Protein AF-A0AAV9DCF3-F1 (afdb_monomer_lite)

pLDDT: mean 89.39, std 15.42, range [26.47, 98.81]

InterPro domains:
  IPR015421 Pyridoxal phosphate-dependent transferase, major domain [G3DSA:3.40.640.10] (23-107)
  IPR015421 Pyridoxal phosphate-dependent transferase, major domain [G3DSA:3.40.640.10] (266-447)
  IPR015422 Pyridoxal phosphate-dependent transferase, small domain [G3DSA:3.90.1150.10] (448-543)
  IPR015424 Pyridoxal phosphate-dependent transferase [SSF53383] (37-193)
  IPR015424 Pyridoxal phosphate-dependent transferase [SSF53383] (207-542)
  IPR020581 Glycine cleavage system P protein [PTHR11773] (26-441)
  IPR049315 Glycine cleavage system P-protein, N-terminal domain [PF02347] (26-193)
  IPR049316 Glycine dehydrogenase, C-terminal domain [PF21478] (453-566)

Sequence (632 aa):
MSESVGLPTLDALIDATVPSAIRSDPMRFGNPRFDLGLTESQMEYKRMMPGRIIGVSVDSTGKPALRMAMQTREQHIRRDKATSNICTAQALLANMAAMYAVYHGPEGLKAIADRVHGLAGTFAHGLKKLGTVTVQELPFFDTVKVTCSDARAIAEAAYKQEMNLWIVDPNTITVSFDETTTLDDVNKLFQVFACGKPVSFDAASIASEVESAIPTGLKRDSPYLTHPIFNSYHTEHELLIYLHRLQSKDLSLCHSMIPLGSCTMKLNATVEMMPVTWPSFANLHPFAPTEQTAGYQEMFKDLGELLCTITGFDSFSLQPNAGAAGEYAGLMVIRAYHLSRGDSHRNVCIIPVSAHGTNPASAAMCGMKIVAVGTDAKGNINIEELRKAAEANKENLSALMVTYPSTHGVYEEGIDEICKIIHDNGGQVYMDGANMNAQGQMYVTLTSIKHSASRMVEVVLGHYPILFRGVNGTVAHEFIVDLRGFKATAGIEAEDVAKRLMDYGFHGPTMSWPVPGTLMIEPTESESKAELDRFCDALISIREEITEIENGKADIQNNVLKGAPHPLSMLMGDKWTKPYSREYAAFPASWLRTSKFWPTTGRVDNVYGDRNLVCTLLPVSQMAEEQAAVTA

Radius of gyration: 29.04 Å; chains: 1; bounding box: 69×71×75 Å

Structure (mmCIF, N/CA/C/O backbone):
data_AF-A0AAV9DCF3-F1
#
_entry.id   AF-A0AAV9DCF3-F1
#
loop_
_atom_site.group_PDB
_atom_site.id
_atom_site.type_symbol
_atom_site.label_atom_id
_atom_site.label_alt_id
_atom_site.label_comp_id
_atom_site.label_asym_id
_atom_site.label_entity_id
_atom_site.label_seq_id
_atom_site.pdbx_PDB_ins_code
_atom_site.Cartn_x
_atom_site.Cartn_y
_atom_site.Cartn_z
_atom_site.occupancy
_atom_site.B_iso_or_equiv
_atom_site.auth_seq_id
_atom_site.auth_comp_id
_atom_site.auth_asym_id
_atom_site.auth_atom_id
_atom_site.pdbx_PDB_model_num
ATOM 1 N N . MET A 1 1 ? -11.740 17.736 8.230 1.00 37.38 1 MET A N 1
ATOM 2 C CA . MET A 1 1 ? -10.926 16.964 7.256 1.00 37.38 1 MET A CA 1
ATOM 3 C C . MET A 1 1 ? -11.138 15.464 7.405 1.00 37.38 1 MET A C 1
ATOM 5 O O . MET A 1 1 ? -11.389 14.822 6.399 1.00 37.38 1 MET A O 1
ATOM 9 N N . SER A 1 2 ? -11.069 14.923 8.625 1.00 39.31 2 SER A N 1
ATOM 10 C CA . SER A 1 2 ? -11.408 13.534 8.978 1.00 39.31 2 SER A CA 1
ATOM 11 C C . SER A 1 2 ? -12.899 13.206 8.721 1.00 39.31 2 SER A C 1
ATOM 13 O O . SER A 1 2 ? -13.232 12.205 8.094 1.00 39.31 2 SER A O 1
ATOM 15 N N . GLU A 1 3 ? -13.808 14.135 9.033 1.00 40.84 3 GLU A N 1
ATOM 16 C CA . GLU A 1 3 ? -15.239 14.001 8.699 1.00 40.84 3 GLU A CA 1
ATOM 17 C C . GLU A 1 3 ? -15.524 14.018 7.184 1.00 40.84 3 GLU A C 1
ATOM 19 O O . GLU A 1 3 ? -16.316 13.223 6.689 1.00 40.84 3 GLU A O 1
ATOM 24 N N . SER A 1 4 ? -14.842 14.872 6.408 1.00 40.56 4 SER A N 1
ATOM 25 C CA . SER A 1 4 ? -15.039 14.994 4.946 1.00 40.56 4 SER A CA 1
ATOM 26 C C . SER A 1 4 ? -14.547 13.783 4.141 1.00 40.56 4 SER A C 1
ATOM 28 O O . SER A 1 4 ? -14.809 13.681 2.945 1.00 40.56 4 SER A O 1
ATOM 30 N N . VAL A 1 5 ? -13.817 12.883 4.797 1.00 43.22 5 VAL A N 1
ATOM 31 C CA . VAL A 1 5 ? -13.278 11.629 4.251 1.00 43.22 5 VAL A CA 1
ATOM 32 C C . VAL A 1 5 ? -13.894 10.396 4.925 1.00 43.22 5 VAL A C 1
ATOM 34 O O . VAL A 1 5 ? -13.416 9.289 4.707 1.00 43.22 5 VAL A O 1
ATOM 37 N N . GLY A 1 6 ? -14.961 10.578 5.715 1.00 45.91 6 GLY A N 1
ATOM 38 C CA . GLY A 1 6 ? -15.734 9.483 6.302 1.00 45.91 6 GLY A CA 1
ATOM 39 C C . GLY A 1 6 ? -15.103 8.800 7.523 1.00 45.91 6 GLY A C 1
ATOM 40 O O . GLY A 1 6 ? -15.546 7.733 7.917 1.00 45.91 6 GLY A O 1
ATOM 41 N N . LEU A 1 7 ? -14.070 9.383 8.135 1.00 56.88 7 LEU A N 1
ATOM 42 C CA . LEU A 1 7 ? -13.427 8.840 9.336 1.00 56.88 7 LEU A CA 1
ATOM 43 C C . LEU A 1 7 ? -13.504 9.902 10.433 1.00 56.88 7 LEU A C 1
ATOM 45 O O . LEU A 1 7 ? -12.571 10.687 10.560 1.00 56.88 7 LEU A O 1
ATOM 49 N N . PRO A 1 8 ? -14.619 10.009 11.177 1.00 59.72 8 PRO A N 1
ATOM 50 C CA . PRO A 1 8 ? -14.895 11.180 12.010 1.00 59.72 8 PRO A CA 1
ATOM 51 C C . PRO A 1 8 ? -13.924 11.340 13.187 1.00 59.72 8 PRO A C 1
ATOM 53 O O . PRO A 1 8 ? -13.711 12.464 13.627 1.00 59.72 8 PRO A O 1
ATOM 56 N N . THR A 1 9 ? -13.299 10.252 13.650 1.00 61.38 9 THR A N 1
ATOM 57 C CA . THR A 1 9 ? -12.419 10.238 14.829 1.00 61.38 9 THR A CA 1
ATOM 58 C C . THR A 1 9 ? -11.019 9.722 14.508 1.00 61.38 9 THR A C 1
ATOM 60 O O . THR A 1 9 ? -10.800 9.002 13.525 1.00 61.38 9 THR A O 1
ATOM 63 N N . LEU A 1 10 ? -10.057 10.046 15.378 1.00 56.88 10 LEU A N 1
ATOM 64 C CA . LEU A 1 10 ? -8.726 9.436 15.336 1.00 56.88 10 LEU A CA 1
ATOM 65 C C . LEU A 1 10 ? -8.797 7.909 15.472 1.00 56.88 10 LEU A C 1
ATOM 67 O O . LEU A 1 10 ? -8.060 7.216 14.779 1.00 56.88 10 LEU A O 1
ATOM 71 N N . ASP A 1 11 ? -9.698 7.379 16.297 1.00 58.78 11 ASP A N 1
ATOM 72 C CA . ASP A 1 11 ? -9.844 5.931 16.478 1.00 58.78 11 ASP A CA 1
ATOM 73 C C . ASP A 1 11 ? -10.356 5.249 15.209 1.00 58.78 11 ASP A C 1
ATOM 75 O O . ASP A 1 11 ? -9.771 4.258 14.786 1.00 58.78 11 ASP A O 1
ATOM 79 N N . ALA A 1 12 ? -11.340 5.830 14.511 1.00 54.44 12 ALA A N 1
ATOM 80 C CA . ALA A 1 12 ? -11.793 5.326 13.210 1.00 54.44 12 ALA A CA 1
ATOM 81 C C . ALA A 1 12 ? -10.644 5.292 12.185 1.00 54.44 12 ALA A C 1
ATOM 83 O O . ALA A 1 12 ? -10.520 4.372 11.374 1.00 54.44 12 ALA A O 1
ATOM 84 N N . LEU A 1 13 ? -9.752 6.280 12.248 1.00 54.56 13 LEU A N 1
ATOM 85 C CA . LEU A 1 13 ? -8.570 6.352 11.404 1.00 54.56 13 LEU A CA 1
ATOM 86 C C . LEU A 1 13 ? -7.479 5.349 11.819 1.00 54.56 13 LEU A C 1
ATOM 88 O O . LEU A 1 13 ? -6.831 4.754 10.955 1.00 54.56 13 LEU A O 1
ATOM 92 N N . ILE A 1 14 ? -7.289 5.105 13.116 1.00 57.56 14 ILE A N 1
ATOM 93 C CA . ILE A 1 14 ? -6.397 4.058 13.635 1.00 57.56 14 ILE A CA 1
ATOM 94 C C . ILE A 1 14 ? -6.946 2.665 13.274 1.00 57.56 14 ILE A C 1
ATOM 96 O O . ILE A 1 14 ? -6.182 1.781 12.889 1.00 57.56 14 ILE A O 1
ATOM 100 N N . ASP A 1 15 ? -8.262 2.462 13.326 1.00 57.44 15 ASP A N 1
ATOM 101 C CA . ASP A 1 15 ? -8.990 1.256 12.891 1.00 57.44 15 ASP A CA 1
ATOM 102 C C . ASP A 1 15 ? -8.791 0.968 11.411 1.00 57.44 15 ASP A C 1
ATOM 104 O O . ASP A 1 15 ? -8.485 -0.166 11.035 1.00 57.44 15 ASP A O 1
ATOM 108 N N . ALA A 1 16 ? -8.846 2.005 10.581 1.00 50.50 16 ALA A N 1
ATOM 109 C CA . ALA A 1 16 ? -8.601 1.882 9.154 1.00 50.50 16 ALA A CA 1
ATOM 110 C C . ALA A 1 16 ? -7.105 1.686 8.803 1.00 50.50 16 ALA A C 1
ATOM 112 O O . ALA A 1 16 ? -6.781 1.037 7.806 1.00 50.50 16 ALA A O 1
ATOM 113 N N . THR A 1 17 ? -6.170 2.222 9.602 1.00 43.25 17 THR A N 1
ATOM 114 C CA . THR A 1 17 ? -4.713 2.160 9.331 1.00 43.25 17 THR A CA 1
ATOM 115 C C . THR A 1 17 ? -4.008 0.945 9.927 1.00 43.25 17 THR A C 1
ATOM 117 O O . THR A 1 17 ? -3.022 0.473 9.353 1.00 43.25 17 THR A O 1
ATOM 120 N N . VAL A 1 18 ? -4.483 0.440 11.067 1.00 45.94 18 VAL A N 1
ATOM 121 C CA . VAL A 1 18 ? -3.862 -0.643 11.838 1.00 45.94 18 VAL A CA 1
ATOM 122 C C . VAL A 1 18 ? -4.813 -1.843 11.852 1.00 45.94 18 VAL A C 1
ATOM 124 O O . VAL A 1 18 ? -5.691 -1.899 12.717 1.00 45.94 18 VAL A O 1
ATOM 127 N N . PRO A 1 19 ? -4.654 -2.820 10.932 1.00 39.72 19 PRO A N 1
ATOM 128 C CA . PRO A 1 19 ? -5.480 -4.022 10.911 1.00 39.72 19 PRO A CA 1
ATOM 129 C C . PRO A 1 19 ? -5.595 -4.684 12.288 1.00 39.72 19 PRO A C 1
ATOM 131 O O . PRO A 1 19 ? -4.598 -4.846 12.990 1.00 39.72 19 PRO A O 1
ATOM 134 N N . SER A 1 20 ? -6.784 -5.166 12.650 1.00 36.53 20 SER A N 1
ATOM 135 C CA . SER A 1 20 ? -6.995 -5.935 13.886 1.00 36.53 20 SER A CA 1
ATOM 136 C C . SER A 1 20 ? -6.058 -7.144 14.010 1.00 36.53 20 SER A C 1
ATOM 138 O O . SER A 1 20 ? -5.658 -7.491 15.108 1.00 36.53 20 SER A O 1
ATOM 140 N N . ALA A 1 21 ? -5.604 -7.725 12.894 1.00 33.28 21 ALA A N 1
ATOM 141 C CA . ALA A 1 21 ? -4.622 -8.814 12.872 1.00 33.28 21 ALA A CA 1
ATOM 142 C C . ALA A 1 21 ? -3.207 -8.432 13.369 1.00 33.28 21 ALA A C 1
ATOM 144 O O . ALA A 1 21 ? -2.421 -9.321 13.689 1.00 33.28 21 ALA A O 1
ATOM 145 N N . ILE A 1 22 ? -2.869 -7.137 13.431 1.00 33.12 22 ILE A N 1
ATOM 146 C CA . ILE A 1 22 ? -1.658 -6.622 14.103 1.00 33.12 22 ILE A CA 1
ATOM 147 C C . ILE A 1 22 ? -1.966 -5.977 15.461 1.00 33.12 22 ILE A C 1
ATOM 149 O O . ILE A 1 22 ? -1.041 -5.672 16.210 1.00 33.12 22 ILE A O 1
ATOM 153 N N . ARG A 1 23 ? -3.247 -5.844 15.826 1.00 36.47 23 ARG A N 1
ATOM 154 C CA . ARG A 1 23 ? -3.677 -5.579 17.202 1.00 36.47 23 ARG A CA 1
ATOM 155 C C . ARG A 1 23 ? -3.722 -6.919 17.924 1.00 36.47 23 ARG A C 1
ATOM 157 O O . ARG A 1 23 ? -4.698 -7.655 17.842 1.00 36.47 23 ARG A O 1
ATOM 164 N N . SER A 1 24 ? -2.616 -7.294 18.553 1.00 31.47 24 SER A N 1
ATOM 165 C CA . SER A 1 24 ? -2.552 -8.536 19.325 1.00 31.47 24 SER A CA 1
ATOM 166 C C . SER A 1 24 ? -3.711 -8.650 20.329 1.00 31.47 24 SER A C 1
ATOM 168 O O . SER A 1 24 ? -4.148 -7.636 20.878 1.00 31.47 24 SER A O 1
ATOM 170 N N . ASP A 1 25 ? -4.120 -9.885 20.649 1.00 28.77 25 ASP A N 1
ATOM 171 C CA . ASP A 1 25 ? -4.821 -10.212 21.904 1.00 28.77 25 ASP A CA 1
ATOM 172 C C . ASP A 1 25 ? -4.212 -9.438 23.086 1.00 28.77 25 ASP A C 1
ATOM 174 O O . ASP A 1 25 ? -3.001 -9.184 23.050 1.00 28.77 25 ASP A O 1
ATOM 178 N N . PRO A 1 26 ? -4.988 -9.093 24.141 1.00 31.92 26 PRO A N 1
ATOM 179 C CA . PRO A 1 26 ? -4.532 -8.236 25.232 1.00 31.92 26 PRO A CA 1
ATOM 180 C C . PRO A 1 26 ? -3.163 -8.693 25.729 1.00 31.92 26 PRO A C 1
ATOM 182 O O . PRO A 1 26 ? -3.021 -9.728 26.393 1.00 31.92 26 PRO A O 1
ATOM 185 N N . MET A 1 27 ? -2.140 -7.924 25.343 1.00 28.34 27 MET A N 1
ATOM 186 C CA . MET A 1 27 ? -0.758 -8.191 25.688 1.00 28.34 27 MET A CA 1
ATOM 187 C C . MET A 1 27 ? -0.694 -8.256 27.203 1.00 28.34 27 MET A C 1
ATOM 189 O O . MET A 1 27 ? -0.957 -7.282 27.909 1.00 28.34 27 MET A O 1
ATOM 193 N N . ARG A 1 28 ? -0.358 -9.439 27.723 1.00 26.47 28 ARG A N 1
ATOM 194 C CA . ARG A 1 28 ? -0.010 -9.587 29.133 1.00 26.47 28 ARG A CA 1
ATOM 195 C C . ARG A 1 28 ? 1.115 -8.591 29.407 1.00 26.47 28 ARG A C 1
ATOM 197 O O . ARG A 1 28 ? 2.169 -8.694 28.780 1.00 26.47 28 ARG A O 1
ATOM 204 N N . PHE A 1 29 ? 0.859 -7.644 30.312 1.00 27.08 29 PHE A N 1
ATOM 205 C CA . PHE A 1 29 ? 1.764 -6.589 30.787 1.00 27.08 29 PHE A CA 1
ATOM 206 C C . PHE A 1 29 ? 3.099 -7.165 31.305 1.00 27.08 29 PHE A C 1
ATOM 208 O O . PHE A 1 29 ? 3.334 -7.285 32.504 1.00 27.08 29 PHE A O 1
ATOM 215 N N . GLY A 1 30 ? 3.973 -7.571 30.386 1.00 28.62 30 GLY A N 1
ATOM 216 C CA . GLY A 1 30 ? 5.240 -8.226 30.704 1.00 28.62 30 GLY A CA 1
ATOM 217 C C . GLY A 1 30 ? 6.208 -8.404 29.532 1.00 28.62 30 GLY A C 1
ATOM 218 O O . GLY A 1 30 ? 7.333 -8.837 29.761 1.00 28.62 30 GLY A O 1
ATOM 219 N N . ASN A 1 31 ? 5.830 -8.074 28.290 1.00 26.48 31 ASN A N 1
ATOM 220 C CA . ASN A 1 31 ? 6.753 -8.110 27.150 1.00 26.48 31 ASN A CA 1
ATOM 221 C C . ASN A 1 31 ? 6.339 -7.071 26.083 1.00 26.48 31 ASN A C 1
ATOM 223 O O . ASN A 1 31 ? 5.341 -7.297 25.405 1.00 26.48 31 ASN A O 1
ATOM 227 N N . PRO A 1 32 ? 7.055 -5.939 25.928 1.00 33.78 32 PRO A N 1
ATOM 228 C CA . PRO A 1 32 ? 6.686 -4.865 25.009 1.00 33.78 32 PRO A CA 1
ATOM 229 C C . PRO A 1 32 ? 7.220 -5.201 23.616 1.00 33.78 32 PRO A C 1
ATOM 231 O O . PRO A 1 32 ? 8.390 -4.965 23.309 1.00 33.78 32 PRO A O 1
ATOM 234 N N . ARG A 1 33 ? 6.403 -5.840 22.783 1.00 38.38 33 ARG A N 1
ATOM 235 C CA . ARG A 1 33 ? 6.806 -6.235 21.432 1.00 38.38 33 ARG A CA 1
ATOM 236 C C . ARG A 1 33 ? 5.688 -5.934 20.432 1.00 38.38 33 ARG A C 1
ATOM 238 O O . ARG A 1 33 ? 4.857 -6.795 20.183 1.00 38.38 33 ARG A O 1
ATOM 245 N N . PHE A 1 34 ? 5.801 -4.757 19.809 1.00 36.38 34 PHE A N 1
ATOM 246 C CA . PHE A 1 34 ? 5.312 -4.402 18.461 1.00 36.38 34 PHE A CA 1
ATOM 247 C C . PHE A 1 34 ? 3.971 -3.669 18.273 1.00 36.38 34 PHE A C 1
ATOM 249 O O . PHE A 1 34 ? 3.427 -3.700 17.176 1.00 36.38 34 PHE A O 1
ATOM 256 N N . ASP A 1 35 ? 3.511 -2.896 19.247 1.00 32.97 35 ASP A N 1
ATOM 257 C CA . ASP A 1 35 ? 2.296 -2.070 19.154 1.00 32.97 35 ASP A CA 1
ATOM 258 C C . ASP A 1 35 ? 2.545 -0.545 19.053 1.00 32.97 35 ASP A C 1
ATOM 260 O O . ASP A 1 35 ? 1.662 0.189 18.621 1.00 32.97 35 ASP A O 1
ATOM 264 N N . LEU A 1 36 ? 3.755 -0.050 19.354 1.00 37.09 36 LEU A N 1
ATOM 265 C CA . LEU A 1 36 ? 4.062 1.399 19.431 1.00 37.09 36 LEU A CA 1
ATOM 266 C C . LEU A 1 36 ? 5.142 1.898 18.450 1.00 37.09 36 LEU A C 1
ATOM 268 O O . LEU A 1 36 ? 5.671 3.001 18.601 1.00 37.09 36 LEU A O 1
ATOM 272 N N . GLY A 1 37 ? 5.509 1.090 17.453 1.00 47.84 37 GLY A N 1
ATOM 273 C CA . GLY A 1 37 ? 6.773 1.284 16.735 1.00 47.84 37 GLY A CA 1
ATOM 274 C C . GLY A 1 37 ? 7.982 0.955 17.624 1.00 47.84 37 GLY A C 1
ATOM 275 O O . GLY A 1 37 ? 7.841 0.615 18.798 1.00 47.84 37 GLY A O 1
ATOM 276 N N . LEU A 1 38 ? 9.189 0.982 17.054 1.00 44.91 38 LEU A N 1
ATOM 277 C CA . LEU A 1 38 ? 10.410 0.748 17.829 1.00 44.91 38 LEU A CA 1
ATOM 278 C C . LEU A 1 38 ? 10.774 2.028 18.589 1.00 44.91 38 LEU A C 1
ATOM 280 O O . LEU A 1 38 ? 10.952 3.079 17.974 1.00 44.91 38 LEU A O 1
ATOM 284 N N . THR A 1 39 ? 10.952 1.941 19.907 1.00 52.69 39 THR A N 1
ATOM 285 C CA . THR A 1 39 ? 11.671 2.985 20.649 1.00 52.69 39 THR A CA 1
ATOM 286 C C . THR A 1 39 ? 13.119 3.078 20.151 1.00 52.69 39 THR A C 1
ATOM 288 O O . THR A 1 39 ? 13.644 2.146 19.537 1.00 52.69 39 THR A O 1
ATOM 291 N N . GLU A 1 40 ? 13.821 4.173 20.455 1.00 48.25 40 GLU A N 1
ATOM 292 C CA . GLU A 1 40 ? 15.246 4.327 20.110 1.00 48.25 40 GLU A CA 1
ATOM 293 C C . GLU A 1 40 ? 16.099 3.150 20.632 1.00 48.25 40 GLU A C 1
ATOM 295 O O . GLU A 1 40 ? 16.973 2.643 19.930 1.00 48.25 40 GLU A O 1
ATOM 300 N N . SER A 1 41 ? 15.765 2.626 21.817 1.00 42.78 41 SER A N 1
ATOM 301 C CA . SER A 1 41 ? 16.384 1.432 22.408 1.00 42.78 41 SER A CA 1
ATOM 302 C C . SER A 1 41 ? 16.062 0.117 21.684 1.00 42.78 41 SER A C 1
ATOM 304 O O . SER A 1 41 ? 16.806 -0.848 21.821 1.00 42.78 41 SER A O 1
ATOM 306 N N . GLN A 1 42 ? 14.992 0.067 20.889 1.00 54.94 42 GLN A N 1
ATOM 307 C CA . GLN A 1 42 ? 14.571 -1.098 20.106 1.00 54.94 42 GLN A CA 1
ATOM 308 C C . GLN A 1 42 ? 15.020 -1.022 18.638 1.00 54.94 42 GLN A C 1
ATOM 310 O O . GLN A 1 42 ? 14.758 -1.942 17.859 1.00 54.94 42 GLN A O 1
ATOM 315 N N . MET A 1 43 ? 15.774 0.018 18.255 1.00 58.25 43 MET A N 1
ATOM 316 C CA . MET A 1 43 ? 16.394 0.142 16.929 1.00 58.25 43 MET A CA 1
ATOM 317 C C . MET A 1 43 ? 17.357 -1.013 16.591 1.00 58.25 43 MET A C 1
ATOM 319 O O . MET A 1 43 ? 17.752 -1.152 15.432 1.00 58.25 43 MET A O 1
ATOM 323 N N . GLU A 1 44 ? 17.702 -1.888 17.543 1.00 63.50 44 GLU A N 1
ATOM 324 C CA . GLU A 1 44 ? 18.380 -3.165 17.275 1.00 63.50 44 GLU A CA 1
ATOM 325 C C . GLU A 1 44 ? 17.571 -4.087 16.336 1.00 63.50 44 GLU A C 1
ATOM 327 O O . GLU A 1 44 ? 18.149 -4.775 15.491 1.00 63.50 44 GLU A O 1
ATOM 332 N N . TYR A 1 45 ? 16.234 -4.024 16.383 1.00 71.44 45 TYR A N 1
ATOM 333 C CA . TYR A 1 45 ? 15.330 -4.846 15.568 1.00 71.44 45 TYR A CA 1
ATOM 334 C C . TYR A 1 45 ? 15.010 -4.251 14.196 1.00 71.44 45 TYR A C 1
ATOM 336 O O . TYR A 1 45 ? 14.280 -4.860 13.414 1.00 71.44 45 TYR A O 1
ATOM 344 N N . LYS A 1 46 ? 15.585 -3.096 13.843 1.00 71.50 46 LYS A N 1
ATOM 345 C CA . LYS A 1 46 ? 15.279 -2.372 12.596 1.00 71.50 46 LYS A CA 1
ATOM 346 C C . LYS A 1 46 ? 15.431 -3.211 11.322 1.00 71.50 46 LYS A C 1
ATOM 348 O O . LYS A 1 46 ? 14.714 -3.007 10.348 1.00 71.50 46 LYS A O 1
ATOM 353 N N . ARG A 1 47 ? 16.337 -4.197 11.337 1.00 80.19 47 ARG A N 1
ATOM 354 C CA . ARG A 1 47 ? 16.569 -5.136 10.223 1.00 80.19 47 ARG A CA 1
ATOM 355 C C . ARG A 1 47 ? 15.478 -6.202 10.071 1.00 80.19 47 ARG A C 1
ATOM 357 O O . ARG A 1 47 ? 15.435 -6.848 9.031 1.00 80.19 47 ARG A O 1
ATOM 364 N N . MET A 1 48 ? 14.631 -6.386 11.080 1.00 78.31 48 MET A N 1
ATOM 365 C CA . MET A 1 48 ? 13.512 -7.334 11.084 1.00 78.31 48 MET A CA 1
ATOM 366 C C . MET A 1 48 ? 12.151 -6.652 10.928 1.00 78.31 48 MET A C 1
ATOM 368 O O . MET A 1 48 ? 11.140 -7.343 10.891 1.00 78.31 48 MET A O 1
ATOM 372 N N . MET A 1 49 ? 12.102 -5.320 10.807 1.00 80.19 49 MET A N 1
ATOM 373 C CA . MET A 1 49 ? 10.830 -4.623 10.634 1.00 80.19 49 MET A CA 1
ATOM 374 C C . MET A 1 49 ? 10.116 -5.070 9.349 1.00 80.19 49 MET A C 1
ATOM 376 O O . MET A 1 49 ? 10.766 -5.123 8.291 1.00 80.19 49 MET A O 1
ATOM 380 N N . PRO A 1 50 ? 8.807 -5.374 9.412 1.00 83.25 50 PRO A N 1
ATOM 381 C CA . PRO A 1 50 ? 7.987 -5.594 8.230 1.00 83.25 50 PRO A CA 1
ATOM 382 C C . PRO A 1 50 ? 7.700 -4.266 7.518 1.00 83.25 50 PRO A C 1
ATOM 384 O O . PRO A 1 50 ? 7.734 -3.197 8.125 1.00 83.25 50 PRO A O 1
ATOM 387 N N . GLY A 1 51 ? 7.402 -4.339 6.222 1.00 86.38 51 GLY A N 1
ATOM 388 C CA . GLY A 1 51 ? 6.944 -3.191 5.442 1.00 86.38 51 GLY A CA 1
ATOM 389 C C . GLY A 1 51 ? 7.967 -2.070 5.236 1.00 86.38 51 GLY A C 1
ATOM 390 O O . GLY A 1 51 ? 9.182 -2.221 5.431 1.00 86.38 51 GLY A O 1
ATOM 391 N N . ARG A 1 52 ? 7.441 -0.937 4.767 1.00 88.00 52 ARG A N 1
ATOM 392 C CA . ARG A 1 52 ? 8.212 0.234 4.336 1.00 88.00 52 ARG A CA 1
ATOM 393 C C . ARG A 1 52 ? 8.586 1.104 5.530 1.00 88.00 52 ARG A C 1
ATOM 395 O O . ARG A 1 52 ? 7.838 1.212 6.494 1.00 88.00 52 ARG A O 1
ATOM 402 N N . ILE A 1 53 ? 9.736 1.762 5.428 1.00 88.38 53 ILE A N 1
ATOM 403 C CA . ILE A 1 53 ? 10.205 2.762 6.393 1.00 88.38 53 ILE A CA 1
ATOM 404 C C . ILE A 1 53 ? 10.661 3.967 5.591 1.00 88.38 53 ILE A C 1
ATOM 406 O O . ILE A 1 53 ? 11.395 3.788 4.623 1.00 88.38 53 ILE A O 1
ATOM 410 N N . ILE A 1 54 ? 10.276 5.178 5.982 1.00 92.75 54 ILE A N 1
ATOM 411 C CA . ILE A 1 54 ? 10.854 6.393 5.402 1.00 92.75 54 ILE A CA 1
ATOM 412 C C . ILE A 1 54 ? 12.102 6.770 6.194 1.00 92.75 54 ILE A C 1
ATOM 414 O O . ILE A 1 54 ? 12.083 6.791 7.423 1.00 92.75 54 ILE A O 1
ATOM 418 N N . GLY A 1 55 ? 13.192 7.040 5.485 1.00 90.75 55 GLY A N 1
ATOM 419 C CA . GLY A 1 55 ? 14.440 7.502 6.064 1.00 90.75 55 GLY A CA 1
ATOM 420 C C . GLY A 1 55 ? 14.969 8.744 5.367 1.00 90.75 55 GLY A C 1
ATOM 421 O O . GLY A 1 55 ? 14.743 8.966 4.174 1.00 90.75 55 GLY A O 1
ATOM 422 N N . VAL A 1 56 ? 15.700 9.538 6.136 1.00 93.44 56 VAL A N 1
ATOM 423 C CA . VAL A 1 56 ? 16.430 10.700 5.645 1.00 93.44 56 VAL A CA 1
ATOM 424 C C . VAL A 1 56 ? 17.702 10.239 4.939 1.00 93.44 56 VAL A C 1
ATOM 426 O O . VAL A 1 56 ? 18.418 9.352 5.404 1.00 93.44 56 VAL A O 1
ATOM 429 N N . SER A 1 57 ? 17.995 10.878 3.816 1.00 95.12 57 SER A N 1
ATOM 430 C CA . SER A 1 57 ? 19.274 10.829 3.125 1.00 95.12 57 SER A CA 1
ATOM 431 C C . SER A 1 57 ? 19.649 12.229 2.625 1.00 95.12 57 SER A C 1
ATOM 433 O O . SER A 1 57 ? 19.085 13.234 3.061 1.00 95.12 57 SER A O 1
ATOM 435 N N . VAL A 1 58 ? 20.600 12.296 1.701 1.00 94.81 58 VAL A N 1
ATOM 436 C CA . VAL A 1 58 ? 20.984 13.506 0.981 1.00 94.81 58 VAL A CA 1
ATOM 437 C C . VAL A 1 58 ? 20.785 13.324 -0.519 1.00 94.81 58 VAL A C 1
ATOM 439 O O . VAL A 1 58 ? 20.854 12.208 -1.039 1.00 94.81 58 VAL A O 1
ATOM 442 N N . ASP A 1 59 ? 20.522 14.420 -1.221 1.00 94.69 59 ASP A N 1
ATOM 443 C CA . ASP A 1 59 ? 20.537 14.458 -2.678 1.00 94.69 59 ASP A CA 1
ATOM 444 C C . ASP A 1 59 ? 21.945 14.718 -3.241 1.00 94.69 59 ASP A C 1
ATOM 446 O O . ASP A 1 59 ? 22.909 14.952 -2.510 1.00 94.69 59 ASP A O 1
ATOM 450 N N . SER A 1 60 ? 22.066 14.720 -4.569 1.00 91.25 60 SER A N 1
ATOM 451 C CA . SER A 1 60 ? 23.315 14.957 -5.301 1.00 91.25 60 SER A CA 1
ATOM 452 C C . SER A 1 60 ? 23.955 16.328 -5.044 1.00 91.25 60 SER A C 1
ATOM 454 O O . SER A 1 60 ? 25.072 16.573 -5.492 1.00 91.25 60 SER A O 1
ATOM 456 N N . THR A 1 61 ? 23.254 17.243 -4.370 1.00 88.25 61 THR A N 1
ATOM 457 C CA . THR A 1 61 ? 23.757 18.561 -3.953 1.00 88.25 61 THR A CA 1
ATOM 458 C C . THR A 1 61 ? 24.065 18.631 -2.454 1.00 88.25 61 THR A C 1
ATOM 460 O O . THR A 1 61 ? 24.487 19.678 -1.966 1.00 88.25 61 THR A O 1
ATOM 463 N N . GLY A 1 62 ? 23.882 17.525 -1.724 1.00 89.62 62 GLY A N 1
ATOM 464 C CA . GLY A 1 62 ? 24.075 17.426 -0.279 1.00 89.62 62 GLY A CA 1
ATOM 465 C C . GLY A 1 62 ? 22.883 17.911 0.548 1.00 89.62 62 GLY A C 1
ATOM 466 O O . GLY A 1 62 ? 22.994 17.980 1.771 1.00 89.62 62 GLY A O 1
ATOM 467 N N . LYS A 1 63 ? 21.750 18.260 -0.079 1.00 89.06 63 LYS A N 1
ATOM 468 C CA . LYS A 1 63 ? 20.548 18.703 0.643 1.00 89.06 63 LYS A CA 1
ATOM 469 C C . LYS A 1 63 ? 19.791 17.504 1.216 1.00 89.06 63 LYS A C 1
ATOM 471 O O . LYS A 1 63 ? 19.772 16.463 0.562 1.00 89.06 63 LYS A O 1
ATOM 476 N N . PRO A 1 64 ? 19.126 17.636 2.378 1.00 91.06 64 PRO A N 1
ATOM 477 C CA . PRO A 1 64 ? 18.277 16.576 2.908 1.00 91.06 64 PRO A CA 1
ATOM 478 C C . PRO A 1 64 ? 17.204 16.133 1.907 1.00 91.06 64 PRO A C 1
ATOM 480 O O . PRO A 1 64 ? 16.555 16.963 1.269 1.00 91.06 64 PRO A O 1
ATOM 483 N N . ALA A 1 65 ? 17.003 14.822 1.795 1.00 92.88 65 ALA A N 1
ATOM 484 C CA . ALA A 1 65 ? 15.978 14.211 0.957 1.00 92.88 65 ALA A CA 1
ATOM 485 C C . ALA A 1 65 ? 15.398 12.963 1.635 1.00 92.88 65 ALA A C 1
ATOM 487 O O . ALA A 1 65 ? 16.085 12.291 2.401 1.00 92.88 65 ALA A O 1
ATOM 488 N N . LEU A 1 66 ? 14.138 12.637 1.348 1.00 94.69 66 LEU A N 1
ATOM 489 C CA . LEU A 1 66 ? 13.467 11.460 1.906 1.00 94.69 66 LEU A CA 1
ATOM 490 C C . LEU A 1 66 ? 13.479 10.294 0.909 1.00 94.69 66 LEU A C 1
ATOM 492 O O . LEU A 1 66 ? 13.374 10.495 -0.302 1.00 94.69 66 LEU A O 1
ATOM 496 N N . ARG A 1 67 ? 13.587 9.064 1.422 1.00 95.50 67 ARG A N 1
ATOM 497 C CA . ARG A 1 67 ? 13.473 7.818 0.645 1.00 95.50 67 ARG A CA 1
ATOM 498 C C . ARG A 1 67 ? 12.915 6.674 1.484 1.00 95.50 67 ARG A C 1
ATOM 500 O O . ARG A 1 67 ? 12.963 6.714 2.708 1.00 95.50 67 ARG A O 1
ATOM 507 N N . MET A 1 68 ? 12.466 5.603 0.834 1.00 95.06 68 MET A N 1
ATOM 508 C CA . MET A 1 68 ? 12.159 4.344 1.522 1.00 95.06 68 MET A CA 1
ATOM 509 C C . MET A 1 68 ? 13.444 3.651 1.974 1.00 95.06 68 MET A C 1
ATOM 511 O O . MET A 1 68 ? 14.151 3.185 1.102 1.00 95.06 68 MET A O 1
ATOM 515 N N . ALA A 1 69 ? 13.741 3.542 3.270 1.00 91.88 69 ALA A N 1
ATOM 516 C CA . ALA A 1 69 ? 14.976 3.000 3.845 1.00 91.88 69 ALA A CA 1
ATOM 517 C C . ALA A 1 69 ? 15.026 1.462 3.999 1.00 91.88 69 ALA A C 1
ATOM 519 O O . ALA A 1 69 ? 14.019 0.799 4.258 1.00 91.88 69 ALA A O 1
ATOM 520 N N . MET A 1 70 ? 16.235 0.885 3.939 1.00 90.69 70 MET A N 1
ATOM 521 C CA . MET A 1 70 ? 16.513 -0.541 4.175 1.00 90.69 70 MET A CA 1
ATOM 522 C C . MET A 1 70 ? 15.604 -1.492 3.377 1.00 90.69 70 MET A C 1
ATOM 524 O O . MET A 1 70 ? 15.092 -2.475 3.919 1.00 90.69 70 MET A O 1
ATOM 528 N N . GLN A 1 71 ? 15.399 -1.202 2.093 1.00 94.31 71 GLN A N 1
ATOM 529 C CA . GLN A 1 71 ? 14.445 -1.919 1.233 1.00 94.31 71 GLN A CA 1
ATOM 530 C C . GLN A 1 71 ? 14.791 -3.400 1.046 1.00 94.31 71 GLN A C 1
ATOM 532 O O . GLN A 1 71 ? 13.923 -4.201 0.722 1.00 94.31 71 GLN A O 1
ATOM 537 N N . THR A 1 72 ? 16.036 -3.807 1.320 1.00 93.50 72 THR A N 1
ATOM 538 C CA . THR A 1 72 ? 16.448 -5.217 1.267 1.00 93.50 72 THR A CA 1
ATOM 539 C C . THR A 1 72 ? 15.659 -6.121 2.214 1.00 93.50 72 THR A C 1
ATOM 541 O O . THR A 1 72 ? 15.720 -7.329 2.044 1.00 93.50 72 THR A O 1
ATOM 544 N N . ARG A 1 73 ? 14.917 -5.582 3.191 1.00 93.00 73 ARG A N 1
ATOM 545 C CA . ARG A 1 73 ? 13.987 -6.345 4.045 1.00 93.00 73 ARG A CA 1
ATOM 546 C C . ARG A 1 73 ? 12.726 -6.801 3.308 1.00 93.00 73 ARG A C 1
ATOM 548 O O . ARG A 1 73 ? 12.102 -7.769 3.731 1.00 93.00 73 ARG A O 1
ATOM 555 N N . GLU A 1 74 ? 12.346 -6.085 2.258 1.00 92.94 74 GLU A N 1
ATOM 556 C CA . GLU A 1 74 ? 11.041 -6.192 1.617 1.00 92.94 74 GLU A CA 1
ATOM 557 C C . GLU A 1 74 ? 11.004 -7.291 0.546 1.00 92.94 74 GLU A C 1
ATOM 559 O O . GLU A 1 74 ? 12.025 -7.699 -0.021 1.00 92.94 74 GLU A O 1
ATOM 564 N N . GLN A 1 75 ? 9.786 -7.749 0.255 1.00 91.19 75 GLN A N 1
ATOM 565 C CA . GLN A 1 75 ? 9.495 -8.881 -0.627 1.00 91.19 75 GLN A CA 1
ATOM 566 C C . GLN A 1 75 ? 10.112 -8.759 -2.033 1.00 91.19 75 GLN A C 1
ATOM 568 O O . GLN A 1 75 ? 10.629 -9.744 -2.558 1.00 91.19 75 GLN A O 1
ATOM 573 N N . HIS A 1 76 ? 10.168 -7.549 -2.602 1.00 92.56 76 HIS A N 1
ATOM 574 C CA . HIS A 1 76 ? 10.615 -7.333 -3.983 1.00 92.56 76 HIS A CA 1
ATOM 575 C C . HIS A 1 76 ? 12.122 -7.571 -4.171 1.00 92.56 76 HIS A C 1
ATOM 577 O O . HIS A 1 76 ? 12.566 -7.846 -5.283 1.00 92.56 76 HIS A O 1
ATOM 583 N N . ILE A 1 77 ? 12.908 -7.506 -3.086 1.00 93.44 77 ILE A N 1
ATOM 584 C CA . ILE A 1 77 ? 14.339 -7.845 -3.085 1.00 93.44 77 ILE A CA 1
ATOM 585 C C . ILE A 1 77 ? 14.567 -9.232 -2.483 1.00 93.44 77 ILE A C 1
ATOM 587 O O . ILE A 1 77 ? 15.324 -10.030 -3.035 1.00 93.44 77 ILE A O 1
ATOM 591 N N . ARG A 1 78 ? 13.957 -9.521 -1.327 1.00 94.19 78 ARG A N 1
ATOM 592 C CA . ARG A 1 78 ? 14.309 -10.692 -0.512 1.00 94.19 78 ARG A CA 1
ATOM 593 C C . ARG A 1 78 ? 13.389 -11.900 -0.643 1.00 94.19 78 ARG A C 1
ATOM 595 O O . ARG A 1 78 ? 13.770 -12.957 -0.141 1.00 94.19 78 ARG A O 1
ATOM 602 N N . ARG A 1 79 ? 12.249 -11.778 -1.331 1.00 96.62 79 ARG A N 1
ATOM 603 C CA . ARG A 1 79 ? 11.340 -12.892 -1.650 1.00 96.62 79 ARG A CA 1
ATOM 604 C C . ARG A 1 79 ? 10.979 -13.713 -0.399 1.00 96.62 79 ARG A C 1
ATOM 606 O O . ARG A 1 79 ? 10.546 -13.135 0.591 1.00 96.62 79 ARG A O 1
ATOM 613 N N . ASP A 1 80 ? 11.222 -15.025 -0.394 1.00 93.94 80 ASP A N 1
ATOM 614 C CA . ASP A 1 80 ? 10.988 -15.946 0.734 1.00 93.94 80 ASP A CA 1
ATOM 615 C C . ASP A 1 80 ? 11.736 -15.573 2.024 1.00 93.94 80 ASP A C 1
ATOM 617 O O . ASP A 1 80 ? 11.347 -15.993 3.111 1.00 93.94 80 ASP A O 1
ATOM 621 N N . LYS A 1 81 ? 12.806 -14.775 1.923 1.00 95.38 81 LYS A N 1
ATOM 622 C CA . LYS A 1 81 ? 13.627 -14.326 3.062 1.00 95.38 81 LYS A CA 1
ATOM 623 C C . LYS A 1 81 ? 13.249 -12.931 3.556 1.00 95.38 81 LYS A C 1
ATOM 625 O O . LYS A 1 81 ? 13.977 -12.363 4.379 1.00 95.38 81 LYS A O 1
ATOM 630 N N . ALA A 1 82 ? 12.192 -12.336 3.006 1.00 92.12 82 ALA A N 1
ATOM 631 C CA . ALA A 1 82 ? 11.695 -11.040 3.440 1.00 92.12 82 ALA A CA 1
ATOM 632 C C . ALA A 1 82 ? 11.167 -11.108 4.878 1.00 92.12 82 ALA A C 1
ATOM 634 O O . ALA A 1 82 ? 10.851 -12.175 5.399 1.00 92.12 82 ALA A O 1
ATOM 635 N N . THR A 1 83 ? 11.081 -9.955 5.538 1.00 87.00 83 THR A N 1
ATOM 636 C CA . THR A 1 83 ? 10.563 -9.872 6.914 1.00 87.00 83 THR A CA 1
ATOM 637 C C . THR A 1 83 ? 9.044 -10.054 6.987 1.00 87.00 83 THR A C 1
ATOM 639 O O . THR A 1 83 ? 8.513 -10.344 8.054 1.00 87.00 83 THR A O 1
ATOM 642 N N . SER A 1 84 ? 8.344 -9.878 5.863 1.00 91.19 84 SER A N 1
ATOM 643 C CA . SER A 1 84 ? 6.906 -10.090 5.688 1.00 91.19 84 SER A CA 1
ATOM 644 C C . SER A 1 84 ? 6.581 -10.162 4.190 1.00 91.19 84 SER A C 1
ATOM 646 O O . SER A 1 84 ? 7.357 -9.683 3.359 1.00 91.19 84 SER A O 1
ATOM 648 N N . ASN A 1 85 ? 5.422 -10.725 3.845 1.00 91.75 85 ASN A N 1
ATOM 649 C CA . ASN A 1 85 ? 4.857 -10.671 2.499 1.00 91.75 85 ASN A CA 1
ATOM 650 C C . ASN A 1 85 ? 4.229 -9.310 2.140 1.00 91.75 85 ASN A C 1
ATOM 652 O O . ASN A 1 85 ? 3.826 -9.126 0.998 1.00 91.75 85 ASN A O 1
ATOM 656 N N . ILE A 1 86 ? 4.129 -8.352 3.067 1.00 88.25 86 ILE A N 1
ATOM 657 C CA . ILE A 1 86 ? 3.460 -7.068 2.815 1.00 88.25 86 ILE A CA 1
ATOM 658 C C . ILE A 1 86 ? 4.107 -6.281 1.655 1.00 88.25 86 ILE A C 1
ATOM 660 O O . ILE A 1 86 ? 5.331 -6.166 1.558 1.00 88.25 86 ILE A O 1
ATOM 664 N N . CYS A 1 87 ? 3.270 -5.707 0.783 1.00 90.75 87 CYS A N 1
ATOM 665 C CA . CYS A 1 87 ? 3.688 -4.862 -0.343 1.00 90.75 87 CYS A CA 1
ATOM 666 C C . CYS A 1 87 ? 2.891 -3.548 -0.382 1.00 90.75 87 CYS A C 1
ATOM 668 O O . CYS A 1 87 ? 3.442 -2.475 -0.100 1.00 90.75 87 CYS A O 1
ATOM 670 N N . THR A 1 88 ? 1.594 -3.638 -0.690 1.00 86.94 88 THR A N 1
ATOM 671 C CA . THR A 1 88 ? 0.623 -2.563 -0.453 1.00 86.94 88 THR A CA 1
ATOM 672 C C . THR A 1 88 ? 0.308 -2.517 1.038 1.00 86.94 88 THR A C 1
ATOM 674 O O . THR A 1 88 ? 0.120 -3.555 1.670 1.00 86.94 88 THR A O 1
ATOM 677 N N . ALA A 1 89 ? 0.297 -1.311 1.596 1.00 85.88 89 ALA A N 1
ATOM 678 C CA . ALA A 1 89 ? -0.036 -1.028 2.990 1.00 85.88 89 ALA A CA 1
ATOM 679 C C . ALA A 1 89 ? -1.097 0.090 3.022 1.00 85.88 89 ALA A C 1
ATOM 681 O O . ALA A 1 89 ? -1.860 0.222 2.073 1.00 85.88 89 ALA A O 1
ATOM 682 N N . GLN A 1 90 ? -1.127 0.919 4.069 1.00 82.12 90 GLN A N 1
ATOM 683 C CA . GLN A 1 90 ? -2.148 1.959 4.265 1.00 82.12 90 GLN A CA 1
ATOM 684 C C . GLN A 1 90 ? -1.558 3.380 4.253 1.00 82.12 90 GLN A C 1
ATOM 686 O O . GLN A 1 90 ? -1.744 4.155 5.186 1.00 82.12 90 GLN A O 1
ATOM 691 N N . ALA A 1 91 ? -0.799 3.728 3.206 1.00 83.75 91 ALA A N 1
ATOM 692 C CA . ALA A 1 91 ? -0.038 4.983 3.157 1.00 83.75 91 ALA A CA 1
ATOM 693 C C . ALA A 1 91 ? -0.920 6.248 3.208 1.00 83.75 91 ALA A C 1
ATOM 695 O O . ALA A 1 91 ? -0.607 7.173 3.954 1.00 83.75 91 ALA A O 1
ATOM 696 N N . LEU A 1 92 ? -2.031 6.284 2.459 1.00 83.94 92 LEU A N 1
ATOM 697 C CA . LEU A 1 92 ? -2.952 7.429 2.461 1.00 83.94 92 LEU A CA 1
ATOM 698 C C . LEU A 1 92 ? -3.544 7.663 3.856 1.00 83.94 92 LEU A C 1
ATOM 700 O O . LEU A 1 92 ? -3.508 8.779 4.366 1.00 83.94 92 LEU A O 1
ATOM 704 N N . LEU A 1 93 ? -4.024 6.596 4.491 1.00 80.31 93 LEU A N 1
ATOM 705 C CA . LEU A 1 93 ? -4.628 6.665 5.815 1.00 80.31 93 LEU A CA 1
ATOM 706 C C . LEU A 1 93 ? -3.584 7.022 6.895 1.00 80.31 93 LEU A C 1
ATOM 708 O O . LEU A 1 93 ? -3.867 7.806 7.797 1.00 80.31 93 LEU A O 1
ATOM 712 N N . ALA A 1 94 ? -2.343 6.535 6.772 1.00 80.12 94 ALA A N 1
ATOM 713 C CA . ALA A 1 94 ? -1.246 6.936 7.656 1.00 80.12 94 ALA A CA 1
ATOM 714 C C . ALA A 1 94 ? -0.913 8.434 7.520 1.00 80.12 94 ALA A C 1
ATOM 716 O O . ALA A 1 94 ? -0.694 9.111 8.524 1.00 80.12 94 ALA A O 1
ATOM 717 N N . ASN A 1 95 ? -0.935 8.975 6.295 1.00 84.69 95 ASN A N 1
ATOM 718 C CA . ASN A 1 95 ? -0.774 10.411 6.065 1.00 84.69 95 ASN A CA 1
ATOM 719 C C . ASN A 1 95 ? -1.918 11.206 6.699 1.00 84.69 95 ASN A C 1
ATOM 721 O O . ASN A 1 95 ? -1.665 12.223 7.336 1.00 84.69 95 ASN A O 1
ATOM 725 N N . MET A 1 96 ? -3.161 10.738 6.588 1.00 82.69 96 MET A N 1
ATOM 726 C CA . MET A 1 96 ? -4.301 11.383 7.244 1.00 82.69 96 MET A CA 1
ATOM 727 C C . MET A 1 96 ? -4.132 11.408 8.769 1.00 82.69 96 MET A C 1
ATOM 729 O O . MET A 1 96 ? -4.386 12.440 9.384 1.00 82.69 96 MET A O 1
ATOM 733 N N . ALA A 1 97 ? -3.636 10.322 9.375 1.00 81.38 97 ALA A N 1
ATOM 734 C CA . ALA A 1 97 ? -3.395 10.257 10.820 1.00 81.38 97 ALA A CA 1
ATOM 735 C C . ALA A 1 97 ? -2.281 11.213 11.257 1.00 81.38 97 ALA A C 1
ATOM 737 O O . ALA A 1 97 ? -2.402 11.907 12.267 1.00 81.38 97 ALA A O 1
ATOM 73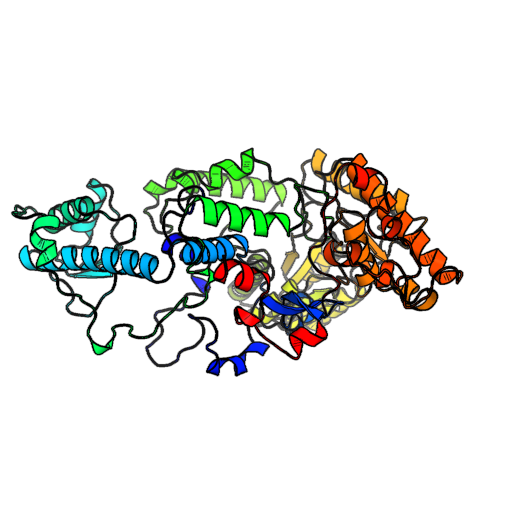8 N N . ALA A 1 98 ? -1.217 11.314 10.457 1.00 87.12 98 ALA A N 1
ATOM 739 C CA . ALA A 1 98 ? -0.169 12.299 10.679 1.00 87.12 98 ALA A CA 1
ATOM 740 C C . ALA A 1 98 ? -0.719 13.733 10.596 1.00 87.12 98 ALA A C 1
ATOM 742 O O . ALA A 1 98 ? -0.394 14.555 11.449 1.00 87.12 98 ALA A O 1
ATOM 743 N N . MET A 1 99 ? -1.590 14.027 9.625 1.00 90.69 99 MET A N 1
ATOM 744 C CA . MET A 1 99 ? -2.201 15.354 9.472 1.00 90.69 99 MET A CA 1
ATOM 745 C C . MET A 1 99 ? -3.183 15.681 10.597 1.00 90.69 99 MET A C 1
ATOM 747 O O . MET A 1 99 ? -3.239 16.827 11.030 1.00 90.69 99 MET A O 1
ATOM 751 N N . TYR A 1 100 ? -3.886 14.680 11.129 1.00 86.56 100 TYR A N 1
ATOM 752 C CA . TYR A 1 100 ? -4.694 14.826 12.337 1.00 86.56 100 TYR A CA 1
ATOM 753 C C . TYR A 1 100 ? -3.834 15.269 13.530 1.00 86.56 100 TYR A C 1
ATOM 755 O O . TYR A 1 100 ? -4.133 16.261 14.193 1.00 86.56 100 TYR A O 1
ATOM 763 N N . ALA A 1 101 ? -2.703 14.592 13.754 1.00 90.88 101 ALA A N 1
ATOM 764 C CA . ALA A 1 101 ? -1.760 14.958 14.809 1.00 90.88 101 ALA A CA 1
ATOM 765 C C . ALA A 1 101 ? -1.102 16.332 14.579 1.00 90.88 101 ALA A C 1
ATOM 767 O O . ALA A 1 101 ? -0.868 17.062 15.539 1.00 90.88 101 ALA A O 1
ATOM 768 N N . VAL A 1 102 ? -0.813 16.699 13.324 1.00 94.06 102 VAL A N 1
ATOM 769 C CA . VAL A 1 102 ? -0.291 18.028 12.955 1.00 94.06 102 VAL A CA 1
ATOM 770 C C . VAL A 1 102 ? -1.301 19.130 13.262 1.00 94.06 102 VAL A C 1
ATOM 772 O O . VAL A 1 102 ? -0.916 20.160 13.809 1.00 94.06 102 VAL A O 1
ATOM 775 N N . TYR A 1 103 ? -2.576 18.903 12.947 1.00 94.50 103 TYR A N 1
ATOM 776 C CA . TYR A 1 103 ? -3.630 19.897 13.124 1.00 94.50 103 TYR A CA 1
ATOM 777 C C . TYR A 1 103 ? -3.970 20.149 14.592 1.00 94.50 103 TYR A C 1
ATOM 779 O O . TYR A 1 103 ? -4.060 21.297 15.016 1.00 94.50 103 TYR A O 1
ATOM 787 N N . HIS A 1 104 ? -4.140 19.079 15.374 1.00 94.12 104 HIS A N 1
ATOM 788 C CA . HIS A 1 104 ? -4.518 19.193 16.783 1.00 94.12 104 HIS A CA 1
ATOM 789 C C . HIS A 1 104 ? -3.328 19.492 17.700 1.00 94.12 104 HIS A C 1
ATOM 791 O O . HIS A 1 104 ? -3.505 20.075 18.772 1.00 94.12 104 HIS A O 1
ATOM 797 N N . GLY A 1 105 ? -2.121 19.073 17.313 1.00 95.56 105 GLY A N 1
ATOM 798 C CA . GLY A 1 105 ? -0.941 19.160 18.163 1.00 95.56 105 GLY A CA 1
ATOM 799 C C . GLY A 1 105 ? -1.085 18.381 19.481 1.00 95.56 105 GLY A C 1
ATOM 800 O O . GLY A 1 105 ? -2.077 17.686 19.721 1.00 95.56 105 GLY A O 1
ATOM 801 N N . PRO A 1 106 ? -0.090 18.468 20.378 1.00 95.88 106 PRO A N 1
ATOM 802 C CA . PRO A 1 106 ? -0.143 17.761 21.656 1.00 95.88 106 PRO A CA 1
ATOM 803 C C . PRO A 1 106 ? -1.285 18.240 22.564 1.00 95.88 106 PRO A C 1
ATOM 805 O O . PRO A 1 106 ? -1.894 17.431 23.260 1.00 95.88 106 PRO A O 1
ATOM 808 N N . GLU A 1 107 ? -1.602 19.537 22.557 1.00 97.00 107 GLU A N 1
ATOM 809 C CA . GLU A 1 107 ? -2.645 20.108 23.416 1.00 97.00 107 GLU A CA 1
ATOM 810 C C . GLU A 1 107 ? -4.056 19.733 22.954 1.00 97.00 107 GLU A C 1
ATOM 812 O O . GLU A 1 107 ? -4.874 19.332 23.780 1.00 97.00 107 GLU A O 1
ATOM 817 N N . GLY A 1 108 ? -4.336 19.795 21.647 1.00 96.19 108 GLY A N 1
ATOM 818 C CA . GLY A 1 108 ? -5.639 19.420 21.099 1.00 96.19 108 GLY A CA 1
ATOM 819 C C . GLY A 1 108 ? -5.932 17.931 21.272 1.00 96.19 108 GLY A C 1
ATOM 820 O O . GLY A 1 108 ? -7.018 17.575 21.722 1.00 96.19 108 GLY A O 1
ATOM 821 N N . LEU A 1 109 ? -4.945 17.060 21.020 1.00 94.19 109 LEU A N 1
ATOM 822 C CA . LEU A 1 109 ? -5.091 15.620 21.268 1.00 94.19 109 LEU A CA 1
ATOM 823 C C . LEU A 1 109 ? -5.343 15.319 22.748 1.00 94.19 109 LEU A C 1
ATOM 825 O O . LEU A 1 109 ? -6.185 14.484 23.075 1.00 94.19 109 LEU A O 1
ATOM 829 N N . LYS A 1 110 ? -4.652 16.026 23.651 1.00 95.88 110 LYS A N 1
ATOM 830 C CA . LYS A 1 110 ? -4.907 15.916 25.088 1.00 95.88 110 LYS A CA 1
ATOM 831 C C . LYS A 1 110 ? -6.320 16.372 25.447 1.00 95.88 110 LYS A C 1
ATOM 833 O O . LYS A 1 110 ? -6.980 15.689 26.216 1.00 95.88 110 LYS A O 1
ATOM 838 N N . ALA A 1 111 ? -6.790 17.489 24.895 1.00 97.56 111 ALA A N 1
ATOM 839 C CA . ALA A 1 111 ? -8.128 18.005 25.166 1.00 97.56 111 ALA A CA 1
ATOM 840 C C . ALA A 1 111 ? -9.227 17.033 24.703 1.00 97.56 111 ALA A C 1
ATOM 842 O O . ALA A 1 111 ? -10.197 16.819 25.431 1.00 97.56 111 ALA A O 1
ATOM 843 N N . ILE A 1 112 ? -9.053 16.406 23.534 1.00 94.75 112 ILE A N 1
ATOM 844 C CA . ILE A 1 112 ? -9.942 15.344 23.043 1.00 94.75 112 ILE A CA 1
ATOM 845 C C . ILE A 1 112 ? -9.931 14.163 24.019 1.00 94.75 112 ILE A C 1
ATOM 847 O O . ILE A 1 112 ? -10.988 13.762 24.502 1.00 94.75 112 ILE A O 1
ATOM 851 N N . ALA A 1 113 ? -8.748 13.659 24.379 1.00 92.31 113 ALA A N 1
ATOM 852 C CA . ALA A 1 113 ? -8.606 12.534 25.301 1.00 92.31 113 ALA A CA 1
ATOM 853 C C . ALA A 1 113 ? -9.204 12.817 26.692 1.00 92.31 113 ALA A C 1
ATOM 855 O O . ALA A 1 113 ? -9.927 11.982 27.234 1.00 92.31 113 ALA A O 1
ATOM 856 N N . ASP A 1 114 ? -8.954 14.003 27.252 1.00 95.94 114 ASP A N 1
ATOM 857 C CA . ASP A 1 114 ? -9.491 14.434 28.546 1.00 95.94 114 ASP A CA 1
ATOM 858 C C . ASP A 1 114 ? -11.027 14.546 28.493 1.00 95.94 114 ASP A C 1
ATOM 860 O O . ASP A 1 114 ? -11.708 14.154 29.442 1.00 95.94 114 ASP A O 1
ATOM 864 N N . ARG A 1 115 ? -11.596 15.021 27.373 1.00 96.62 115 ARG A N 1
ATOM 865 C CA . ARG A 1 115 ? -13.051 15.087 27.163 1.00 96.62 115 ARG A CA 1
ATOM 866 C C . ARG A 1 115 ? -13.678 13.695 27.085 1.00 96.62 115 ARG A C 1
ATOM 868 O O . ARG A 1 115 ? -14.672 13.457 27.767 1.00 96.62 115 ARG A O 1
ATOM 875 N N . VAL A 1 116 ? -13.104 12.786 26.294 1.00 96.44 116 VAL A N 1
ATOM 876 C CA . VAL A 1 116 ? -13.583 11.396 26.173 1.00 96.44 116 VAL A CA 1
ATOM 877 C C . VAL A 1 116 ? -13.531 10.694 27.531 1.00 96.44 116 VAL A C 1
ATOM 879 O O . VAL A 1 116 ? -14.536 10.145 27.989 1.00 96.44 116 VAL A O 1
ATOM 882 N N . HIS A 1 117 ? -12.400 10.802 28.233 1.00 97.38 117 HIS A N 1
ATOM 883 C CA . HIS A 1 117 ? -12.240 10.252 29.577 1.00 97.38 117 HIS A CA 1
ATOM 884 C C . HIS A 1 117 ? -13.241 10.851 30.576 1.00 97.38 117 HIS A C 1
ATOM 886 O O . HIS A 1 117 ? -13.835 10.129 31.378 1.00 97.38 117 HIS A O 1
ATOM 892 N N . GLY A 1 118 ? -13.469 12.166 30.513 1.00 97.31 118 GLY A N 1
ATOM 893 C CA . GLY A 1 118 ? -14.438 12.864 31.354 1.00 97.31 118 GLY A CA 1
ATOM 894 C C . GLY A 1 118 ? -15.877 12.396 31.128 1.00 97.31 118 GLY A C 1
ATOM 895 O O . GLY A 1 118 ? -16.612 12.210 32.098 1.00 97.31 118 GLY A O 1
ATOM 896 N N . LEU A 1 119 ? -16.282 12.143 29.878 1.00 98.25 119 LEU A N 1
ATOM 897 C CA . LEU A 1 119 ? -17.605 11.597 29.548 1.00 98.25 119 LEU A CA 1
ATOM 898 C C . LEU A 1 119 ? -17.773 10.167 30.081 1.00 98.25 119 LEU A C 1
ATOM 900 O O . LEU A 1 119 ? -18.766 9.883 30.753 1.00 98.25 119 LEU A O 1
ATOM 904 N N . ALA A 1 120 ? -16.774 9.303 29.877 1.00 98.19 120 ALA A N 1
ATOM 905 C CA . ALA A 1 120 ? -16.766 7.948 30.430 1.00 98.19 120 ALA A CA 1
ATOM 906 C C . ALA A 1 120 ? -16.821 7.955 31.971 1.00 98.19 120 ALA A C 1
ATOM 908 O O . ALA A 1 120 ? -17.586 7.205 32.584 1.00 98.19 120 ALA A O 1
ATOM 909 N N . GLY A 1 121 ? -16.062 8.849 32.615 1.00 97.75 121 GLY A N 1
ATOM 910 C CA . GLY A 1 121 ? -16.086 9.053 34.065 1.00 97.75 121 GLY A CA 1
ATOM 911 C C . GLY A 1 121 ? -17.433 9.576 34.574 1.00 97.75 121 GLY A C 1
ATOM 912 O O . GLY A 1 121 ? -17.949 9.079 35.576 1.00 97.75 121 GLY A O 1
ATOM 913 N N . THR A 1 122 ? -18.050 10.513 33.849 1.00 98.25 122 THR A N 1
ATOM 914 C CA . THR A 1 122 ? -19.395 11.040 34.144 1.00 98.25 122 THR A CA 1
ATOM 915 C C . THR A 1 122 ? -20.436 9.931 34.089 1.00 98.25 122 THR A C 1
ATOM 917 O O . THR A 1 122 ? -21.247 9.796 35.008 1.00 98.25 122 THR A O 1
ATOM 920 N N . PHE A 1 123 ? -20.376 9.087 33.058 1.00 98.19 123 PHE A N 1
ATOM 921 C CA . PHE A 1 123 ? -21.230 7.914 32.941 1.00 98.19 123 PHE A CA 1
ATOM 922 C C . PHE A 1 123 ? -21.036 6.950 34.122 1.00 98.19 123 PHE A C 1
ATOM 924 O O . PHE A 1 123 ? -22.001 6.605 34.806 1.00 98.19 123 PHE A O 1
ATOM 931 N N . ALA A 1 124 ? -19.793 6.569 34.424 1.00 98.00 124 ALA A N 1
ATOM 932 C CA . ALA A 1 124 ? -19.472 5.679 35.538 1.00 98.00 124 ALA A CA 1
ATOM 933 C C . ALA A 1 124 ? -19.973 6.221 36.893 1.00 98.00 124 ALA A C 1
ATOM 935 O O . ALA A 1 124 ? -20.591 5.486 37.670 1.00 98.00 124 ALA A O 1
ATOM 936 N N . HIS A 1 125 ? -19.753 7.509 37.172 1.00 97.12 125 HIS A N 1
ATOM 937 C CA . HIS A 1 125 ? -20.210 8.166 38.401 1.00 97.12 125 HIS A CA 1
ATOM 938 C C . HIS A 1 125 ? -21.738 8.215 38.495 1.00 97.12 125 HIS A C 1
ATOM 940 O O . HIS A 1 125 ? -22.316 7.881 39.532 1.00 97.12 125 HIS A O 1
ATOM 946 N N . GLY A 1 126 ? -22.413 8.556 37.395 1.00 97.25 126 GLY A N 1
ATOM 947 C CA . GLY A 1 126 ? -23.873 8.557 37.335 1.00 97.25 126 GLY A CA 1
ATOM 948 C C . GLY A 1 126 ? -24.473 7.168 37.563 1.00 97.25 126 GLY A C 1
ATOM 949 O O . GLY A 1 126 ? -25.424 7.032 38.331 1.00 97.25 126 GLY A O 1
ATOM 950 N N . LEU A 1 127 ? -23.878 6.109 37.005 1.00 97.38 127 LEU A N 1
ATOM 951 C CA . LEU A 1 127 ? -24.309 4.734 37.281 1.00 97.38 127 LEU A CA 1
ATOM 952 C C . LEU A 1 127 ? -24.146 4.348 38.758 1.00 97.38 127 LEU A C 1
ATOM 954 O O . LEU A 1 127 ? -25.054 3.743 39.335 1.00 97.38 127 LEU A O 1
ATOM 958 N N . LYS A 1 128 ? -23.034 4.745 39.394 1.00 96.00 128 LYS A N 1
ATOM 959 C CA . LYS A 1 128 ? -22.832 4.561 40.842 1.00 96.00 128 LYS A CA 1
ATOM 960 C C . LYS A 1 128 ? -23.916 5.285 41.654 1.00 96.00 128 LYS A C 1
ATOM 962 O O . LYS A 1 128 ? -24.445 4.701 42.598 1.00 96.00 128 LYS A O 1
ATOM 967 N N . LYS A 1 129 ? -24.311 6.504 41.258 1.00 95.50 129 LYS A N 1
ATOM 968 C CA . LYS A 1 129 ? -25.429 7.246 41.879 1.00 95.50 129 LYS A CA 1
ATOM 969 C C . LYS A 1 129 ? -26.794 6.574 41.678 1.00 95.50 129 LYS A C 1
ATOM 971 O O . LYS A 1 129 ? -27.601 6.576 42.605 1.00 95.50 129 LYS A O 1
ATOM 976 N N . LEU A 1 130 ? -27.071 5.999 40.502 1.00 95.81 130 LEU A N 1
ATOM 977 C CA . LEU A 1 130 ? -28.332 5.284 40.234 1.00 95.81 130 LEU A CA 1
ATOM 978 C C . LEU A 1 130 ? -28.468 4.004 41.072 1.00 95.81 130 LEU A C 1
ATOM 980 O O . LEU A 1 130 ? -29.580 3.623 41.466 1.00 95.81 130 LEU A O 1
ATOM 984 N N . GLY A 1 131 ? -27.348 3.315 41.313 1.00 95.38 131 GLY A N 1
ATOM 985 C CA . GLY A 1 131 ? -27.300 2.078 42.097 1.00 95.38 131 GLY A CA 1
ATOM 986 C C . GLY A 1 131 ? -28.155 0.947 41.511 1.00 95.38 131 GLY A C 1
ATOM 987 O O . GLY A 1 131 ? -28.653 0.096 42.246 1.00 95.38 131 GLY A O 1
ATOM 988 N N . THR A 1 132 ? -28.420 0.981 40.203 1.00 95.06 132 THR A N 1
ATOM 989 C CA . THR A 1 132 ? -29.175 -0.042 39.452 1.00 95.06 132 THR A CA 1
ATOM 990 C C . THR A 1 132 ? -28.273 -1.138 38.902 1.00 95.06 132 THR A C 1
ATOM 992 O O . THR A 1 132 ? -28.733 -2.248 38.649 1.00 95.06 132 THR A O 1
ATOM 995 N N . VAL A 1 133 ? -26.991 -0.823 38.740 1.00 96.62 133 VAL A N 1
ATOM 996 C CA . VAL A 1 133 ? -25.942 -1.678 38.188 1.00 96.62 133 VAL A CA 1
ATOM 997 C C . VAL A 1 133 ? -24.653 -1.484 38.983 1.00 96.62 133 VAL A C 1
ATOM 999 O O . VAL A 1 133 ? -24.520 -0.530 39.752 1.00 96.62 133 VAL A O 1
ATOM 1002 N N . THR A 1 134 ? -23.693 -2.388 38.811 1.00 97.56 134 THR A N 1
ATOM 1003 C CA . THR A 1 134 ? -22.373 -2.296 39.442 1.00 97.56 134 THR A CA 1
ATOM 1004 C C . THR A 1 134 ? -21.334 -1.909 38.399 1.00 97.56 134 THR A C 1
ATOM 1006 O O . THR A 1 134 ? -21.139 -2.622 37.420 1.00 97.56 134 THR A O 1
ATOM 1009 N N . VAL A 1 135 ? -20.653 -0.787 38.607 1.00 96.69 135 VAL A N 1
ATOM 1010 C CA . VAL A 1 135 ? -19.557 -0.330 37.740 1.00 96.69 135 VAL A CA 1
ATOM 1011 C C . VAL A 1 135 ? -18.241 -0.948 38.212 1.00 96.69 135 VAL A C 1
ATOM 1013 O O . VAL A 1 135 ? -18.061 -1.155 39.411 1.00 96.69 135 VAL A O 1
ATOM 1016 N N . GLN A 1 136 ? -17.319 -1.252 37.295 1.00 89.81 136 GLN A N 1
ATOM 1017 C CA . GLN A 1 136 ? -15.979 -1.699 37.683 1.00 89.81 136 GLN A CA 1
ATOM 1018 C C . GLN A 1 136 ? -15.244 -0.661 38.551 1.00 89.81 136 GLN A C 1
ATOM 1020 O O . GLN A 1 136 ? -15.379 0.543 38.351 1.00 89.81 136 GLN A O 1
ATOM 1025 N N . GLU A 1 137 ? -14.396 -1.140 39.463 1.00 89.56 137 GLU A N 1
ATOM 1026 C CA . GLU A 1 137 ? -13.492 -0.287 40.256 1.00 89.56 137 GLU A CA 1
ATOM 1027 C C . GLU A 1 137 ? -12.075 -0.201 39.663 1.00 89.56 137 GLU A C 1
ATOM 1029 O O . GLU A 1 137 ? -11.231 0.543 40.156 1.00 89.56 137 GLU A O 1
ATOM 1034 N N . LEU A 1 138 ? -11.785 -0.976 38.612 1.00 90.88 138 LEU A N 1
ATOM 1035 C CA . LEU A 1 138 ? -10.496 -0.909 37.927 1.00 90.88 138 LEU A CA 1
ATOM 1036 C C . LEU A 1 138 ? -10.374 0.392 37.116 1.00 90.88 138 LEU A C 1
ATOM 1038 O O . LEU A 1 138 ? -11.379 0.839 36.552 1.00 90.88 138 LEU A O 1
ATOM 1042 N N . PRO A 1 139 ? -9.154 0.951 36.987 1.00 92.75 139 PRO A N 1
ATOM 1043 C CA . PRO A 1 139 ? -8.883 2.071 36.095 1.00 92.75 139 PRO A CA 1
ATOM 1044 C C . PRO A 1 139 ? -9.358 1.822 34.663 1.00 92.75 139 PRO A C 1
ATOM 1046 O O . PRO A 1 139 ? -9.254 0.706 34.151 1.00 92.75 139 PRO A O 1
ATOM 1049 N N . PHE A 1 140 ? -9.827 2.879 34.010 1.00 94.25 140 PHE A N 1
ATOM 1050 C CA . PHE A 1 140 ? -10.208 2.879 32.600 1.00 94.25 140 PHE A CA 1
ATOM 1051 C C . PHE A 1 140 ? -9.883 4.231 31.960 1.00 94.25 140 PHE A C 1
ATOM 1053 O O . PHE A 1 140 ? -9.709 5.231 32.658 1.00 94.25 140 PHE A O 1
ATOM 1060 N N . PHE A 1 141 ? -9.807 4.245 30.629 1.00 94.75 141 PHE A N 1
ATOM 1061 C CA . PHE A 1 141 ? -9.715 5.473 29.845 1.00 94.75 141 PHE A CA 1
ATOM 1062 C C . PHE A 1 141 ? -11.104 5.878 29.344 1.00 94.75 141 PHE A C 1
ATOM 1064 O O . PHE A 1 141 ? -11.741 6.735 29.947 1.00 94.75 141 PHE A O 1
ATOM 1071 N N . ASP A 1 142 ? -11.606 5.198 28.322 1.00 95.12 142 ASP A N 1
ATOM 1072 C CA . ASP A 1 142 ? -12.862 5.507 27.633 1.00 95.12 142 ASP A CA 1
ATOM 1073 C C . ASP A 1 142 ? -13.920 4.402 27.761 1.00 95.12 142 ASP A C 1
ATOM 1075 O O . ASP A 1 142 ? -15.077 4.610 27.423 1.00 95.12 142 ASP A O 1
ATOM 1079 N N . THR A 1 143 ? -13.533 3.219 28.237 1.00 96.44 143 THR A N 1
ATOM 1080 C CA . THR A 1 143 ? -14.369 2.020 28.195 1.00 96.44 143 THR A CA 1
ATOM 1081 C C . THR A 1 143 ? -14.740 1.578 29.600 1.00 96.44 143 THR A C 1
ATOM 1083 O O . THR A 1 143 ? -13.895 1.147 30.387 1.00 96.44 143 THR A O 1
ATOM 1086 N N . VAL A 1 144 ? -16.031 1.652 29.913 1.00 97.50 144 VAL A N 1
ATOM 1087 C CA . VAL A 1 144 ? -16.581 1.335 31.231 1.00 97.50 144 VAL A CA 1
ATOM 1088 C C . VAL A 1 144 ? -17.235 -0.041 31.201 1.00 97.50 144 VAL A C 1
ATOM 1090 O O . VAL A 1 144 ? -18.201 -0.267 30.472 1.00 97.50 144 VAL A O 1
ATOM 1093 N N . LYS A 1 145 ? -16.742 -0.963 32.033 1.00 97.81 145 LYS A N 1
ATOM 1094 C CA . LYS A 1 145 ? -17.394 -2.256 32.278 1.00 97.81 145 LYS A CA 1
ATOM 1095 C C . LYS A 1 145 ? -18.460 -2.127 33.360 1.00 97.81 145 LYS A C 1
ATOM 1097 O O . LYS A 1 145 ? -18.203 -1.600 34.447 1.00 97.81 145 LYS A O 1
ATOM 1102 N N . VAL A 1 146 ? -19.632 -2.679 33.075 1.00 97.94 146 VAL A N 1
ATOM 1103 C CA . VAL A 1 146 ? -20.815 -2.643 33.928 1.00 97.94 146 VAL A CA 1
ATOM 1104 C C . VAL A 1 146 ? -21.346 -4.060 34.121 1.00 97.94 146 VAL A C 1
ATOM 1106 O O . VAL A 1 146 ? -21.630 -4.766 33.155 1.00 97.94 146 VAL A O 1
ATOM 1109 N N . THR A 1 147 ? -21.511 -4.461 35.376 1.00 97.81 147 THR A N 1
ATOM 1110 C CA . THR A 1 147 ? -22.190 -5.696 35.771 1.00 97.81 147 THR A CA 1
ATOM 1111 C C . THR A 1 147 ? -23.656 -5.399 36.078 1.00 97.81 147 THR A C 1
ATOM 1113 O O . THR A 1 147 ? -23.982 -4.460 36.808 1.00 97.81 147 THR A O 1
ATOM 1116 N N . CYS A 1 148 ? -24.554 -6.215 35.541 1.00 96.62 148 CYS A N 1
ATOM 1117 C CA . CYS A 1 148 ? -26.000 -6.058 35.632 1.00 96.62 148 CYS A CA 1
ATOM 1118 C C . CYS A 1 148 ? -26.705 -7.421 35.733 1.00 96.62 148 CYS A C 1
ATOM 1120 O O . CYS A 1 148 ? -26.105 -8.481 35.552 1.00 96.62 148 CYS A O 1
ATOM 1122 N N . SER A 1 149 ? -28.001 -7.408 36.046 1.00 95.62 149 SER A N 1
ATOM 1123 C CA . SER A 1 149 ? -28.796 -8.639 36.150 1.00 95.62 149 SER A CA 1
ATOM 1124 C C . SER A 1 149 ? -29.109 -9.275 34.795 1.00 95.62 149 SER A C 1
ATOM 1126 O O . SER A 1 149 ? -29.252 -10.491 34.727 1.00 95.62 149 SER A O 1
ATOM 1128 N N . ASP A 1 150 ? -29.235 -8.459 33.747 1.00 96.69 150 ASP A N 1
ATOM 1129 C CA . ASP A 1 150 ? -29.586 -8.888 32.393 1.00 96.69 150 ASP A CA 1
ATOM 1130 C C . ASP A 1 150 ? -28.969 -7.922 31.373 1.00 96.69 150 ASP A C 1
ATOM 1132 O O . ASP A 1 150 ? -29.476 -6.820 31.141 1.00 96.69 150 ASP A O 1
ATOM 1136 N N . ALA A 1 151 ? -27.845 -8.333 30.782 1.00 97.62 151 ALA A N 1
ATOM 1137 C CA . ALA A 1 151 ? -27.129 -7.521 29.805 1.00 97.62 151 ALA A CA 1
ATOM 1138 C C . ALA A 1 151 ? -27.930 -7.325 28.510 1.00 97.62 151 ALA A C 1
ATOM 1140 O O . ALA A 1 151 ? -27.857 -6.276 27.867 1.00 97.62 151 ALA A O 1
ATOM 1141 N N . ARG A 1 152 ? -28.741 -8.316 28.132 1.00 97.00 152 ARG A N 1
ATOM 1142 C CA . ARG A 1 152 ? -29.527 -8.261 26.903 1.00 97.00 152 ARG A CA 1
ATOM 1143 C C . ARG A 1 152 ? -30.651 -7.240 27.020 1.00 97.00 152 ARG A C 1
ATOM 1145 O O . ARG A 1 152 ? -30.831 -6.449 26.102 1.00 97.00 152 ARG A O 1
ATOM 1152 N N . ALA A 1 153 ? -31.355 -7.206 28.150 1.00 96.94 153 ALA A N 1
ATOM 1153 C CA . ALA A 1 153 ? -32.427 -6.237 28.374 1.00 96.94 153 ALA A CA 1
ATOM 1154 C C . ALA A 1 153 ? -31.929 -4.780 28.302 1.00 96.94 153 ALA A C 1
ATOM 1156 O O . ALA A 1 153 ? -32.593 -3.923 27.717 1.00 96.94 153 ALA A O 1
ATOM 1157 N N . ILE A 1 154 ? -30.745 -4.499 28.859 1.00 97.69 154 ILE A N 1
ATOM 1158 C CA . ILE A 1 154 ? -30.124 -3.168 28.782 1.00 97.69 154 ILE A CA 1
ATOM 1159 C C . ILE A 1 154 ? -29.701 -2.848 27.343 1.00 97.69 154 ILE A C 1
ATOM 1161 O O . ILE A 1 154 ? -29.988 -1.754 26.860 1.00 97.69 154 ILE A O 1
ATOM 1165 N N . ALA A 1 155 ? -29.070 -3.789 26.634 1.00 96.69 155 ALA A N 1
ATOM 1166 C CA . ALA A 1 155 ? -28.691 -3.588 25.236 1.00 96.69 155 ALA A CA 1
ATOM 1167 C C . ALA A 1 155 ? -29.913 -3.354 24.327 1.00 96.69 155 ALA A C 1
ATOM 1169 O O . ALA A 1 155 ? -29.883 -2.471 23.478 1.00 96.69 155 ALA A O 1
ATOM 1170 N N . GLU A 1 156 ? -31.024 -4.064 24.544 1.00 96.12 156 GLU A N 1
ATOM 1171 C CA . GLU A 1 156 ? -32.287 -3.840 23.825 1.00 96.12 156 GLU A CA 1
ATOM 1172 C C . GLU A 1 156 ? -32.908 -2.467 24.147 1.00 96.12 156 GLU A C 1
ATOM 1174 O O . GLU A 1 156 ? -33.525 -1.842 23.282 1.00 96.12 156 GLU A O 1
ATOM 1179 N N . ALA A 1 157 ? -32.747 -1.966 25.377 1.00 96.56 157 ALA A N 1
ATOM 1180 C CA . ALA A 1 157 ? -33.152 -0.608 25.737 1.00 96.56 157 ALA A CA 1
ATOM 1181 C C . ALA A 1 157 ? -32.264 0.457 25.069 1.00 96.56 157 ALA A C 1
ATOM 1183 O O . ALA A 1 157 ? -32.789 1.467 24.602 1.00 96.56 157 ALA A O 1
ATOM 1184 N N . ALA A 1 158 ? -30.953 0.214 24.976 1.00 97.12 158 ALA A N 1
ATOM 1185 C CA . ALA A 1 158 ? -30.012 1.071 24.254 1.00 97.12 158 ALA A CA 1
ATOM 1186 C C . ALA A 1 158 ? -30.311 1.108 22.750 1.00 97.12 158 ALA A C 1
ATOM 1188 O O . ALA A 1 158 ? -30.354 2.181 22.155 1.00 97.12 158 ALA A O 1
ATOM 1189 N N . TYR A 1 159 ? -30.623 -0.047 22.161 1.00 95.44 159 TYR A N 1
ATOM 1190 C CA . TYR A 1 159 ? -30.960 -0.172 20.745 1.00 95.44 159 TYR A CA 1
ATOM 1191 C C . TYR A 1 159 ? -32.181 0.678 20.365 1.00 95.44 159 TYR A C 1
ATOM 1193 O O . TYR A 1 159 ? -32.193 1.327 19.324 1.00 95.44 159 TYR A O 1
ATOM 1201 N N . LYS A 1 160 ? -33.198 0.752 21.238 1.00 94.69 160 LYS A N 1
ATOM 1202 C CA . LYS A 1 160 ? -34.374 1.630 21.049 1.00 94.69 160 LYS A CA 1
ATOM 1203 C C . LYS A 1 160 ? -34.040 3.125 21.073 1.00 94.69 160 LYS A C 1
ATOM 1205 O O . LYS A 1 160 ? -34.869 3.926 20.658 1.00 94.69 160 LYS A O 1
ATOM 1210 N N . GLN A 1 161 ? -32.868 3.482 21.587 1.00 95.38 161 GLN A N 1
ATOM 1211 C CA . GLN A 1 161 ? -32.314 4.834 21.607 1.00 95.38 161 GLN A CA 1
ATOM 1212 C C . GLN A 1 161 ? -31.217 5.012 20.541 1.00 95.38 161 GLN A C 1
ATOM 1214 O O . GLN A 1 161 ? -30.435 5.954 20.636 1.00 95.38 161 GLN A O 1
ATOM 1219 N N . GLU A 1 162 ? -31.147 4.104 19.557 1.00 94.88 162 GLU A N 1
ATOM 1220 C CA . GLU A 1 162 ? -30.171 4.110 18.458 1.00 94.88 162 GLU A CA 1
ATOM 1221 C C . GLU A 1 162 ? -28.708 3.997 18.934 1.00 94.88 162 GLU A C 1
ATOM 1223 O O . GLU A 1 162 ? -27.795 4.545 18.324 1.00 94.88 162 GLU A O 1
ATOM 1228 N N . MET A 1 163 ? -28.472 3.256 20.025 1.00 95.88 163 MET A N 1
ATOM 1229 C CA . MET A 1 163 ? -27.136 2.988 20.569 1.00 95.88 163 MET A CA 1
ATOM 1230 C C . MET A 1 163 ? -26.832 1.488 20.595 1.00 95.88 163 MET A C 1
ATOM 1232 O O . MET A 1 163 ? -27.624 0.688 21.096 1.00 95.88 163 MET A O 1
ATOM 1236 N N . ASN A 1 164 ? -25.640 1.112 20.130 1.00 96.00 164 ASN A N 1
ATOM 1237 C CA . ASN A 1 164 ? -25.132 -0.254 20.232 1.00 96.00 164 ASN A CA 1
ATOM 1238 C C . ASN A 1 164 ? -24.190 -0.375 21.434 1.00 96.00 164 ASN A C 1
ATOM 1240 O O . ASN A 1 164 ? -23.259 0.413 21.572 1.00 96.00 164 ASN A O 1
ATOM 1244 N N . LEU A 1 165 ? -24.408 -1.383 22.281 1.00 96.88 165 LEU A N 1
ATOM 1245 C CA . LEU A 1 165 ? -23.543 -1.696 23.422 1.00 96.88 165 LEU A CA 1
ATOM 1246 C C . LEU A 1 165 ? -22.901 -3.071 23.238 1.00 96.88 165 LEU A C 1
ATOM 1248 O O . LEU A 1 165 ? -23.507 -3.973 22.657 1.00 96.88 165 LEU A O 1
ATOM 1252 N N . TRP A 1 166 ? -21.697 -3.255 23.776 1.00 96.06 166 TRP A N 1
ATOM 1253 C CA . TRP A 1 166 ? -21.003 -4.535 23.689 1.00 96.06 166 TRP A CA 1
ATOM 1254 C C . TRP A 1 166 ? -21.390 -5.448 24.855 1.00 96.06 166 TRP A C 1
ATOM 1256 O O . TRP A 1 166 ? -21.075 -5.172 26.015 1.00 96.06 166 TRP A O 1
ATOM 1266 N N . ILE A 1 167 ? -22.076 -6.549 24.548 1.00 96.88 167 ILE A N 1
ATOM 1267 C CA . ILE A 1 167 ? -22.407 -7.597 25.519 1.00 96.88 167 ILE A CA 1
ATOM 1268 C C . ILE A 1 167 ? -21.210 -8.545 25.621 1.00 96.88 167 ILE A C 1
ATOM 1270 O O . ILE A 1 167 ? -20.887 -9.246 24.665 1.00 96.88 167 ILE A O 1
ATOM 1274 N N . VAL A 1 168 ? -20.562 -8.587 26.786 1.00 95.44 168 VAL A N 1
ATOM 1275 C CA . VAL A 1 168 ? -19.436 -9.502 27.041 1.00 95.44 168 VAL A CA 1
ATOM 1276 C C . VAL A 1 168 ? -19.949 -10.895 27.400 1.00 95.44 168 VAL A C 1
ATOM 1278 O O . VAL A 1 168 ? -19.439 -11.902 26.915 1.00 95.44 168 VAL A O 1
ATOM 1281 N N . ASP A 1 169 ? -20.963 -10.945 28.261 1.00 97.06 169 ASP A N 1
ATOM 1282 C CA . ASP A 1 169 ? -21.616 -12.158 28.749 1.00 97.06 169 ASP A CA 1
ATOM 1283 C C . ASP A 1 169 ? -23.034 -11.799 29.263 1.00 97.06 169 ASP A C 1
ATOM 1285 O O . ASP A 1 169 ? -23.399 -10.619 29.245 1.00 97.06 169 ASP A O 1
ATOM 1289 N N . PRO A 1 170 ? -23.866 -12.762 29.717 1.00 98.19 170 PRO A N 1
ATOM 1290 C CA . PRO A 1 170 ? -25.247 -12.489 30.135 1.00 98.19 170 PRO A CA 1
ATOM 1291 C C . PRO A 1 170 ? -25.427 -11.422 31.230 1.00 98.19 170 PRO A C 1
ATOM 1293 O O . PRO A 1 170 ? -26.533 -10.905 31.391 1.00 98.19 170 PRO A O 1
ATOM 1296 N N . ASN A 1 171 ? -24.375 -11.088 31.982 1.00 97.94 171 ASN A N 1
ATOM 1297 C CA . ASN A 1 171 ? -24.420 -10.162 33.112 1.00 97.94 171 ASN A CA 1
ATOM 1298 C C . ASN A 1 171 ? -23.473 -8.968 32.957 1.00 97.94 171 ASN A C 1
ATOM 1300 O O . ASN A 1 171 ? -23.406 -8.131 33.857 1.00 97.94 171 ASN A O 1
ATOM 1304 N N . THR A 1 172 ? -22.762 -8.857 31.837 1.00 97.75 172 THR A N 1
ATOM 1305 C CA . THR A 1 172 ? -21.689 -7.876 31.666 1.00 97.75 172 THR A CA 1
ATOM 1306 C C . THR A 1 172 ? -21.826 -7.125 30.348 1.00 97.75 172 THR A C 1
ATOM 1308 O O . THR A 1 172 ? -21.864 -7.725 29.274 1.00 97.75 172 THR A O 1
ATOM 1311 N N . ILE A 1 173 ? -21.804 -5.795 30.435 1.00 98.00 173 ILE A N 1
ATOM 1312 C CA . ILE A 1 173 ? -21.760 -4.876 29.294 1.00 98.00 173 ILE A CA 1
ATOM 1313 C C . ILE A 1 173 ? -20.499 -4.022 29.387 1.00 98.00 173 ILE A C 1
ATOM 1315 O O . ILE A 1 173 ? -20.084 -3.638 30.482 1.00 98.00 173 ILE A O 1
ATOM 1319 N N . THR A 1 174 ? -19.910 -3.687 28.245 1.00 97.50 174 THR A N 1
ATOM 1320 C CA . THR A 1 174 ? -18.938 -2.595 28.138 1.00 97.50 174 THR A CA 1
ATOM 1321 C C . THR A 1 174 ? -19.495 -1.470 27.277 1.00 97.50 174 THR A C 1
ATOM 1323 O O . THR A 1 174 ? -20.118 -1.716 26.243 1.00 97.50 174 THR A O 1
ATOM 1326 N N . VAL A 1 175 ? -19.272 -0.234 27.722 1.00 97.88 175 VAL A N 1
ATOM 1327 C CA . VAL A 1 175 ? -19.645 0.990 27.006 1.00 97.88 175 VAL A CA 1
ATOM 1328 C C . VAL A 1 175 ? -18.373 1.777 26.730 1.00 97.88 175 VAL A C 1
ATOM 1330 O O . VAL A 1 175 ? -17.695 2.168 27.681 1.00 97.88 175 VAL A O 1
ATOM 1333 N N . SER A 1 176 ? -18.046 1.967 25.455 1.00 96.31 176 SER A N 1
ATOM 1334 C CA . SER A 1 176 ? -16.883 2.735 25.005 1.00 96.31 176 SER A CA 1
ATOM 1335 C C . SER A 1 176 ? -17.336 4.104 24.518 1.00 96.31 176 SER A C 1
ATOM 1337 O O . SER A 1 176 ? -18.319 4.205 23.787 1.00 96.31 176 SER A O 1
ATOM 1339 N N . PHE A 1 177 ? -16.640 5.137 24.973 1.00 96.25 177 PHE A N 1
ATOM 1340 C CA . PHE A 1 177 ? -16.883 6.530 24.620 1.00 96.25 177 PHE A CA 1
ATOM 1341 C C . PHE A 1 177 ? -15.838 6.979 23.605 1.00 96.25 177 PHE A C 1
ATOM 1343 O O . PHE A 1 177 ? -14.702 6.523 23.643 1.00 96.25 177 PHE A O 1
ATOM 1350 N N . ASP A 1 178 ? -16.207 7.901 22.728 1.00 91.62 178 ASP A N 1
ATOM 1351 C CA . ASP A 1 178 ? -15.303 8.430 21.711 1.00 91.62 178 ASP A CA 1
ATOM 1352 C C . ASP A 1 178 ? -15.460 9.946 21.561 1.00 91.62 178 ASP A C 1
ATOM 1354 O O . ASP A 1 178 ? -16.251 10.603 22.247 1.00 91.62 178 ASP A O 1
ATOM 1358 N N . GLU A 1 179 ? -14.670 10.524 20.661 1.00 91.62 179 GLU A N 1
ATOM 1359 C CA . GLU A 1 179 ? -14.660 11.958 20.385 1.00 91.62 179 GLU A CA 1
ATOM 1360 C C . GLU A 1 179 ? -16.036 12.516 19.979 1.00 91.62 179 GLU A C 1
ATOM 1362 O O . GLU A 1 179 ? -16.362 13.651 20.336 1.00 91.62 179 GLU A O 1
ATOM 1367 N N . THR A 1 180 ? -16.875 11.725 19.306 1.00 91.31 180 THR A N 1
ATOM 1368 C CA . THR A 1 180 ? -18.206 12.157 18.854 1.00 91.31 180 THR A CA 1
ATOM 1369 C C . THR A 1 180 ? -19.233 12.178 19.980 1.00 91.31 180 THR A C 1
ATOM 1371 O O . THR A 1 180 ? -20.243 12.874 19.880 1.00 91.31 180 THR A O 1
ATOM 1374 N N . THR A 1 181 ? -18.965 11.468 21.079 1.00 95.62 181 THR A N 1
ATOM 1375 C CA . THR A 1 181 ? -19.922 11.323 22.176 1.00 95.62 181 THR A CA 1
ATOM 1376 C C . THR A 1 181 ? -20.229 12.671 22.828 1.00 95.62 181 THR A C 1
ATOM 1378 O O . THR A 1 181 ? -19.337 13.491 23.057 1.00 95.62 181 THR A O 1
ATOM 1381 N N . THR A 1 182 ? -21.496 12.915 23.161 1.00 97.06 182 THR A N 1
ATOM 1382 C CA . THR A 1 182 ? -21.959 14.154 23.802 1.00 97.06 182 THR A CA 1
ATOM 1383 C C . THR A 1 182 ? -22.520 13.914 25.207 1.00 97.06 182 THR A C 1
ATOM 1385 O O . THR A 1 182 ? -22.762 12.784 25.627 1.00 97.06 182 THR A O 1
ATOM 1388 N N . LEU A 1 183 ? -22.763 14.996 25.958 1.00 97.56 183 LEU A N 1
ATOM 1389 C CA . LEU A 1 183 ? -23.461 14.914 27.249 1.00 97.56 183 LEU A CA 1
ATOM 1390 C C . LEU A 1 183 ? -24.896 14.380 27.097 1.00 97.56 183 LEU A C 1
ATOM 1392 O O . LEU A 1 183 ? -25.391 13.705 27.998 1.00 97.56 183 LEU A O 1
ATOM 1396 N N . ASP A 1 184 ? -25.549 14.640 25.963 1.00 97.75 184 ASP A N 1
ATOM 1397 C CA . ASP A 1 184 ? -26.894 14.129 25.689 1.00 97.75 184 ASP A CA 1
ATOM 1398 C C . ASP A 1 184 ? -26.891 12.616 25.472 1.00 97.75 184 ASP A C 1
ATOM 1400 O O . ASP A 1 184 ? -27.800 11.926 25.935 1.00 97.75 184 ASP A O 1
ATOM 1404 N N . ASP A 1 185 ? -25.841 12.073 24.859 1.00 98.06 185 ASP A N 1
ATOM 1405 C CA . ASP A 1 185 ? -25.675 10.624 24.730 1.00 98.06 185 ASP A CA 1
ATOM 1406 C C . ASP A 1 185 ? -25.455 9.974 26.104 1.00 98.06 185 ASP A C 1
ATOM 1408 O O . ASP A 1 185 ? -26.087 8.966 26.421 1.00 98.06 185 ASP A O 1
ATOM 1412 N N . VAL A 1 186 ? -24.671 10.609 26.987 1.00 98.38 186 VAL A N 1
ATOM 1413 C CA . VAL A 1 186 ? -24.533 10.176 28.393 1.00 98.38 186 VAL A CA 1
ATOM 1414 C C . VAL A 1 186 ? -25.887 10.208 29.120 1.00 98.38 186 VAL A C 1
ATOM 1416 O O . VAL A 1 186 ? -26.220 9.272 29.850 1.00 98.38 186 VAL A O 1
ATOM 1419 N N . ASN A 1 187 ? -26.710 11.238 28.895 1.00 98.12 187 ASN A N 1
ATOM 1420 C CA . ASN A 1 187 ? -28.056 11.325 29.470 1.00 98.12 187 ASN A CA 1
ATOM 1421 C C . ASN A 1 187 ? -28.966 10.181 28.996 1.00 98.12 187 ASN A C 1
ATOM 1423 O O . ASN A 1 187 ? -29.671 9.579 29.812 1.00 98.12 187 ASN A O 1
ATOM 1427 N N . LYS A 1 188 ? -28.936 9.839 27.701 1.00 97.75 188 LYS A N 1
ATOM 1428 C CA . LYS A 1 188 ? -29.660 8.672 27.166 1.00 97.75 188 LYS A CA 1
ATOM 1429 C C . LYS A 1 188 ? -29.168 7.381 27.817 1.00 97.75 188 LYS A C 1
ATOM 1431 O O . LYS A 1 188 ? -29.984 6.551 28.216 1.00 97.75 188 LYS A O 1
ATOM 1436 N N . LEU A 1 189 ? -27.855 7.225 27.994 1.00 98.06 189 LEU A N 1
ATOM 1437 C CA . LEU A 1 189 ? -27.280 6.067 28.678 1.00 98.06 189 LEU A CA 1
ATOM 1438 C C . LEU A 1 189 ? -27.745 5.973 30.139 1.00 98.06 189 LEU A C 1
ATOM 1440 O O . LEU A 1 189 ? -28.083 4.881 30.592 1.00 98.06 189 LEU A O 1
ATOM 1444 N N . PHE A 1 190 ? -27.874 7.080 30.876 1.00 98.12 190 PHE A N 1
ATOM 1445 C CA . PHE A 1 190 ? -28.474 7.025 32.216 1.00 98.12 190 PHE A CA 1
ATOM 1446 C C . PHE A 1 190 ? -29.899 6.485 32.195 1.00 98.12 190 PHE A C 1
ATOM 1448 O O . PHE A 1 190 ? -30.235 5.649 33.029 1.00 98.12 190 PHE A O 1
ATOM 1455 N N . GLN A 1 191 ? -30.726 6.902 31.234 1.00 96.88 191 GLN A N 1
ATOM 1456 C CA . GLN A 1 191 ? -32.092 6.386 31.102 1.00 96.88 191 GLN A CA 1
ATOM 1457 C C . GLN A 1 191 ? -32.107 4.884 30.789 1.00 96.88 191 GLN A C 1
ATOM 1459 O O . GLN A 1 191 ? -32.880 4.140 31.393 1.00 96.88 191 GLN A O 1
ATOM 1464 N N . VAL A 1 192 ? -31.224 4.433 29.894 1.00 97.06 192 VAL A N 1
ATOM 1465 C CA . VAL A 1 192 ? -31.053 3.017 29.529 1.00 97.06 192 VAL A CA 1
ATOM 1466 C C . VAL A 1 192 ? -30.686 2.171 30.751 1.00 97.06 192 VAL A C 1
ATOM 1468 O O . VAL A 1 192 ? -31.309 1.142 31.008 1.00 97.06 192 VAL A O 1
ATOM 1471 N N . PHE A 1 193 ? -29.719 2.626 31.547 1.00 97.75 193 PHE A N 1
ATOM 1472 C CA . PHE A 1 193 ? -29.219 1.893 32.712 1.00 97.75 193 PHE A CA 1
ATOM 1473 C C . PHE A 1 193 ? -30.025 2.138 34.000 1.00 97.75 193 PHE A C 1
ATOM 1475 O O . PHE A 1 193 ? -29.773 1.490 35.018 1.00 97.75 193 PHE A O 1
ATOM 1482 N N . ALA A 1 194 ? -31.021 3.030 33.991 1.00 95.38 194 ALA A N 1
ATOM 1483 C CA . ALA A 1 194 ? -31.879 3.278 35.149 1.00 95.38 194 ALA A CA 1
ATOM 1484 C C . ALA A 1 194 ? -32.880 2.142 35.424 1.00 95.38 194 ALA A C 1
ATOM 1486 O O . ALA A 1 194 ? -33.485 2.112 36.498 1.00 95.38 194 ALA A O 1
ATOM 1487 N N . CYS A 1 195 ? -33.072 1.208 34.483 1.00 88.94 195 CYS A N 1
ATOM 1488 C CA . CYS A 1 195 ? -33.964 0.050 34.631 1.00 88.94 195 CYS A CA 1
ATOM 1489 C C . CYS A 1 195 ? -35.375 0.436 35.130 1.00 88.94 195 CYS A C 1
ATOM 1491 O O . CYS A 1 195 ? -35.945 -0.220 36.002 1.00 88.94 195 CYS A O 1
ATOM 1493 N N . GLY A 1 196 ? -35.919 1.546 34.614 1.00 86.06 196 GLY A N 1
ATOM 1494 C CA . GLY A 1 196 ? -37.237 2.075 34.985 1.00 86.06 196 GLY A CA 1
ATOM 1495 C C . GLY A 1 196 ? -37.266 2.986 36.220 1.00 86.06 196 GLY A C 1
ATOM 1496 O O . GLY A 1 196 ? -38.326 3.526 36.538 1.00 86.06 196 GLY A O 1
ATOM 1497 N N . LYS A 1 197 ? -36.138 3.205 36.910 1.00 91.88 197 LYS A N 1
ATOM 1498 C CA . LYS A 1 197 ? -36.042 4.253 37.938 1.00 91.88 197 LYS A CA 1
ATOM 1499 C C . LYS A 1 197 ? -36.005 5.646 37.289 1.00 91.88 197 LYS A C 1
ATOM 1501 O O . LYS A 1 197 ? -35.423 5.802 36.217 1.00 91.88 197 LYS A O 1
ATOM 1506 N N . PRO A 1 198 ? -36.579 6.679 37.928 1.00 92.12 198 PRO A N 1
ATOM 1507 C CA . PRO A 1 198 ? -36.403 8.050 37.469 1.00 92.12 198 PRO A CA 1
ATOM 1508 C C . PRO A 1 198 ? -34.940 8.482 37.639 1.00 92.12 198 PRO A C 1
ATOM 1510 O O . PRO A 1 198 ? -34.335 8.251 38.686 1.00 92.12 198 PRO A O 1
ATOM 1513 N N . VAL A 1 199 ? -34.392 9.142 36.620 1.00 95.81 199 VAL A N 1
ATOM 1514 C CA . VAL A 1 199 ? -33.075 9.786 36.684 1.00 95.81 199 VAL A CA 1
ATOM 1515 C C . VAL A 1 199 ? -33.291 11.231 37.137 1.00 95.81 199 VAL A C 1
ATOM 1517 O O . VAL A 1 199 ? -33.977 11.993 36.462 1.00 95.81 199 VAL A O 1
ATOM 1520 N N . SER A 1 200 ? -32.765 11.601 38.306 1.00 94.62 200 SER A N 1
ATOM 1521 C CA . SER A 1 200 ? -32.999 12.913 38.939 1.00 94.62 200 SER A CA 1
ATOM 1522 C C . SER A 1 200 ? -31.877 13.932 38.705 1.00 94.62 200 SER A C 1
ATOM 1524 O O . SER A 1 200 ? -31.821 14.950 39.390 1.00 94.62 200 SER A O 1
ATOM 1526 N N . PHE A 1 201 ? -30.945 13.620 37.812 1.00 96.38 201 PHE A N 1
ATOM 1527 C CA . PHE A 1 201 ? -29.771 14.420 37.487 1.00 96.38 201 PHE A CA 1
ATOM 1528 C C . PHE A 1 201 ? -29.456 14.268 35.998 1.00 96.38 201 PHE A C 1
ATOM 1530 O O . PHE A 1 201 ? -29.927 13.333 35.353 1.00 96.38 201 PHE A O 1
ATOM 1537 N N . ASP A 1 202 ? -28.640 15.165 35.466 1.00 96.81 202 ASP A N 1
ATOM 1538 C CA . ASP A 1 202 ? -28.099 15.064 34.112 1.00 96.81 202 ASP A CA 1
ATOM 1539 C C . ASP A 1 202 ? -26.564 15.024 34.145 1.00 96.81 202 ASP A C 1
ATOM 1541 O O . ASP A 1 202 ? -25.933 15.310 35.169 1.00 96.81 202 ASP A O 1
ATOM 1545 N N . ALA A 1 203 ? -25.957 14.642 33.024 1.00 96.56 203 ALA A N 1
ATOM 1546 C CA . ALA A 1 203 ? -24.514 14.518 32.875 1.00 96.56 203 ALA A CA 1
ATOM 1547 C C . ALA A 1 203 ? -23.785 15.828 33.209 1.00 96.56 203 ALA A C 1
ATOM 1549 O O . ALA A 1 203 ? -22.779 15.803 33.913 1.00 96.56 203 ALA A O 1
ATOM 1550 N N . ALA A 1 204 ? -24.318 16.976 32.778 1.00 96.44 204 ALA A N 1
ATOM 1551 C CA . ALA A 1 204 ? -23.711 18.279 33.033 1.00 96.44 204 ALA A CA 1
ATOM 1552 C C . ALA A 1 204 ? -23.685 18.618 34.534 1.00 96.44 204 ALA A C 1
ATOM 1554 O O . ALA A 1 204 ? -22.687 19.133 35.036 1.00 96.44 204 ALA A O 1
ATOM 1555 N N . SER A 1 205 ? -24.756 18.289 35.259 1.00 96.69 205 SER A N 1
ATOM 1556 C CA . SER A 1 205 ? -24.921 18.595 36.681 1.00 96.69 205 SER A CA 1
ATOM 1557 C C . SER A 1 205 ? -23.961 17.828 37.589 1.00 96.69 205 SER A C 1
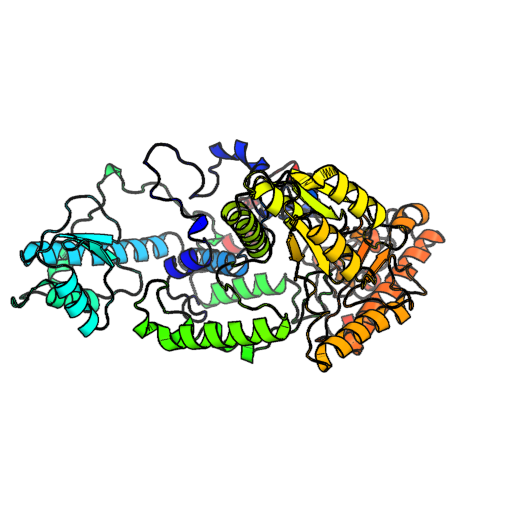ATOM 1559 O O . SER A 1 205 ? -23.632 18.319 38.667 1.00 96.69 205 SER A O 1
ATOM 1561 N N . ILE A 1 206 ? -23.497 16.647 37.160 1.00 96.19 206 ILE A N 1
ATOM 1562 C CA . ILE A 1 206 ? -22.593 15.791 37.943 1.00 96.19 206 ILE A CA 1
ATOM 1563 C C . ILE A 1 206 ? -21.157 15.773 37.407 1.00 96.19 206 ILE A C 1
ATOM 1565 O O . ILE A 1 206 ? -20.287 15.212 38.066 1.00 96.19 206 ILE A O 1
ATOM 1569 N N . ALA A 1 207 ? -20.891 16.373 36.242 1.00 93.06 207 ALA A N 1
ATOM 1570 C CA . ALA A 1 207 ? -19.575 16.344 35.599 1.00 93.06 207 ALA A CA 1
ATOM 1571 C C . ALA A 1 207 ? -18.461 16.930 36.486 1.00 93.06 207 ALA A C 1
ATOM 1573 O O . ALA A 1 207 ? -17.339 16.433 36.481 1.00 93.06 207 ALA A O 1
ATOM 1574 N N . SER A 1 208 ? -18.764 17.957 37.287 1.00 92.44 208 SER A N 1
ATOM 1575 C CA . SER A 1 208 ? -17.800 18.578 38.209 1.00 92.44 208 SER A CA 1
ATOM 1576 C C . SER A 1 208 ? -17.437 17.706 39.415 1.00 92.44 208 SER A C 1
ATOM 1578 O O . SER A 1 208 ? -16.458 17.995 40.098 1.00 92.44 208 SER A O 1
ATOM 1580 N N . GLU A 1 209 ? -18.210 16.652 39.684 1.00 93.12 209 GLU A N 1
ATOM 1581 C CA . GLU A 1 209 ? -17.945 15.688 40.756 1.00 93.12 209 GLU A CA 1
ATOM 1582 C C . GLU A 1 209 ? -17.045 14.530 40.301 1.00 93.12 209 GLU A C 1
ATOM 1584 O O . GLU A 1 209 ? -16.666 13.689 41.115 1.00 93.12 209 GLU A O 1
ATOM 1589 N N . VAL A 1 210 ? -16.746 14.444 39.002 1.00 92.19 210 VAL A N 1
ATOM 1590 C CA . VAL A 1 210 ? -16.005 13.328 38.416 1.00 92.19 210 VAL A CA 1
ATOM 1591 C C . VAL A 1 210 ? -14.517 13.497 38.685 1.00 92.19 210 VAL A C 1
ATOM 1593 O O . VAL A 1 210 ? -13.882 14.448 38.231 1.00 92.19 210 VAL A O 1
ATOM 1596 N N . GLU A 1 211 ? -13.943 12.526 39.383 1.00 89.19 211 GLU A N 1
ATOM 1597 C CA . GLU A 1 211 ? -12.497 12.365 39.476 1.00 89.19 211 GLU A CA 1
ATOM 1598 C C . GLU A 1 211 ? -11.987 11.485 38.328 1.00 89.19 211 GLU A C 1
ATOM 1600 O O . GLU A 1 211 ? -12.696 10.611 37.823 1.00 89.19 211 GLU A O 1
ATOM 1605 N N . SER A 1 212 ? -10.739 11.705 37.904 1.00 91.44 212 SER A N 1
ATOM 1606 C CA . SER A 1 212 ? -10.129 10.874 36.864 1.00 91.44 212 SER A CA 1
ATOM 1607 C C . SER A 1 212 ? -10.001 9.427 37.343 1.00 91.44 212 SER A C 1
ATOM 1609 O O . SER A 1 212 ? -9.461 9.164 38.417 1.00 91.44 212 SER A O 1
ATOM 1611 N N . ALA A 1 213 ? -10.436 8.480 36.508 1.00 92.69 213 ALA A N 1
ATOM 1612 C CA . ALA A 1 213 ? -10.268 7.053 36.778 1.00 92.69 213 ALA A CA 1
ATOM 1613 C C . ALA A 1 213 ? -8.838 6.553 36.488 1.00 92.69 213 ALA A C 1
ATOM 1615 O O . ALA A 1 213 ? -8.556 5.369 36.678 1.00 92.69 213 ALA A O 1
ATOM 1616 N N . ILE A 1 214 ? -7.928 7.431 36.044 1.00 92.25 214 ILE A N 1
ATOM 1617 C CA . ILE A 1 214 ? -6.512 7.125 35.818 1.00 92.25 214 ILE A CA 1
ATOM 1618 C C . ILE A 1 214 ? -5.724 7.426 37.107 1.00 92.25 214 ILE A C 1
ATOM 1620 O O . ILE A 1 214 ? -5.610 8.589 37.501 1.00 92.25 214 ILE A O 1
ATOM 1624 N N . PRO A 1 215 ? -5.126 6.414 37.763 1.00 91.44 215 PRO A N 1
ATOM 1625 C CA . PRO A 1 215 ? -4.294 6.615 38.943 1.00 91.44 215 PRO A CA 1
ATOM 1626 C C . PRO A 1 215 ? -3.101 7.531 38.665 1.00 91.44 215 PRO A C 1
ATOM 1628 O O . PRO A 1 215 ? -2.504 7.472 37.591 1.00 91.44 215 PRO A O 1
ATOM 1631 N N . THR A 1 216 ? -2.654 8.281 39.677 1.00 90.06 216 THR A N 1
ATOM 1632 C CA . THR A 1 216 ? -1.502 9.198 39.572 1.00 90.06 216 THR A CA 1
ATOM 1633 C C . THR A 1 216 ? -0.251 8.528 39.000 1.00 90.06 216 THR A C 1
ATOM 1635 O O . THR A 1 216 ? 0.448 9.132 38.198 1.00 90.06 216 THR A O 1
ATOM 1638 N N . GLY A 1 217 ? 0.011 7.263 39.356 1.00 89.88 217 GLY A N 1
ATOM 1639 C CA . GLY A 1 217 ? 1.167 6.508 38.854 1.00 89.88 217 GLY A CA 1
ATOM 1640 C C . GLY A 1 217 ? 1.082 6.074 37.383 1.00 89.88 217 GLY A C 1
ATOM 1641 O O . GLY A 1 217 ? 2.078 5.602 36.847 1.00 89.88 217 GLY A O 1
ATOM 1642 N N . LEU A 1 218 ? -0.083 6.209 36.740 1.00 89.88 218 LEU A N 1
ATOM 1643 C CA . LEU A 1 218 ? -0.308 5.904 35.320 1.00 89.88 218 LEU A CA 1
ATOM 1644 C C . LEU A 1 218 ? -0.517 7.166 34.473 1.00 89.88 218 LEU A C 1
ATOM 1646 O O . LEU A 1 218 ? -0.716 7.074 33.262 1.00 89.88 218 LEU A O 1
ATOM 1650 N N . LYS A 1 219 ? -0.471 8.349 35.091 1.00 89.56 219 LYS A N 1
ATOM 1651 C CA . LYS A 1 219 ? -0.595 9.613 34.376 1.00 89.56 219 LYS A CA 1
ATOM 1652 C C . LYS A 1 219 ? 0.668 9.864 33.552 1.00 89.56 219 LYS A C 1
ATOM 1654 O O . LYS A 1 219 ? 1.788 9.710 34.031 1.00 89.56 219 LYS A O 1
ATOM 1659 N N . ARG A 1 220 ? 0.488 10.249 32.289 1.00 88.06 220 ARG A N 1
ATOM 1660 C CA . ARG A 1 220 ? 1.604 10.599 31.410 1.00 88.06 220 ARG A CA 1
ATOM 1661 C C . ARG A 1 220 ? 2.174 11.965 31.793 1.00 88.06 220 ARG A C 1
ATOM 1663 O O . ARG A 1 220 ? 1.489 12.972 31.635 1.00 88.06 220 ARG A O 1
ATOM 1670 N N . ASP A 1 221 ? 3.449 11.983 32.171 1.00 88.38 221 ASP A N 1
ATOM 1671 C CA . ASP A 1 221 ? 4.206 13.216 32.447 1.00 88.38 221 ASP A CA 1
ATOM 1672 C C . ASP A 1 221 ? 5.207 13.578 31.331 1.00 88.38 221 ASP A C 1
ATOM 1674 O O . ASP A 1 221 ? 5.778 14.668 31.322 1.00 88.38 221 ASP A O 1
ATOM 1678 N N . SER A 1 222 ? 5.441 12.672 30.373 1.00 90.75 222 SER A N 1
ATOM 1679 C CA . SER A 1 222 ? 6.381 12.895 29.271 1.00 90.75 222 SER A CA 1
ATOM 1680 C C . SER A 1 222 ? 5.777 13.757 28.153 1.00 90.75 222 SER A C 1
ATOM 1682 O O . SER A 1 222 ? 4.641 13.501 27.733 1.00 90.75 222 SER A O 1
ATOM 1684 N N . PRO A 1 223 ? 6.530 14.733 27.606 1.00 91.88 223 PRO A N 1
ATOM 1685 C CA . PRO A 1 223 ? 6.079 15.509 26.458 1.00 91.88 223 PRO A CA 1
ATOM 1686 C C . PRO A 1 223 ? 6.039 14.650 25.185 1.00 91.88 223 PRO A C 1
ATOM 1688 O O . PRO A 1 223 ? 6.698 13.612 25.081 1.00 91.88 223 PRO A O 1
ATOM 1691 N N . TYR A 1 224 ? 5.256 15.087 24.202 1.00 89.81 224 TYR A N 1
ATOM 1692 C CA . TYR A 1 224 ? 5.105 14.435 22.901 1.00 89.81 224 TYR A CA 1
ATOM 1693 C C . TYR A 1 224 ? 4.772 15.451 21.822 1.00 89.81 224 TYR A C 1
ATOM 1695 O O . TYR A 1 224 ? 4.371 16.565 22.139 1.00 89.81 224 TYR A O 1
ATOM 1703 N N . LEU A 1 225 ? 4.980 15.063 20.557 1.00 89.50 225 LEU A N 1
ATOM 1704 C CA . LEU A 1 225 ? 4.764 15.934 19.396 1.00 89.50 225 LEU A CA 1
ATOM 1705 C C . LEU A 1 225 ? 5.442 17.308 19.571 1.00 89.50 225 LEU A C 1
ATOM 1707 O O . LEU A 1 225 ? 4.902 18.350 19.221 1.00 89.50 225 LEU A O 1
ATOM 1711 N N . THR A 1 226 ? 6.652 17.303 20.134 1.00 91.62 226 THR A N 1
ATOM 1712 C CA . THR A 1 226 ? 7.413 18.519 20.471 1.00 91.62 226 THR A CA 1
ATOM 1713 C C . THR A 1 226 ? 8.049 19.188 19.256 1.00 91.62 226 THR A C 1
ATOM 1715 O O . THR A 1 226 ? 8.575 20.293 19.354 1.00 91.62 226 THR A O 1
ATOM 1718 N N . HIS A 1 227 ? 8.038 18.512 18.110 1.00 91.06 227 HIS A N 1
ATOM 1719 C CA . HIS A 1 227 ? 8.582 19.034 16.870 1.00 91.06 227 HIS A CA 1
ATOM 1720 C C . HIS A 1 227 ? 7.700 20.170 16.316 1.00 91.06 227 HIS A C 1
ATOM 1722 O O . HIS A 1 227 ? 6.473 20.029 16.361 1.00 91.06 227 HIS A O 1
ATOM 1728 N N . PRO A 1 228 ? 8.257 21.259 15.743 1.00 90.69 228 PRO A N 1
ATOM 1729 C CA . PRO A 1 228 ? 7.450 22.398 15.292 1.00 90.69 228 PRO A CA 1
ATOM 1730 C C . PRO A 1 228 ? 6.367 22.054 14.280 1.00 90.69 228 PRO A C 1
ATOM 1732 O O . PRO A 1 228 ? 5.309 22.660 14.307 1.00 90.69 228 PRO A O 1
ATOM 1735 N N . ILE A 1 229 ? 6.569 21.025 13.454 1.00 91.62 229 ILE A N 1
ATOM 1736 C CA . ILE A 1 229 ? 5.540 20.541 12.523 1.00 91.62 229 ILE A CA 1
ATOM 1737 C C . ILE A 1 229 ? 4.176 20.289 13.199 1.00 91.62 229 ILE A C 1
ATOM 1739 O O . ILE A 1 229 ? 3.152 20.541 12.584 1.00 91.62 229 ILE A O 1
ATOM 1743 N N . PHE A 1 230 ? 4.146 19.854 14.464 1.00 94.56 230 PHE A N 1
ATOM 1744 C CA . PHE A 1 230 ? 2.908 19.607 15.219 1.00 94.56 230 PHE A CA 1
ATOM 1745 C C . PHE A 1 230 ? 2.391 20.841 15.972 1.00 94.56 230 PHE A C 1
ATOM 1747 O O . PHE A 1 230 ? 1.412 20.755 16.707 1.00 94.56 230 PHE A O 1
ATOM 1754 N N . ASN A 1 231 ? 3.072 21.977 15.832 1.00 93.44 231 ASN A N 1
ATOM 1755 C CA . ASN A 1 231 ? 2.843 23.211 16.582 1.00 93.44 231 ASN A CA 1
ATOM 1756 C C . ASN A 1 231 ? 2.736 24.448 15.663 1.00 93.44 231 ASN A C 1
ATOM 1758 O O . ASN A 1 231 ? 2.728 25.569 16.162 1.00 93.44 231 ASN A O 1
ATOM 1762 N N . SER A 1 232 ? 2.691 24.263 14.335 1.00 89.31 232 SER A N 1
ATOM 1763 C CA . SER A 1 232 ? 2.743 25.358 13.346 1.00 89.31 232 SER A CA 1
ATOM 1764 C C . SER A 1 232 ? 1.560 25.418 12.373 1.00 89.31 232 SER A C 1
ATOM 1766 O O . SER A 1 232 ? 1.492 26.359 11.591 1.00 89.31 232 SER A O 1
ATOM 1768 N N . TYR A 1 233 ? 0.653 24.436 12.368 1.00 93.44 233 TYR A N 1
ATOM 1769 C CA . TYR A 1 233 ? -0.412 24.331 11.355 1.00 93.44 233 TYR A CA 1
ATOM 1770 C C . TYR A 1 233 ? -1.788 24.067 11.986 1.00 93.44 233 TYR A C 1
ATOM 1772 O O . TYR A 1 233 ? -2.466 23.106 11.626 1.00 93.44 233 TYR A O 1
ATOM 1780 N N . HIS A 1 234 ? -2.184 24.887 12.965 1.00 94.12 234 HIS A N 1
ATOM 1781 C CA . HIS A 1 234 ? -3.410 24.678 13.758 1.00 94.12 234 HIS A CA 1
ATOM 1782 C C . HIS A 1 234 ? -4.629 25.424 13.210 1.00 94.12 234 HIS A C 1
ATOM 1784 O O . HIS A 1 234 ? -5.762 25.105 13.566 1.00 94.12 234 HIS A O 1
ATOM 1790 N N . THR A 1 235 ? -4.439 26.406 12.324 1.00 95.06 235 THR A N 1
ATOM 1791 C CA . THR A 1 235 ? -5.562 27.007 11.595 1.00 95.06 235 THR A CA 1
ATOM 1792 C C . THR A 1 235 ? -5.859 26.231 10.315 1.00 95.06 235 THR A C 1
ATOM 1794 O O . THR A 1 235 ? -4.972 25.643 9.693 1.00 95.06 235 THR A O 1
ATOM 1797 N N . GLU A 1 236 ? -7.123 26.242 9.882 1.00 94.94 236 GLU A N 1
ATOM 1798 C CA . GLU A 1 236 ? -7.533 25.555 8.649 1.00 94.94 236 GLU A CA 1
ATOM 1799 C C . GLU A 1 236 ? -6.729 26.037 7.431 1.00 94.94 236 GLU A C 1
ATOM 1801 O O . GLU A 1 236 ? -6.305 25.232 6.603 1.00 94.94 236 GLU A O 1
ATOM 1806 N N . HIS A 1 237 ? -6.459 27.343 7.345 1.00 95.50 237 HIS A N 1
ATOM 1807 C CA . HIS A 1 237 ? -5.720 27.919 6.227 1.00 95.50 237 HIS A CA 1
ATOM 1808 C C . HIS A 1 237 ? -4.245 27.493 6.209 1.00 95.50 237 HIS A C 1
ATOM 1810 O O . HIS A 1 237 ? -3.715 27.164 5.147 1.00 95.50 237 HIS A O 1
ATOM 1816 N N . GLU A 1 238 ? -3.584 27.449 7.369 1.00 93.81 238 GLU A N 1
ATOM 1817 C CA . GLU A 1 238 ? -2.198 26.980 7.475 1.00 93.81 238 GLU A CA 1
ATOM 1818 C C . GLU A 1 238 ? -2.074 25.502 7.098 1.00 93.81 238 GLU A C 1
ATOM 1820 O O . GLU A 1 238 ? -1.190 25.145 6.315 1.00 93.81 238 GLU A O 1
ATOM 1825 N N . LEU A 1 239 ? -2.984 24.651 7.589 1.00 94.44 239 LEU A N 1
ATOM 1826 C CA . LEU A 1 239 ? -2.994 23.234 7.230 1.00 94.44 239 LEU A CA 1
ATOM 1827 C C . LEU A 1 239 ? -3.285 23.035 5.737 1.00 94.44 239 LEU A C 1
ATOM 1829 O O . LEU A 1 239 ? -2.625 22.222 5.092 1.00 94.44 239 LEU A O 1
ATOM 1833 N N . LEU A 1 240 ? -4.222 23.797 5.163 1.00 95.50 240 LEU A N 1
ATOM 1834 C CA . LEU A 1 240 ? -4.513 23.764 3.728 1.00 95.50 240 LEU A CA 1
ATOM 1835 C C . LEU A 1 240 ? -3.268 24.101 2.896 1.00 95.50 240 LEU A C 1
ATOM 1837 O O . LEU A 1 240 ? -2.947 23.383 1.947 1.00 95.50 240 LEU A O 1
ATOM 1841 N N . ILE A 1 241 ? -2.543 25.163 3.261 1.00 95.69 241 ILE A N 1
ATOM 1842 C CA . ILE A 1 241 ? -1.287 25.539 2.597 1.00 95.69 241 ILE A CA 1
ATOM 1843 C C . ILE A 1 241 ? -0.249 24.426 2.744 1.00 95.69 241 ILE A C 1
ATOM 1845 O O . ILE A 1 241 ? 0.449 24.111 1.777 1.00 95.69 241 ILE A O 1
ATOM 1849 N N . TYR A 1 242 ? -0.131 23.830 3.931 1.00 95.06 242 TYR A N 1
ATOM 1850 C CA . TYR A 1 242 ? 0.820 22.754 4.184 1.00 95.06 242 TYR A CA 1
ATOM 1851 C C . TYR A 1 242 ? 0.524 21.512 3.332 1.00 95.06 242 TYR A C 1
ATOM 1853 O O . TYR A 1 242 ? 1.419 21.012 2.648 1.00 95.06 242 TYR A O 1
ATOM 1861 N N . LEU A 1 243 ? -0.736 21.073 3.280 1.00 95.81 243 LEU A N 1
ATOM 1862 C CA . LEU A 1 243 ? -1.173 19.972 2.422 1.00 95.81 243 LEU A CA 1
ATOM 1863 C C . LEU A 1 243 ? -0.933 20.258 0.945 1.00 95.81 243 LEU A C 1
ATOM 1865 O O . LEU A 1 243 ? -0.363 19.422 0.247 1.00 95.81 243 LEU A O 1
ATOM 1869 N N . HIS A 1 244 ? -1.319 21.445 0.474 1.00 96.94 244 HIS A N 1
ATOM 1870 C CA . HIS A 1 244 ? -1.102 21.839 -0.913 1.00 96.94 244 HIS A CA 1
ATOM 1871 C C . HIS A 1 244 ? 0.392 21.855 -1.262 1.00 96.94 244 HIS A C 1
ATOM 1873 O O . HIS A 1 244 ? 0.796 21.390 -2.329 1.00 96.94 244 HIS A O 1
ATOM 1879 N N . ARG A 1 245 ? 1.234 22.328 -0.336 1.00 94.69 245 ARG A N 1
ATOM 1880 C CA . ARG A 1 245 ? 2.688 22.305 -0.489 1.00 94.69 245 ARG A CA 1
ATOM 1881 C C . ARG A 1 245 ? 3.200 20.878 -0.639 1.00 94.69 245 ARG A C 1
ATOM 1883 O O . ARG A 1 245 ? 3.967 20.647 -1.565 1.00 94.69 245 ARG A O 1
ATOM 1890 N N . LEU A 1 246 ? 2.792 19.937 0.214 1.00 95.50 246 LEU A N 1
ATOM 1891 C CA . LEU A 1 246 ? 3.193 18.531 0.082 1.00 95.50 246 LEU A CA 1
ATOM 1892 C C . LEU A 1 246 ? 2.693 17.920 -1.232 1.00 95.50 246 LEU A C 1
ATOM 1894 O O . LEU A 1 246 ? 3.490 17.362 -1.976 1.00 95.50 246 LEU A O 1
ATOM 1898 N N . GLN A 1 247 ? 1.414 18.115 -1.562 1.00 96.81 247 GLN A N 1
ATOM 1899 C CA . GLN A 1 247 ? 0.805 17.631 -2.803 1.00 96.81 247 GLN A CA 1
ATOM 1900 C C . GLN A 1 247 ? 1.564 18.123 -4.045 1.00 96.81 247 GLN A C 1
ATOM 1902 O O . GLN A 1 247 ? 1.780 17.358 -4.978 1.00 96.81 247 GLN A O 1
ATOM 1907 N N . SER A 1 248 ? 2.006 19.386 -4.055 1.00 96.25 248 SER A N 1
ATOM 1908 C CA . SER A 1 248 ? 2.755 19.975 -5.175 1.00 96.25 248 SER A CA 1
ATOM 1909 C C . SER A 1 248 ? 4.136 19.350 -5.413 1.00 96.25 248 SER A C 1
ATOM 1911 O O . SER A 1 248 ? 4.709 19.543 -6.485 1.00 96.25 248 SER A O 1
ATOM 1913 N N . LYS A 1 249 ? 4.680 18.610 -4.433 1.00 96.56 249 LYS A N 1
ATOM 1914 C CA . LYS A 1 249 ? 5.967 17.909 -4.549 1.00 96.56 249 LYS A CA 1
ATOM 1915 C C . LYS A 1 249 ? 5.835 16.529 -5.211 1.00 96.56 249 LYS A C 1
ATOM 1917 O O . LYS A 1 249 ? 6.850 16.009 -5.679 1.00 96.56 249 LYS A O 1
ATOM 1922 N N . ASP A 1 250 ? 4.618 15.991 -5.311 1.00 98.00 250 ASP A N 1
ATOM 1923 C CA . ASP A 1 250 ? 4.349 14.616 -5.735 1.00 98.00 250 ASP A CA 1
ATOM 1924 C C . ASP A 1 250 ? 3.685 14.564 -7.120 1.00 98.00 250 ASP A C 1
ATOM 1926 O O . ASP A 1 250 ? 2.598 15.101 -7.348 1.00 98.00 250 ASP A O 1
ATOM 1930 N N . LEU A 1 251 ? 4.337 13.879 -8.064 1.00 98.06 251 LEU A N 1
ATOM 1931 C CA . LEU A 1 251 ? 3.754 13.612 -9.377 1.00 98.06 251 LEU A CA 1
ATOM 1932 C C . LEU A 1 251 ? 2.689 12.519 -9.232 1.00 98.06 251 LEU A C 1
ATOM 1934 O O . LEU A 1 251 ? 2.971 11.416 -8.768 1.00 98.06 251 LEU A O 1
ATOM 1938 N N . SER A 1 252 ? 1.470 12.834 -9.658 1.00 98.00 252 SER A N 1
ATOM 1939 C CA . SER A 1 252 ? 0.297 11.948 -9.632 1.00 98.00 252 SER A CA 1
ATOM 1940 C C . SER A 1 252 ? -0.370 11.827 -11.007 1.00 98.00 252 SER A C 1
ATOM 1942 O O . SER A 1 252 ? -0.029 12.572 -11.928 1.00 98.00 252 SER A O 1
ATOM 1944 N N . LEU A 1 253 ? -1.392 10.968 -11.114 1.00 97.75 253 LEU A N 1
ATOM 1945 C CA . LEU A 1 253 ? -2.223 10.798 -12.318 1.00 97.75 253 LEU A CA 1
ATOM 1946 C C . LEU A 1 253 ? -2.952 12.079 -12.772 1.00 97.75 253 LEU A C 1
ATOM 1948 O O . LEU A 1 253 ? -3.456 12.137 -13.887 1.00 97.75 253 LEU A O 1
ATOM 1952 N N . CYS A 1 254 ? -2.979 13.137 -11.953 1.00 96.88 254 CYS A N 1
ATOM 1953 C CA . CYS A 1 254 ? -3.476 14.451 -12.376 1.00 96.88 254 CYS A CA 1
ATOM 1954 C C . CYS A 1 254 ? -2.512 15.198 -13.318 1.00 96.88 254 CYS A C 1
ATOM 1956 O O . CYS A 1 254 ? -2.873 16.256 -13.833 1.00 96.88 254 CYS A O 1
ATOM 1958 N N . HIS A 1 255 ? -1.283 14.704 -13.501 1.00 97.75 255 HIS A N 1
ATOM 1959 C CA . HIS A 1 255 ? -0.233 15.379 -14.267 1.00 97.75 255 HIS A CA 1
ATOM 1960 C C . HIS A 1 255 ? 0.074 14.670 -15.588 1.00 97.75 255 HIS A C 1
ATOM 1962 O O . HIS A 1 255 ? 0.096 15.308 -16.642 1.00 97.75 255 HIS A O 1
ATOM 1968 N N . SER A 1 256 ? 0.346 13.367 -15.523 1.00 97.81 256 SER A N 1
ATOM 1969 C CA . SER A 1 256 ? 0.742 12.530 -16.657 1.00 97.81 256 SER A CA 1
ATOM 1970 C C . SER A 1 256 ? 0.556 11.050 -16.325 1.00 97.81 256 SER A C 1
ATOM 1972 O O . SER A 1 256 ? 0.345 10.686 -15.163 1.00 97.81 256 SER A O 1
ATOM 1974 N N . MET A 1 257 ? 0.673 10.202 -17.347 1.00 98.12 257 MET A N 1
ATOM 1975 C CA . MET A 1 257 ? 0.692 8.749 -17.175 1.00 98.12 257 MET A CA 1
ATOM 1976 C C . MET A 1 257 ? 1.807 8.314 -16.212 1.00 98.12 257 MET A C 1
ATOM 1978 O O . MET A 1 257 ? 2.953 8.765 -16.306 1.00 98.12 257 MET A O 1
ATOM 1982 N N . ILE A 1 258 ? 1.489 7.363 -15.329 1.00 98.56 258 ILE A N 1
ATOM 1983 C CA . ILE A 1 258 ? 2.448 6.685 -14.443 1.00 98.56 258 ILE A CA 1
ATOM 1984 C C . ILE A 1 258 ? 2.529 5.211 -14.874 1.00 98.56 258 ILE A C 1
ATOM 1986 O O . ILE A 1 258 ? 1.766 4.388 -14.374 1.00 98.56 258 ILE A O 1
ATOM 1990 N N . PRO A 1 259 ? 3.427 4.841 -15.807 1.00 97.56 259 PRO A N 1
ATOM 1991 C CA . PRO A 1 259 ? 3.375 3.535 -16.464 1.00 97.56 259 PRO A CA 1
ATOM 1992 C C . PRO A 1 259 ? 4.119 2.446 -15.673 1.00 97.56 259 PRO A C 1
ATOM 1994 O O . PRO A 1 259 ? 5.063 1.822 -16.164 1.00 97.56 259 PRO A O 1
ATOM 1997 N N . LEU A 1 260 ? 3.740 2.251 -14.411 1.00 98.12 260 LEU A N 1
ATOM 1998 C CA . LEU A 1 260 ? 4.321 1.235 -13.533 1.00 98.12 260 LEU A CA 1
ATOM 1999 C C . LEU A 1 260 ? 3.792 -0.157 -13.905 1.00 98.12 260 LEU A C 1
ATOM 2001 O O . LEU A 1 260 ? 2.634 -0.461 -13.636 1.00 98.12 260 LEU A O 1
ATOM 2005 N N . GLY A 1 261 ? 4.650 -1.009 -14.477 1.00 95.62 261 GLY A N 1
ATOM 2006 C CA . GLY A 1 261 ? 4.343 -2.426 -14.685 1.00 95.62 261 GLY A CA 1
ATOM 2007 C C . GLY A 1 261 ? 3.949 -3.153 -13.398 1.00 95.62 261 GLY A C 1
ATOM 2008 O O . GLY A 1 261 ? 4.556 -2.918 -12.346 1.00 95.62 261 GLY A O 1
ATOM 2009 N N . SER A 1 262 ? 2.980 -4.064 -13.498 1.00 94.62 262 SER A N 1
ATOM 2010 C CA . SER A 1 262 ? 2.373 -4.834 -12.407 1.00 94.62 262 SER A CA 1
ATOM 2011 C C . SER A 1 262 ? 1.656 -3.979 -11.351 1.00 94.62 262 SER A C 1
ATOM 2013 O O . SER A 1 262 ? 1.500 -4.418 -10.208 1.00 94.62 262 SER A O 1
ATOM 2015 N N . CYS A 1 263 ? 1.249 -2.753 -11.695 1.00 94.75 263 CYS A N 1
ATOM 2016 C CA . CYS A 1 263 ? 0.552 -1.837 -10.781 1.00 94.75 263 CYS A CA 1
ATOM 2017 C C . CYS A 1 263 ? -0.798 -1.352 -11.315 1.00 94.75 263 CYS A C 1
ATOM 2019 O O . CYS A 1 263 ? -1.632 -0.940 -10.512 1.00 94.75 263 CYS A O 1
ATOM 2021 N N . THR A 1 264 ? -1.017 -1.382 -12.632 1.00 95.38 264 THR A N 1
ATOM 2022 C CA . THR A 1 264 ? -2.268 -0.968 -13.278 1.00 95.38 264 THR A CA 1
ATOM 2023 C C . THR A 1 264 ? -2.757 0.411 -12.817 1.00 95.38 264 THR A C 1
ATOM 2025 O O . THR A 1 264 ? -3.838 0.563 -12.244 1.00 95.38 264 THR A O 1
ATOM 2028 N N . MET A 1 265 ? -1.953 1.442 -13.089 1.00 96.75 265 MET A N 1
ATOM 2029 C CA . MET A 1 265 ? -2.230 2.847 -12.749 1.00 96.75 265 MET A CA 1
ATOM 2030 C C . MET A 1 265 ? -3.328 3.467 -13.637 1.00 96.75 265 MET A C 1
ATOM 2032 O O . MET A 1 265 ? -3.078 4.388 -14.409 1.00 96.75 265 MET A O 1
ATOM 2036 N N . LYS A 1 266 ? -4.543 2.920 -13.554 1.00 94.00 266 LYS A N 1
ATOM 2037 C CA . LYS A 1 266 ? -5.711 3.319 -14.347 1.00 94.00 266 LYS A CA 1
ATOM 2038 C C . LYS A 1 266 ? -6.476 4.488 -13.718 1.00 94.00 266 LYS A C 1
ATOM 2040 O O . LYS A 1 266 ? -6.162 4.942 -12.619 1.00 94.00 266 LYS A O 1
ATOM 2045 N N . LEU A 1 267 ? -7.532 4.932 -14.395 1.00 94.81 267 LEU A N 1
ATOM 2046 C CA . LEU A 1 267 ? -8.477 5.907 -13.861 1.00 94.81 267 LEU A CA 1
ATOM 2047 C C . LEU A 1 267 ? -9.076 5.434 -12.525 1.00 94.81 267 LEU A C 1
ATOM 2049 O O . LEU A 1 267 ? -9.640 4.347 -12.437 1.00 94.81 267 LEU A O 1
ATOM 2053 N N . ASN A 1 268 ? -9.019 6.302 -11.515 1.00 94.94 268 ASN A N 1
ATOM 2054 C CA . ASN A 1 268 ? -9.856 6.223 -10.320 1.00 94.94 268 ASN A CA 1
ATOM 2055 C C . ASN A 1 268 ? -10.986 7.242 -10.495 1.00 94.94 268 ASN A C 1
ATOM 2057 O O . ASN A 1 268 ? -10.790 8.437 -10.246 1.00 94.94 268 ASN A O 1
ATOM 2061 N N . ALA A 1 269 ? -12.131 6.820 -11.033 1.00 95.62 269 ALA A N 1
ATOM 2062 C CA . ALA A 1 269 ? -13.134 7.778 -11.477 1.00 95.62 269 ALA A CA 1
ATOM 2063 C C . ALA A 1 269 ? -13.761 8.495 -10.278 1.00 95.62 269 ALA A C 1
ATOM 2065 O O . ALA A 1 269 ? -14.063 7.889 -9.252 1.00 95.62 269 ALA A O 1
ATOM 2066 N N . THR A 1 270 ? -14.037 9.794 -10.407 1.00 96.50 270 THR A N 1
ATOM 2067 C CA . THR A 1 270 ? -14.639 10.570 -9.310 1.00 96.50 270 THR A CA 1
ATOM 2068 C C . THR A 1 270 ? -15.951 9.951 -8.821 1.00 96.50 270 THR A C 1
ATOM 2070 O O . THR A 1 270 ? -16.188 9.901 -7.619 1.00 96.50 270 THR A O 1
ATOM 2073 N N . VAL A 1 271 ? -16.770 9.424 -9.737 1.00 97.38 271 VAL A N 1
ATOM 2074 C CA . VAL A 1 271 ? -18.039 8.752 -9.408 1.00 97.38 271 VAL A CA 1
ATOM 2075 C C . VAL A 1 271 ? -17.853 7.453 -8.615 1.00 97.38 271 VAL A C 1
ATOM 2077 O O . VAL A 1 271 ? -18.724 7.110 -7.827 1.00 97.38 271 VAL A O 1
ATOM 2080 N N . GLU A 1 272 ? -16.721 6.764 -8.784 1.00 94.50 272 GLU A N 1
ATOM 2081 C CA . GLU A 1 272 ? -16.361 5.554 -8.029 1.00 94.50 272 GLU A CA 1
ATOM 2082 C C . GLU A 1 272 ? -15.833 5.913 -6.633 1.00 94.50 272 GLU A C 1
ATOM 2084 O O . GLU A 1 272 ? -16.061 5.180 -5.676 1.00 94.50 272 GLU A O 1
ATOM 2089 N N . MET A 1 273 ? -15.158 7.061 -6.501 1.00 93.12 273 MET A N 1
ATOM 2090 C CA . MET A 1 273 ? -14.569 7.515 -5.235 1.00 93.12 273 MET A CA 1
ATOM 2091 C C . MET A 1 273 ? -15.571 8.215 -4.307 1.00 93.12 273 MET A C 1
ATOM 2093 O O . MET A 1 273 ? -15.407 8.166 -3.090 1.00 93.12 273 MET A O 1
ATOM 2097 N N . MET A 1 274 ? -16.602 8.867 -4.857 1.00 93.19 274 MET A N 1
ATOM 2098 C CA . MET A 1 274 ? -17.609 9.618 -4.090 1.00 93.19 274 MET A CA 1
ATOM 2099 C C . MET A 1 274 ? -18.255 8.816 -2.942 1.00 93.19 274 MET A C 1
ATOM 2101 O O . MET A 1 274 ? -18.358 9.375 -1.850 1.00 93.19 274 MET A O 1
ATOM 2105 N N . PRO A 1 275 ? -18.683 7.548 -3.128 1.00 91.12 275 PRO A N 1
ATOM 2106 C CA . PRO A 1 275 ? -19.395 6.816 -2.081 1.00 91.12 275 PRO A CA 1
ATOM 2107 C C . PRO A 1 275 ? -18.546 6.429 -0.872 1.00 91.12 275 PRO A C 1
ATOM 2109 O O . PRO A 1 275 ? -19.101 6.224 0.205 1.00 91.12 275 PRO A O 1
ATOM 2112 N N . VAL A 1 276 ? -17.217 6.366 -1.017 1.00 84.38 276 VAL A N 1
ATOM 2113 C CA . VAL A 1 276 ? -16.299 5.952 0.062 1.00 84.38 276 VAL A CA 1
ATOM 2114 C C . VAL A 1 276 ? -16.451 6.834 1.306 1.00 84.38 276 VAL A C 1
ATOM 2116 O O . VAL A 1 276 ? -16.251 6.363 2.419 1.00 84.38 276 VAL A O 1
ATOM 2119 N N . THR A 1 277 ? -16.842 8.098 1.132 1.00 82.00 277 THR A N 1
ATOM 2120 C CA . THR A 1 277 ? -16.990 9.071 2.223 1.00 82.00 277 THR A CA 1
ATOM 2121 C C . THR A 1 277 ? -18.447 9.328 2.614 1.00 82.00 277 THR A C 1
ATOM 2123 O O . THR A 1 277 ? -18.722 10.208 3.430 1.00 82.00 277 THR A O 1
ATOM 2126 N N . TRP A 1 278 ? -19.409 8.583 2.057 1.00 86.94 278 TRP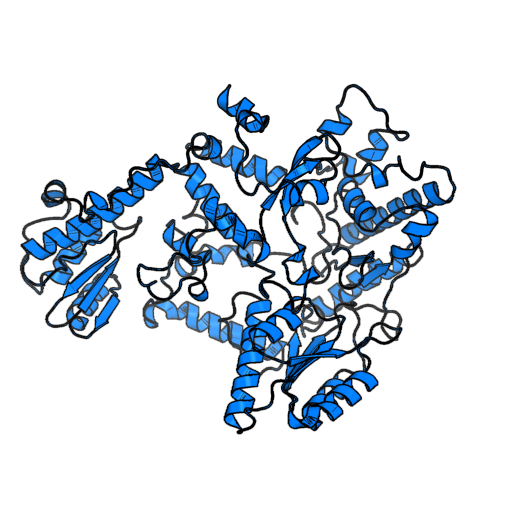 A N 1
ATOM 2127 C CA . TRP A 1 278 ? -20.800 8.696 2.489 1.00 86.94 278 TRP A CA 1
ATOM 2128 C C . TRP A 1 278 ? -20.946 8.134 3.906 1.00 86.94 278 TRP A C 1
ATOM 2130 O O . TRP A 1 278 ? -20.470 7.027 4.160 1.00 86.94 278 TRP A O 1
ATOM 2140 N N . PRO A 1 279 ? -21.665 8.813 4.820 1.00 84.00 279 PRO A N 1
ATOM 2141 C CA . PRO A 1 279 ? -21.842 8.329 6.190 1.00 84.00 279 PRO A CA 1
ATOM 2142 C C . PRO A 1 279 ? -22.396 6.901 6.277 1.00 84.00 279 PRO A C 1
ATOM 2144 O O . PRO A 1 279 ? -21.980 6.133 7.136 1.00 84.00 279 PRO A O 1
ATOM 2147 N N . SER A 1 280 ? -23.279 6.512 5.351 1.00 85.06 280 SER A N 1
ATOM 2148 C CA . SER A 1 280 ? -23.844 5.156 5.279 1.00 85.06 280 SER A CA 1
ATOM 2149 C C . SER A 1 280 ? -22.822 4.062 4.945 1.00 85.06 280 SER A C 1
ATOM 2151 O O . SER A 1 280 ? -23.105 2.894 5.185 1.00 85.06 280 SER A O 1
ATOM 2153 N N . PHE A 1 281 ? -21.654 4.421 4.405 1.00 82.38 281 PHE A N 1
ATOM 2154 C CA . PHE A 1 281 ? -20.520 3.513 4.228 1.00 82.38 281 PHE A CA 1
ATOM 2155 C C . PHE A 1 281 ? -19.474 3.710 5.325 1.00 82.38 281 PHE A C 1
ATOM 2157 O O . PHE A 1 281 ? -18.992 2.733 5.895 1.00 82.38 281 PHE A O 1
ATOM 2164 N N . ALA A 1 282 ? -19.133 4.957 5.631 1.00 80.06 282 ALA A N 1
ATOM 2165 C CA . ALA A 1 282 ? -17.934 5.285 6.387 1.00 80.06 282 ALA A CA 1
ATOM 2166 C C . ALA A 1 282 ? -18.142 5.339 7.915 1.00 80.06 282 ALA A C 1
ATOM 2168 O O . ALA A 1 282 ? -17.219 5.050 8.671 1.00 80.06 282 ALA A O 1
ATOM 2169 N N . ASN A 1 283 ? -19.366 5.617 8.384 1.00 83.12 283 ASN A N 1
ATOM 2170 C CA . ASN A 1 283 ? -19.674 5.804 9.810 1.00 83.12 283 ASN A CA 1
ATOM 2171 C C . ASN A 1 283 ? -20.354 4.576 10.449 1.00 83.12 283 ASN A C 1
ATOM 2173 O O . ASN A 1 283 ? -21.122 4.715 11.401 1.00 83.12 283 ASN A O 1
ATOM 2177 N N . LEU A 1 284 ? -20.112 3.371 9.923 1.00 80.94 284 LEU A N 1
ATOM 2178 C CA . LEU A 1 284 ? -20.626 2.125 10.496 1.00 80.94 284 LEU A CA 1
ATOM 2179 C C . LEU A 1 284 ? -19.525 1.380 11.250 1.00 80.94 284 LEU A C 1
ATOM 2181 O O . LEU A 1 284 ? -18.459 1.096 10.708 1.00 80.94 284 LEU A O 1
ATOM 2185 N N . HIS A 1 285 ? -19.811 1.004 12.496 1.00 84.56 285 HIS A N 1
ATOM 2186 C CA . HIS A 1 285 ? -18.912 0.157 13.271 1.00 84.56 285 HIS A CA 1
ATOM 2187 C C . HIS A 1 285 ? -18.873 -1.264 12.666 1.00 84.56 285 HIS A C 1
ATOM 2189 O O . HIS A 1 285 ? -19.935 -1.836 12.402 1.00 84.56 285 HIS A O 1
ATOM 2195 N N . PRO A 1 286 ? -17.695 -1.892 12.486 1.00 82.31 286 PRO A N 1
ATOM 2196 C CA . PRO A 1 286 ? -17.573 -3.185 11.800 1.00 82.31 286 PRO A CA 1
ATOM 2197 C C . PRO A 1 286 ? -18.266 -4.351 12.524 1.00 82.31 286 PRO A C 1
ATOM 2199 O O . PRO A 1 286 ? -18.563 -5.369 11.904 1.00 82.31 286 PRO A O 1
ATOM 2202 N N . PHE A 1 287 ? -18.539 -4.208 13.825 1.00 85.62 287 PHE A N 1
ATOM 2203 C CA . PHE A 1 287 ? -19.307 -5.176 14.622 1.00 85.62 287 PHE A CA 1
ATOM 2204 C C . PHE A 1 287 ? -20.747 -4.727 14.913 1.00 85.62 287 PHE A C 1
ATOM 2206 O O . PHE A 1 287 ? -21.363 -5.221 15.856 1.00 85.62 287 PHE A O 1
ATOM 2213 N N . ALA A 1 288 ? -21.279 -3.765 14.152 1.00 86.31 288 ALA A N 1
ATOM 2214 C CA . ALA A 1 288 ? -22.689 -3.405 14.240 1.00 86.31 288 ALA A CA 1
ATOM 2215 C C . ALA A 1 288 ? -23.586 -4.623 13.920 1.00 86.31 288 ALA A C 1
ATOM 2217 O O . ALA A 1 288 ? -23.218 -5.451 13.078 1.00 86.31 288 ALA A O 1
ATOM 2218 N N . PRO A 1 289 ? -24.764 -4.744 14.560 1.00 90.12 289 PRO A N 1
ATOM 2219 C CA . PRO A 1 289 ? -25.738 -5.778 14.229 1.00 90.12 289 PRO A CA 1
ATOM 2220 C C . PRO A 1 289 ? -26.039 -5.851 12.726 1.00 90.12 289 PRO A C 1
ATOM 2222 O O . PRO A 1 289 ? -26.142 -4.834 12.037 1.00 90.12 289 PRO A O 1
ATOM 2225 N N . THR A 1 290 ? -26.187 -7.067 12.199 1.00 89.31 290 THR A N 1
ATOM 2226 C CA . THR A 1 290 ? -26.314 -7.321 10.751 1.00 89.31 290 THR A CA 1
ATOM 2227 C C . THR A 1 290 ? -27.500 -6.608 10.102 1.00 89.31 290 THR A C 1
ATOM 2229 O O . THR A 1 290 ? -27.432 -6.206 8.945 1.00 89.31 290 THR A O 1
ATOM 2232 N N . GLU A 1 291 ? -28.579 -6.395 10.848 1.00 93.44 291 GLU A N 1
ATOM 2233 C CA . GLU A 1 291 ? -29.766 -5.670 10.401 1.00 93.44 291 GLU A CA 1
ATOM 2234 C C . GLU A 1 291 ? -29.507 -4.175 10.156 1.00 93.44 291 GLU A C 1
ATOM 2236 O O . GLU A 1 291 ? -30.202 -3.566 9.348 1.00 93.44 291 GLU A O 1
ATOM 2241 N N . GLN A 1 292 ? -28.480 -3.596 10.789 1.00 92.62 292 GLN A N 1
ATOM 2242 C CA . GLN A 1 292 ? -28.039 -2.216 10.550 1.00 92.62 292 GLN A CA 1
ATOM 2243 C C . GLN A 1 292 ? -27.093 -2.110 9.343 1.00 92.62 292 GLN A C 1
ATOM 2245 O O . GLN A 1 292 ? -26.818 -1.011 8.870 1.00 92.62 292 GLN A O 1
ATOM 2250 N N . THR A 1 293 ? -26.602 -3.239 8.819 1.00 93.56 293 THR A N 1
ATOM 2251 C CA . THR A 1 293 ? -25.618 -3.291 7.725 1.00 93.56 293 THR A CA 1
ATOM 2252 C C . THR A 1 293 ? -26.169 -3.949 6.457 1.00 93.56 293 THR A C 1
ATOM 2254 O O . THR A 1 293 ? -25.401 -4.371 5.595 1.00 93.56 293 THR A O 1
ATOM 2257 N N . ALA A 1 294 ? -27.497 -4.004 6.293 1.00 95.81 294 ALA A N 1
ATOM 2258 C CA . ALA A 1 294 ? -28.151 -4.669 5.161 1.00 95.81 294 ALA A CA 1
ATOM 2259 C C . ALA A 1 294 ? -27.644 -4.190 3.784 1.00 95.81 294 ALA A C 1
ATOM 2261 O O . ALA A 1 294 ? -27.415 -5.016 2.905 1.00 95.81 294 ALA A O 1
ATOM 2262 N N . GLY A 1 295 ? -27.382 -2.886 3.618 1.00 95.12 295 GLY A N 1
ATOM 2263 C CA . GLY A 1 295 ? -26.813 -2.343 2.375 1.00 95.12 295 GLY A CA 1
ATOM 2264 C C . GLY A 1 295 ? -25.393 -2.844 2.077 1.00 95.12 295 GLY A C 1
ATOM 2265 O O . GLY A 1 295 ? -25.068 -3.139 0.931 1.00 95.12 295 GLY A O 1
ATOM 2266 N N . TYR A 1 296 ? -24.564 -3.029 3.110 1.00 91.56 296 TYR A N 1
ATOM 2267 C CA . TYR A 1 296 ? -23.257 -3.676 2.968 1.00 91.56 296 TYR A CA 1
ATOM 2268 C C . TYR A 1 296 ? -23.404 -5.151 2.581 1.00 91.56 296 TYR A C 1
ATOM 2270 O O . TYR A 1 296 ? -22.660 -5.625 1.728 1.00 91.56 296 TYR A O 1
ATOM 2278 N N . GLN A 1 297 ? -24.373 -5.870 3.162 1.00 94.19 297 GLN A N 1
ATOM 2279 C CA . GLN A 1 297 ? -24.623 -7.275 2.813 1.00 94.19 297 GLN A CA 1
ATOM 2280 C C . GLN A 1 297 ? -25.028 -7.437 1.342 1.00 94.19 297 GLN A C 1
ATOM 2282 O O . GLN A 1 297 ? -24.519 -8.330 0.666 1.00 94.19 297 GLN A O 1
ATOM 2287 N N . GLU A 1 298 ? -25.905 -6.564 0.842 1.00 96.75 298 GLU A N 1
ATOM 2288 C CA . GLU A 1 298 ? -26.287 -6.520 -0.574 1.00 96.75 298 GLU A CA 1
ATOM 2289 C C . GLU A 1 298 ? -25.068 -6.234 -1.461 1.00 96.75 298 GLU A C 1
ATOM 2291 O O . GLU A 1 298 ? -24.755 -7.028 -2.344 1.00 96.75 298 GLU A O 1
ATOM 2296 N N . MET A 1 299 ? -24.295 -5.189 -1.146 1.00 95.88 299 MET A N 1
ATOM 2297 C CA . MET A 1 299 ? -23.082 -4.842 -1.894 1.00 95.88 299 MET A CA 1
ATOM 2298 C C . MET A 1 299 ? -22.055 -5.985 -1.928 1.00 95.88 299 MET A C 1
ATOM 2300 O O . MET A 1 299 ? -21.475 -6.260 -2.977 1.00 95.88 299 MET A O 1
ATOM 2304 N N . PHE A 1 300 ? -21.802 -6.655 -0.798 1.00 94.69 300 PHE A N 1
ATOM 2305 C CA . PHE A 1 300 ? -20.855 -7.772 -0.735 1.00 94.69 300 PHE A CA 1
ATOM 2306 C C . PHE A 1 300 ? -21.308 -8.958 -1.576 1.00 94.69 300 PHE A C 1
ATOM 2308 O O . PHE A 1 300 ? -20.480 -9.588 -2.238 1.00 94.69 300 PHE A O 1
ATOM 2315 N N . LYS A 1 301 ? -22.609 -9.252 -1.561 1.00 96.62 301 LYS A N 1
ATOM 2316 C CA . LYS A 1 301 ? -23.192 -10.305 -2.383 1.00 96.62 301 LYS A CA 1
ATOM 2317 C C . LYS A 1 301 ? -23.036 -9.976 -3.867 1.00 96.62 301 LYS A C 1
ATOM 2319 O O . LYS A 1 301 ? -22.470 -10.786 -4.596 1.00 96.62 301 LYS A O 1
ATOM 2324 N N . ASP A 1 302 ? -23.464 -8.790 -4.286 1.00 97.69 302 ASP A N 1
ATOM 2325 C CA . ASP A 1 302 ? -23.427 -8.372 -5.689 1.00 97.69 302 ASP A CA 1
ATOM 2326 C C . ASP A 1 302 ? -21.990 -8.330 -6.222 1.00 97.69 302 ASP A C 1
ATOM 2328 O O . ASP A 1 302 ? -21.693 -8.873 -7.289 1.00 97.69 302 ASP A O 1
ATOM 2332 N N . LEU A 1 303 ? -21.060 -7.755 -5.451 1.00 96.62 303 LEU A N 1
ATOM 2333 C CA . LEU A 1 303 ? -19.642 -7.747 -5.805 1.00 96.62 303 LEU A CA 1
ATOM 2334 C C . LEU A 1 303 ? -19.079 -9.172 -5.885 1.00 96.62 303 LEU A C 1
ATOM 2336 O O . LEU A 1 303 ? -18.336 -9.486 -6.813 1.00 96.62 303 LEU A O 1
ATOM 2340 N N . GLY A 1 304 ? -19.443 -10.044 -4.943 1.00 96.62 304 GLY A N 1
ATOM 2341 C CA . GLY A 1 304 ? -19.050 -11.450 -4.957 1.00 96.62 304 GLY A CA 1
ATOM 2342 C C . GLY A 1 304 ? -19.523 -12.178 -6.218 1.00 96.62 304 GLY A C 1
ATOM 2343 O O . GLY A 1 304 ? -18.723 -12.854 -6.863 1.00 96.62 304 GLY A O 1
ATOM 2344 N N . GLU A 1 305 ? -20.786 -12.003 -6.612 1.00 96.75 305 GLU A N 1
ATOM 2345 C CA . GLU A 1 305 ? -21.369 -12.602 -7.822 1.00 96.75 305 GLU A CA 1
ATOM 2346 C C . GLU A 1 305 ? -20.705 -12.078 -9.107 1.00 96.75 305 GLU A C 1
ATOM 2348 O O . GLU A 1 305 ? -20.392 -12.856 -10.018 1.00 96.75 305 GLU A O 1
ATOM 2353 N N . LEU A 1 306 ? -20.414 -10.774 -9.170 1.00 95.81 306 LEU A N 1
ATOM 2354 C CA . LEU A 1 306 ? -19.675 -10.171 -10.282 1.00 95.81 306 LEU A CA 1
ATOM 2355 C C . LEU A 1 306 ? -18.259 -10.744 -10.393 1.00 95.81 306 LEU A C 1
ATOM 2357 O O . LEU A 1 306 ? -17.828 -11.118 -11.485 1.00 95.81 306 LEU A O 1
ATOM 2361 N N . LEU A 1 307 ? -17.542 -10.868 -9.274 1.00 94.69 307 LEU A N 1
ATOM 2362 C CA . LEU A 1 307 ? -16.195 -11.439 -9.252 1.00 94.69 307 LEU A CA 1
ATOM 2363 C C . LEU A 1 307 ? -16.194 -12.927 -9.636 1.00 94.69 307 LEU A C 1
ATOM 2365 O O . LEU A 1 307 ? -15.334 -13.343 -10.417 1.00 94.69 307 LEU A O 1
ATOM 2369 N N . CYS A 1 308 ? -17.178 -13.710 -9.177 1.00 95.62 308 CYS A N 1
ATOM 2370 C CA . CYS A 1 308 ? -17.381 -15.097 -9.621 1.00 95.62 308 CYS A CA 1
ATOM 2371 C C . CYS A 1 308 ? -17.573 -15.160 -11.141 1.00 95.62 308 CYS A C 1
ATOM 2373 O O . CYS A 1 308 ? -16.911 -15.936 -11.822 1.00 95.62 308 CYS A O 1
ATOM 2375 N N . THR A 1 309 ? -18.412 -14.279 -11.692 1.00 93.62 309 THR A N 1
ATOM 2376 C CA . THR A 1 309 ? -18.673 -14.212 -13.138 1.00 93.62 309 THR A CA 1
ATOM 2377 C C . THR A 1 309 ? -17.413 -13.866 -13.937 1.00 93.62 309 THR A C 1
ATOM 2379 O O . THR A 1 309 ? -17.144 -14.483 -14.966 1.00 93.62 309 THR A O 1
ATOM 2382 N N . ILE A 1 310 ? -16.618 -12.899 -13.467 1.00 90.62 310 ILE A N 1
ATOM 2383 C CA . ILE A 1 310 ? -15.393 -12.446 -14.148 1.00 90.62 310 ILE A CA 1
ATOM 2384 C C . ILE A 1 310 ? -14.312 -13.532 -14.156 1.00 90.62 310 ILE A C 1
ATOM 2386 O O . ILE A 1 310 ? -13.587 -13.666 -15.141 1.00 90.62 310 ILE A O 1
ATOM 2390 N N . THR A 1 311 ? -14.174 -14.268 -13.055 1.00 92.38 311 THR A N 1
ATOM 2391 C CA . THR A 1 311 ? -13.048 -15.191 -12.838 1.00 92.38 311 THR A CA 1
ATOM 2392 C C . THR A 1 311 ? -13.378 -16.654 -13.104 1.00 92.38 311 THR A C 1
ATOM 2394 O O . THR A 1 311 ? -12.467 -17.451 -13.306 1.00 92.38 311 THR A O 1
ATOM 2397 N N . GLY A 1 312 ? -14.659 -17.018 -13.099 1.00 94.19 312 GLY A N 1
ATOM 2398 C CA . GLY A 1 312 ? -15.107 -18.405 -13.165 1.00 94.19 312 GLY A CA 1
ATOM 2399 C C . GLY A 1 312 ? -14.950 -19.186 -11.854 1.00 94.19 312 GLY A C 1
ATOM 2400 O O . GLY A 1 312 ? -15.135 -20.399 -11.873 1.00 94.19 312 GLY A O 1
ATOM 2401 N N . PHE A 1 313 ? -14.609 -18.536 -10.733 1.00 96.50 313 PHE A N 1
ATOM 2402 C CA . PHE A 1 313 ? -14.640 -19.174 -9.411 1.00 96.50 313 PHE A CA 1
ATOM 2403 C C . PHE A 1 313 ? -16.072 -19.298 -8.873 1.00 96.50 313 PHE A C 1
ATOM 2405 O O . PHE A 1 313 ? -16.932 -18.476 -9.177 1.00 96.50 313 PHE A O 1
ATOM 2412 N N . ASP A 1 314 ? -16.304 -20.290 -8.010 1.00 97.19 314 ASP A N 1
ATOM 2413 C CA . ASP A 1 314 ? -17.619 -20.549 -7.405 1.00 97.19 314 ASP A CA 1
ATOM 2414 C C . ASP A 1 314 ? -17.981 -19.588 -6.258 1.00 97.19 314 ASP A C 1
ATOM 2416 O O . ASP A 1 314 ? -19.148 -19.469 -5.888 1.00 97.19 314 ASP A O 1
ATOM 2420 N N . SER A 1 315 ? -16.986 -18.955 -5.625 1.00 95.88 315 SER A N 1
ATOM 2421 C CA . SER A 1 315 ? -17.199 -18.054 -4.486 1.00 95.88 315 SER A CA 1
ATOM 2422 C C . SER A 1 315 ? -16.023 -17.100 -4.272 1.00 95.88 315 SER A C 1
ATOM 2424 O O . SER A 1 315 ? -14.896 -17.394 -4.671 1.00 95.88 315 SER A O 1
ATOM 2426 N N . PHE A 1 316 ? -16.282 -15.980 -3.590 1.00 94.56 316 PHE A N 1
ATOM 2427 C CA . PHE A 1 316 ? -15.269 -15.005 -3.184 1.00 94.56 316 PHE A CA 1
ATOM 2428 C C . PHE A 1 316 ? -15.324 -14.717 -1.686 1.00 94.56 316 PHE A C 1
ATOM 2430 O O . PHE A 1 316 ? -16.395 -14.575 -1.102 1.00 94.56 316 PHE A O 1
ATOM 2437 N N . SER A 1 317 ? -14.144 -14.559 -1.085 1.00 95.06 317 SER A N 1
ATOM 2438 C CA . SER A 1 317 ? -13.983 -13.934 0.227 1.00 95.06 317 SER A CA 1
ATOM 2439 C C . SER A 1 317 ? -13.449 -12.518 0.042 1.00 95.06 317 SER A C 1
ATOM 2441 O O . SER A 1 317 ? -12.409 -12.330 -0.585 1.00 95.06 317 SER A O 1
ATOM 2443 N N . LEU A 1 318 ? -14.144 -11.535 0.616 1.00 90.94 318 LEU A N 1
ATOM 2444 C CA . LEU A 1 318 ? -13.760 -10.117 0.578 1.00 90.94 318 LEU A CA 1
ATOM 2445 C C . LEU A 1 318 ? -12.912 -9.693 1.793 1.00 90.94 318 LEU A C 1
ATOM 2447 O O . LEU A 1 318 ? -12.615 -8.517 1.966 1.00 90.94 318 LEU A O 1
ATOM 2451 N N . GLN A 1 319 ? -12.536 -10.640 2.659 1.00 88.44 319 GLN A N 1
ATOM 2452 C CA . GLN A 1 319 ? -11.783 -10.363 3.885 1.00 88.44 319 GLN A CA 1
ATOM 2453 C C . GLN A 1 319 ? -10.314 -9.954 3.649 1.00 88.44 319 GLN A C 1
ATOM 2455 O O . GLN A 1 319 ? -9.836 -9.072 4.368 1.00 88.44 319 GLN A O 1
ATOM 2460 N N . PRO A 1 320 ? -9.552 -10.569 2.717 1.00 87.69 320 PRO A N 1
ATOM 2461 C CA . PRO A 1 320 ? -8.158 -10.189 2.516 1.00 87.69 320 PRO A CA 1
ATOM 2462 C C . PRO A 1 320 ? -8.034 -8.750 1.999 1.00 87.69 320 PRO A C 1
ATOM 2464 O O . PRO A 1 320 ? -8.474 -8.423 0.904 1.00 87.69 320 PRO A O 1
ATOM 2467 N N . ASN A 1 321 ? -7.386 -7.892 2.782 1.00 84.38 321 ASN A N 1
ATOM 2468 C CA . ASN A 1 321 ? -7.309 -6.445 2.547 1.00 84.38 321 ASN A CA 1
ATOM 2469 C C . ASN A 1 321 ? -6.101 -5.995 1.698 1.00 84.38 321 ASN A C 1
ATOM 2471 O O . ASN A 1 321 ? -5.824 -4.802 1.589 1.00 84.38 321 ASN A O 1
ATOM 2475 N N . ALA A 1 322 ? -5.354 -6.939 1.124 1.00 86.69 322 ALA A N 1
ATOM 2476 C CA . ALA A 1 322 ? -4.248 -6.698 0.201 1.00 86.69 322 ALA A CA 1
ATOM 2477 C C . ALA A 1 322 ? -4.003 -7.949 -0.657 1.00 86.69 322 ALA A C 1
ATOM 2479 O O . ALA A 1 322 ? -4.290 -9.061 -0.213 1.00 86.69 322 ALA A O 1
ATOM 2480 N N . GLY A 1 323 ? -3.381 -7.797 -1.833 1.00 91.06 323 GLY A N 1
ATOM 2481 C CA . GLY A 1 323 ? -3.029 -8.936 -2.698 1.00 91.06 323 GLY A CA 1
ATOM 2482 C C . GLY A 1 323 ? -2.204 -10.009 -1.973 1.00 91.06 323 GLY A C 1
ATOM 2483 O O . GLY A 1 323 ? -2.578 -11.177 -1.964 1.00 91.06 323 GLY A O 1
ATOM 2484 N N . ALA A 1 324 ? -1.168 -9.600 -1.231 1.00 92.69 324 ALA A N 1
ATOM 2485 C CA . ALA A 1 324 ? -0.353 -10.512 -0.421 1.00 92.69 324 ALA A CA 1
ATOM 2486 C C . ALA A 1 324 ? -1.143 -11.209 0.709 1.00 92.69 324 ALA A C 1
ATOM 2488 O O . ALA A 1 324 ? -0.858 -12.354 1.061 1.00 92.69 324 ALA A O 1
ATOM 2489 N N . ALA A 1 325 ? -2.159 -10.546 1.277 1.00 89.62 325 ALA A N 1
ATOM 2490 C CA . ALA A 1 325 ? -3.059 -11.176 2.244 1.00 89.62 325 ALA A CA 1
ATOM 2491 C C . ALA A 1 325 ? -3.972 -12.209 1.560 1.00 89.62 325 ALA A C 1
ATOM 2493 O O . ALA A 1 325 ? -4.248 -13.256 2.143 1.00 89.62 325 ALA A O 1
ATOM 2494 N N . GLY A 1 326 ? -4.395 -11.944 0.318 1.00 94.94 326 GLY A N 1
ATOM 2495 C CA . GLY A 1 326 ? -5.142 -12.883 -0.522 1.00 94.94 326 GLY A CA 1
ATOM 2496 C C . GLY A 1 326 ? -4.330 -14.133 -0.860 1.00 94.94 326 GLY A C 1
ATOM 2497 O O . GLY A 1 326 ? -4.837 -15.242 -0.719 1.00 94.94 326 GLY A O 1
ATOM 2498 N N . GLU A 1 327 ? -3.047 -13.971 -1.192 1.00 98.44 327 GLU A N 1
ATOM 2499 C CA . GLU A 1 327 ? -2.117 -15.090 -1.385 1.00 98.44 327 GLU A CA 1
ATOM 2500 C C . GLU A 1 327 ? -1.983 -15.947 -0.128 1.00 98.44 327 GLU A C 1
ATOM 2502 O O . GLU A 1 327 ? -2.145 -17.166 -0.186 1.00 98.44 327 GLU A O 1
ATOM 2507 N N . TYR A 1 328 ? -1.719 -15.315 1.020 1.00 97.56 328 TYR A N 1
ATOM 2508 C CA . TYR A 1 328 ? -1.636 -16.013 2.301 1.00 97.56 328 TYR A CA 1
ATOM 2509 C C . TYR A 1 328 ? -2.934 -16.775 2.610 1.00 97.56 328 TYR A C 1
ATOM 2511 O O . TYR A 1 328 ? -2.892 -17.966 2.917 1.00 97.56 328 TYR A O 1
ATOM 2519 N N . ALA A 1 329 ? -4.092 -16.122 2.475 1.00 95.69 329 ALA A N 1
ATOM 2520 C CA . ALA A 1 329 ? -5.389 -16.748 2.704 1.00 95.69 329 ALA A CA 1
ATOM 2521 C C . ALA A 1 329 ? -5.635 -17.924 1.745 1.00 95.69 329 ALA A C 1
ATOM 2523 O O . ALA A 1 329 ? -6.009 -19.007 2.193 1.00 95.69 329 ALA A O 1
ATOM 2524 N N . GLY A 1 330 ? -5.365 -17.753 0.449 1.00 97.94 330 GLY A N 1
ATOM 2525 C CA . GLY A 1 330 ? -5.525 -18.799 -0.560 1.00 97.94 330 GLY A CA 1
ATOM 2526 C C . GLY A 1 330 ? -4.650 -20.023 -0.282 1.00 97.94 330 GLY A C 1
ATOM 2527 O O . GLY A 1 330 ? -5.137 -21.153 -0.309 1.00 97.94 330 GLY A O 1
ATOM 2528 N N . LEU A 1 331 ? -3.381 -19.819 0.081 1.00 98.56 331 LEU A N 1
ATOM 2529 C CA . LEU A 1 331 ? -2.486 -20.911 0.479 1.00 98.56 331 LEU A CA 1
ATOM 2530 C C . LEU A 1 331 ? -2.937 -21.599 1.777 1.00 98.56 331 LEU A C 1
ATOM 2532 O O . LEU A 1 331 ? -2.836 -22.824 1.889 1.00 98.56 331 LEU A O 1
ATOM 2536 N N . MET A 1 332 ? -3.472 -20.850 2.744 1.00 97.88 332 MET A N 1
ATOM 2537 C CA . MET A 1 332 ? -4.041 -21.420 3.969 1.00 97.88 332 MET A CA 1
ATOM 2538 C C . MET A 1 332 ? -5.313 -22.233 3.696 1.00 97.88 332 MET A C 1
ATOM 2540 O O . MET A 1 332 ? -5.496 -23.285 4.312 1.00 97.88 332 MET A O 1
ATOM 2544 N N . VAL A 1 333 ? -6.148 -21.816 2.738 1.00 98.06 333 VAL A N 1
ATOM 2545 C CA . VAL A 1 333 ? -7.309 -22.591 2.270 1.00 98.06 333 VAL A CA 1
ATOM 2546 C C . VAL A 1 333 ? -6.862 -23.868 1.554 1.00 98.06 333 VAL A C 1
ATOM 2548 O O . VAL A 1 333 ? -7.380 -24.936 1.868 1.00 98.06 333 VAL A O 1
ATOM 2551 N N . ILE A 1 334 ? -5.847 -23.812 0.681 1.00 98.62 334 ILE A N 1
ATOM 2552 C CA . ILE A 1 334 ? -5.254 -25.013 0.059 1.00 98.62 334 ILE A CA 1
ATOM 2553 C C . ILE A 1 334 ? -4.726 -25.976 1.131 1.00 98.62 334 ILE A C 1
ATOM 2555 O O . ILE A 1 334 ? -4.959 -27.185 1.069 1.00 98.62 334 ILE A O 1
ATOM 2559 N N . ARG A 1 335 ? -4.051 -25.455 2.161 1.00 97.62 335 ARG A N 1
ATOM 2560 C CA . ARG A 1 335 ? -3.583 -26.264 3.292 1.00 97.62 335 ARG A CA 1
ATOM 2561 C C . ARG A 1 335 ? -4.748 -26.903 4.051 1.00 97.62 335 ARG A C 1
ATOM 2563 O O . ARG A 1 335 ? -4.684 -28.093 4.353 1.00 97.62 335 ARG A O 1
ATOM 2570 N N . ALA A 1 336 ? -5.809 -26.151 4.345 1.00 97.69 336 ALA A N 1
ATOM 2571 C CA . ALA A 1 336 ? -7.014 -26.675 4.991 1.00 97.69 336 ALA A CA 1
ATOM 2572 C C . ALA A 1 336 ? -7.705 -27.753 4.137 1.00 97.69 336 ALA A C 1
ATOM 2574 O O . ALA A 1 336 ? -8.137 -28.774 4.670 1.00 97.69 336 ALA A O 1
ATOM 2575 N N . TYR A 1 337 ? -7.732 -27.575 2.815 1.00 98.25 337 TYR A N 1
ATOM 2576 C CA . TYR A 1 337 ? -8.235 -28.564 1.868 1.00 98.25 337 TYR A CA 1
ATOM 2577 C C . TYR A 1 337 ? -7.441 -29.876 1.942 1.00 98.25 337 TYR A C 1
ATOM 2579 O O . TYR A 1 337 ? -8.037 -30.938 2.126 1.00 98.25 337 TYR A O 1
ATOM 2587 N N . HIS A 1 338 ? -6.105 -29.826 1.907 1.00 98.31 338 HIS A N 1
ATOM 2588 C CA . HIS A 1 338 ? -5.270 -31.023 2.086 1.00 98.31 338 HIS A CA 1
ATOM 2589 C C . HIS A 1 338 ? -5.494 -31.692 3.448 1.00 98.31 338 HIS A C 1
ATOM 2591 O O . HIS A 1 338 ? -5.678 -32.907 3.507 1.00 98.31 338 HIS A O 1
ATOM 2597 N N . LEU A 1 339 ? -5.573 -30.908 4.531 1.00 97.00 339 LEU A N 1
ATOM 2598 C CA . LEU A 1 339 ? -5.877 -31.420 5.874 1.00 97.00 339 LEU A CA 1
ATOM 2599 C C . LEU A 1 339 ? -7.228 -32.147 5.924 1.00 97.00 339 LEU A C 1
ATOM 2601 O O . LEU A 1 339 ? -7.314 -33.223 6.512 1.00 97.00 339 LEU A O 1
ATOM 2605 N N . SER A 1 340 ? -8.259 -31.601 5.274 1.00 98.25 340 SER A N 1
ATOM 2606 C CA . SER A 1 340 ? -9.600 -32.199 5.243 1.00 98.25 340 SER A CA 1
ATOM 2607 C C . SER A 1 340 ? -9.647 -33.566 4.548 1.00 98.25 340 SER A C 1
ATOM 2609 O O . SER A 1 340 ? -10.515 -34.381 4.854 1.00 98.25 340 SER A O 1
ATOM 2611 N N . ARG A 1 341 ? -8.689 -33.844 3.652 1.00 97.81 341 ARG A N 1
ATOM 2612 C CA . ARG A 1 341 ? -8.551 -35.121 2.932 1.00 97.81 341 ARG A CA 1
ATOM 2613 C C . ARG A 1 341 ? -7.587 -36.104 3.605 1.00 97.81 341 ARG A C 1
ATOM 2615 O O . ARG A 1 341 ? -7.400 -37.205 3.101 1.00 97.81 341 ARG A O 1
ATOM 2622 N N . GLY A 1 342 ? -6.978 -35.725 4.731 1.00 97.31 342 GLY A N 1
ATOM 2623 C CA . GLY A 1 342 ? -5.964 -36.529 5.422 1.00 97.31 342 GLY A CA 1
ATOM 2624 C C . GLY A 1 342 ? -4.534 -36.354 4.891 1.00 97.31 342 GLY A C 1
ATOM 2625 O O . GLY A 1 342 ? -3.607 -36.944 5.442 1.00 97.31 342 GLY A O 1
ATOM 2626 N N . ASP A 1 343 ? -4.314 -35.488 3.898 1.00 97.00 343 ASP A N 1
ATOM 2627 C CA . ASP A 1 343 ? -3.010 -35.232 3.274 1.00 97.00 343 ASP A CA 1
ATOM 2628 C C . ASP A 1 343 ? -2.196 -34.159 4.028 1.00 97.00 343 ASP A C 1
ATOM 2630 O O . ASP A 1 343 ? -1.622 -33.238 3.445 1.00 97.00 343 ASP A O 1
ATOM 2634 N N . SER A 1 344 ? -2.128 -34.258 5.359 1.00 95.31 344 SER A N 1
ATOM 2635 C CA . SER A 1 344 ? -1.522 -33.233 6.234 1.00 95.31 344 SER A CA 1
ATOM 2636 C C . SER A 1 344 ? -0.022 -32.989 6.014 1.00 95.31 344 SER A C 1
ATOM 2638 O O . SER A 1 344 ? 0.516 -31.978 6.467 1.00 95.31 344 SER A O 1
ATOM 2640 N N . HIS A 1 345 ? 0.647 -33.904 5.315 1.00 97.00 345 HIS A N 1
ATOM 2641 C CA . HIS A 1 345 ? 2.069 -33.857 4.992 1.00 97.00 345 HIS A CA 1
ATOM 2642 C C . HIS A 1 345 ? 2.387 -32.989 3.758 1.00 97.00 345 HIS A C 1
ATOM 2644 O O . HIS A 1 345 ? 3.541 -32.603 3.574 1.00 97.00 345 HIS A O 1
ATOM 2650 N N . ARG A 1 346 ? 1.390 -32.635 2.929 1.00 98.38 346 ARG A N 1
ATOM 2651 C CA . ARG A 1 346 ? 1.589 -31.851 1.698 1.00 98.38 346 ARG A CA 1
ATOM 2652 C C . ARG A 1 346 ? 1.902 -30.385 1.995 1.00 98.38 346 ARG A C 1
ATOM 2654 O O . ARG A 1 346 ? 1.000 -29.571 2.200 1.00 98.38 346 ARG A O 1
ATOM 2661 N N . ASN A 1 347 ? 3.185 -30.029 1.970 1.00 98.06 347 ASN A N 1
ATOM 2662 C CA . ASN A 1 347 ? 3.676 -28.683 2.281 1.00 98.06 347 ASN A CA 1
ATOM 2663 C C . ASN A 1 347 ? 4.632 -28.085 1.232 1.00 98.06 347 ASN A C 1
ATOM 2665 O O . ASN A 1 347 ? 5.189 -27.018 1.479 1.00 98.06 347 ASN A O 1
ATOM 2669 N N . VAL A 1 348 ? 4.850 -28.735 0.086 1.00 98.81 348 VAL A N 1
ATOM 2670 C CA . VAL A 1 348 ? 5.716 -28.205 -0.979 1.00 98.81 348 VAL A CA 1
ATOM 2671 C C . VAL A 1 348 ? 4.940 -27.236 -1.871 1.00 98.81 348 VAL A C 1
ATOM 2673 O O . VAL A 1 348 ? 3.882 -27.588 -2.390 1.00 98.81 348 VAL A O 1
ATOM 2676 N N . CYS A 1 349 ? 5.487 -26.039 -2.077 1.00 98.81 349 CYS A N 1
ATOM 2677 C CA . CYS A 1 349 ? 4.957 -25.036 -2.995 1.00 98.81 349 CYS A CA 1
ATOM 2678 C C . CYS A 1 349 ? 5.953 -24.788 -4.133 1.00 98.81 349 CYS A C 1
ATOM 2680 O O . CYS A 1 349 ? 7.094 -24.392 -3.883 1.00 98.81 349 CYS A O 1
ATOM 2682 N N . ILE A 1 350 ? 5.537 -25.036 -5.374 1.00 98.81 350 ILE A N 1
ATOM 2683 C CA . ILE A 1 350 ? 6.328 -24.727 -6.568 1.00 98.81 350 ILE A CA 1
ATOM 2684 C C . ILE A 1 350 ? 6.069 -23.271 -6.957 1.00 98.81 350 ILE A C 1
ATOM 2686 O O . ILE A 1 350 ? 4.917 -22.846 -7.023 1.00 98.81 350 ILE A O 1
ATOM 2690 N N . ILE A 1 351 ? 7.129 -22.498 -7.203 1.00 98.62 351 ILE A N 1
ATOM 2691 C CA . ILE A 1 351 ? 7.026 -21.069 -7.531 1.00 98.62 351 ILE A CA 1
ATOM 2692 C C . ILE A 1 351 ? 8.008 -20.725 -8.662 1.00 98.62 351 ILE A C 1
ATOM 2694 O O . ILE A 1 351 ? 9.217 -20.898 -8.485 1.00 98.62 351 ILE A O 1
ATOM 2698 N N . PRO A 1 352 ? 7.546 -20.207 -9.814 1.00 97.44 352 PRO A N 1
ATOM 2699 C CA . PRO A 1 352 ? 8.429 -19.692 -10.853 1.00 97.44 352 PRO A CA 1
ATOM 2700 C C . PRO A 1 352 ? 9.315 -18.550 -10.354 1.00 97.44 352 PRO A C 1
ATOM 2702 O O . PRO A 1 352 ? 8.874 -17.683 -9.598 1.00 97.44 352 PRO A O 1
ATOM 2705 N N . VAL A 1 353 ? 10.568 -18.498 -10.811 1.00 95.31 353 VAL A N 1
ATOM 2706 C CA . VAL A 1 353 ? 11.500 -17.409 -10.451 1.00 95.31 353 VAL A CA 1
ATOM 2707 C C . VAL A 1 353 ? 11.024 -16.030 -10.919 1.00 95.31 353 VAL A C 1
ATOM 2709 O O . VAL A 1 353 ? 11.417 -15.025 -10.331 1.00 95.31 353 VAL A O 1
ATOM 2712 N N . SER A 1 354 ? 10.157 -15.987 -11.935 1.00 93.44 354 SER A N 1
ATOM 2713 C CA . SER A 1 354 ? 9.515 -14.773 -12.446 1.00 93.44 354 SER A CA 1
ATOM 2714 C C . SER A 1 354 ? 8.391 -14.255 -11.543 1.00 93.44 354 SER A C 1
ATOM 2716 O O . SER A 1 354 ? 8.073 -13.070 -11.615 1.00 93.44 354 SER A O 1
ATOM 2718 N N . ALA A 1 355 ? 7.806 -15.088 -10.672 1.00 95.56 355 ALA A N 1
ATOM 2719 C CA . ALA A 1 355 ? 6.688 -14.688 -9.818 1.00 95.56 355 ALA A CA 1
ATOM 2720 C C . ALA A 1 355 ? 7.037 -13.460 -8.964 1.00 95.56 355 ALA A C 1
ATOM 2722 O O . ALA A 1 355 ? 8.207 -13.253 -8.607 1.00 95.56 355 ALA A O 1
ATOM 2723 N N . HIS A 1 356 ? 6.029 -12.671 -8.595 1.00 96.81 356 HIS A N 1
ATOM 2724 C CA . HIS A 1 356 ? 6.218 -11.537 -7.698 1.00 96.81 356 HIS A CA 1
ATOM 2725 C C . HIS A 1 356 ? 6.817 -11.982 -6.354 1.00 96.81 356 HIS A C 1
ATOM 2727 O O . HIS A 1 356 ? 6.784 -13.155 -5.980 1.00 96.81 356 HIS A O 1
ATOM 2733 N N . GLY A 1 357 ? 7.502 -11.066 -5.662 1.00 96.44 357 GLY A N 1
ATOM 2734 C CA . GLY A 1 357 ? 8.217 -11.398 -4.427 1.00 96.44 357 GLY A CA 1
ATOM 2735 C C . GLY A 1 357 ? 7.283 -11.734 -3.261 1.00 96.44 357 GLY A C 1
ATOM 2736 O O . GLY A 1 357 ? 7.711 -12.402 -2.317 1.00 96.44 357 GLY A O 1
ATOM 2737 N N . THR A 1 358 ? 6.010 -11.331 -3.346 1.00 97.56 358 THR A N 1
ATOM 2738 C CA . THR A 1 358 ? 4.953 -11.678 -2.384 1.00 97.56 358 THR A CA 1
ATOM 2739 C C . THR A 1 358 ? 4.679 -13.173 -2.389 1.00 97.56 358 THR A C 1
ATOM 2741 O O . THR A 1 358 ? 4.639 -13.753 -1.314 1.00 97.56 358 THR A O 1
ATOM 2744 N N . ASN A 1 359 ? 4.641 -13.832 -3.550 1.00 98.44 359 ASN A N 1
ATOM 2745 C CA . ASN A 1 359 ? 4.310 -15.254 -3.679 1.00 98.44 359 ASN A CA 1
ATOM 2746 C C . ASN A 1 359 ? 5.215 -16.146 -2.796 1.00 98.44 359 ASN A C 1
ATOM 2748 O O . ASN A 1 359 ? 4.705 -16.854 -1.922 1.00 98.44 359 ASN A O 1
ATOM 2752 N N . PRO A 1 360 ? 6.560 -16.104 -2.926 1.00 97.94 360 PRO A N 1
ATOM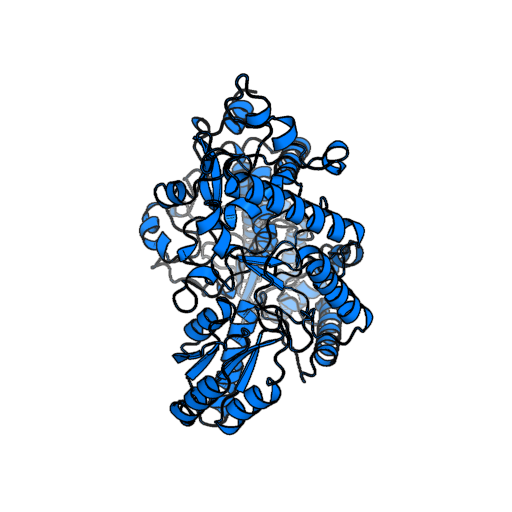 2753 C CA . PRO A 1 360 ? 7.440 -16.871 -2.051 1.00 97.94 360 PRO A CA 1
ATOM 2754 C C . PRO A 1 360 ? 7.423 -16.388 -0.593 1.00 97.94 360 PRO A C 1
ATOM 2756 O O . PRO A 1 360 ? 7.583 -17.211 0.305 1.00 97.94 360 PRO A O 1
ATOM 2759 N N . ALA A 1 361 ? 7.191 -15.101 -0.316 1.00 97.38 361 ALA A N 1
ATOM 2760 C CA . ALA A 1 361 ? 7.064 -14.611 1.059 1.00 97.38 361 ALA A CA 1
ATOM 2761 C C . ALA A 1 361 ? 5.795 -15.158 1.748 1.00 97.38 361 ALA A C 1
ATOM 2763 O O . ALA A 1 361 ? 5.853 -15.631 2.882 1.00 97.38 361 ALA A O 1
ATOM 2764 N N . SER A 1 362 ? 4.664 -15.167 1.041 1.00 98.19 362 SER A N 1
ATOM 2765 C CA . SER A 1 362 ? 3.375 -15.728 1.453 1.00 98.19 362 SER A CA 1
ATOM 2766 C C . SER A 1 362 ? 3.477 -17.237 1.695 1.00 98.19 362 SER A C 1
ATOM 2768 O O . SER A 1 362 ? 3.035 -17.729 2.736 1.00 98.19 362 SER A O 1
ATOM 2770 N N . ALA A 1 363 ? 4.134 -17.976 0.793 1.00 98.25 363 ALA A N 1
ATOM 2771 C CA . ALA A 1 363 ? 4.389 -19.405 0.969 1.00 98.25 363 ALA A CA 1
ATOM 2772 C C . ALA A 1 363 ? 5.277 -19.697 2.191 1.00 98.25 363 ALA A C 1
ATOM 2774 O O . ALA A 1 363 ? 4.966 -20.598 2.975 1.00 98.25 363 ALA A O 1
ATOM 2775 N N . ALA A 1 364 ? 6.334 -18.906 2.405 1.00 96.44 364 ALA A N 1
ATOM 2776 C CA . ALA A 1 364 ? 7.186 -19.022 3.587 1.00 96.44 364 ALA A CA 1
ATOM 2777 C C . ALA A 1 364 ? 6.404 -18.738 4.883 1.00 96.44 364 ALA A C 1
ATOM 2779 O O . ALA A 1 364 ? 6.516 -19.500 5.844 1.00 96.44 364 ALA A O 1
ATOM 2780 N N . MET A 1 365 ? 5.551 -17.706 4.898 1.00 92.75 365 MET A N 1
ATOM 2781 C CA . MET A 1 365 ? 4.664 -17.397 6.030 1.00 92.75 365 MET A CA 1
ATOM 2782 C C . MET A 1 365 ? 3.654 -18.514 6.326 1.00 92.75 365 MET A C 1
ATOM 2784 O O . MET A 1 365 ? 3.302 -18.729 7.484 1.00 92.75 365 MET A O 1
ATOM 2788 N N . CYS A 1 366 ? 3.223 -19.266 5.310 1.00 94.50 366 CYS A N 1
ATOM 2789 C CA . CYS A 1 366 ? 2.378 -20.454 5.474 1.00 94.50 366 CYS A CA 1
ATOM 2790 C C . CYS A 1 366 ? 3.151 -21.704 5.943 1.00 94.50 366 CYS A C 1
ATOM 2792 O O . CYS A 1 366 ? 2.558 -22.776 6.081 1.00 94.50 366 CYS A O 1
ATOM 2794 N N . GLY A 1 367 ? 4.468 -21.603 6.164 1.00 93.25 367 GLY A N 1
ATOM 2795 C CA . GLY A 1 367 ? 5.322 -22.729 6.548 1.00 93.25 367 GLY A CA 1
ATOM 2796 C C . GLY A 1 367 ? 5.546 -23.749 5.427 1.00 93.25 367 GLY A C 1
ATOM 2797 O O . GLY A 1 367 ? 5.833 -24.914 5.711 1.00 93.25 367 GLY A O 1
ATOM 2798 N N . MET A 1 368 ? 5.388 -23.346 4.162 1.00 98.00 368 MET A N 1
ATOM 2799 C CA . MET A 1 368 ? 5.588 -24.224 3.008 1.00 98.00 368 MET A CA 1
ATOM 2800 C C . MET A 1 368 ? 7.071 -24.341 2.632 1.00 98.00 368 MET A C 1
ATOM 2802 O O . MET A 1 368 ? 7.848 -23.393 2.753 1.00 98.00 368 MET A O 1
ATOM 2806 N N . LYS A 1 369 ? 7.467 -25.506 2.112 1.00 98.31 369 LYS A N 1
ATOM 2807 C CA . LYS A 1 369 ? 8.777 -25.717 1.489 1.00 98.31 369 LYS A CA 1
ATOM 2808 C C . LYS A 1 369 ? 8.722 -25.236 0.041 1.00 98.31 369 LYS A C 1
ATOM 2810 O O . LYS A 1 369 ? 8.039 -25.834 -0.785 1.00 98.31 369 LYS A O 1
ATOM 2815 N N . ILE A 1 370 ? 9.469 -24.185 -0.271 1.00 98.56 370 ILE A N 1
ATOM 2816 C CA . ILE A 1 370 ? 9.462 -23.572 -1.602 1.00 98.56 370 ILE A CA 1
ATOM 2817 C C . ILE A 1 370 ? 10.423 -24.315 -2.534 1.00 98.56 370 ILE A C 1
ATOM 2819 O O . ILE A 1 370 ? 11.584 -24.547 -2.191 1.00 98.56 370 ILE A O 1
ATOM 2823 N N . VAL A 1 371 ? 9.939 -24.666 -3.724 1.00 98.44 371 VAL A N 1
ATOM 2824 C CA . VAL A 1 371 ? 10.731 -25.201 -4.835 1.00 98.44 371 VAL A CA 1
ATOM 2825 C C . VAL A 1 371 ? 10.637 -24.210 -5.989 1.00 98.44 371 VAL A C 1
ATOM 2827 O O . VAL A 1 371 ? 9.573 -24.022 -6.574 1.00 98.44 371 VAL A O 1
ATOM 2830 N N . ALA A 1 372 ? 11.749 -23.544 -6.291 1.00 97.62 372 ALA A N 1
ATOM 2831 C CA . ALA A 1 372 ? 11.808 -22.600 -7.398 1.00 97.62 372 ALA A CA 1
ATOM 2832 C C . ALA A 1 372 ? 11.926 -23.340 -8.736 1.00 97.62 372 ALA A C 1
ATOM 2834 O O . ALA A 1 372 ? 12.658 -24.327 -8.814 1.00 97.62 372 ALA A O 1
ATOM 2835 N N . VAL A 1 373 ? 11.247 -22.842 -9.771 1.00 97.62 373 VAL A N 1
ATOM 2836 C CA . VAL A 1 373 ? 11.397 -23.323 -11.156 1.00 97.62 373 VAL A CA 1
ATOM 2837 C C . VAL A 1 373 ? 11.805 -22.183 -12.082 1.00 97.62 373 VAL A C 1
ATOM 2839 O O . VAL A 1 373 ? 11.326 -21.053 -11.950 1.00 97.62 373 VAL A O 1
ATOM 2842 N N . GLY A 1 374 ? 12.734 -22.468 -12.988 1.00 96.06 374 GLY A N 1
ATOM 2843 C CA . GLY A 1 374 ? 13.263 -21.522 -13.958 1.00 96.06 374 GLY A CA 1
ATOM 2844 C C . GLY A 1 374 ? 12.270 -21.098 -15.042 1.00 96.06 374 GLY A C 1
ATOM 2845 O O . GLY A 1 374 ? 11.129 -21.559 -15.123 1.00 96.06 374 GLY A O 1
ATOM 2846 N N . THR A 1 375 ? 12.751 -20.206 -15.907 1.00 94.12 375 THR A N 1
ATOM 2847 C CA . THR A 1 375 ? 12.070 -19.809 -17.145 1.00 94.12 375 THR A CA 1
ATOM 2848 C C . THR A 1 375 ? 12.869 -20.265 -18.363 1.00 94.12 375 THR A C 1
ATOM 2850 O O . THR A 1 375 ? 14.083 -20.471 -18.278 1.00 94.12 375 THR A O 1
ATOM 2853 N N . ASP A 1 376 ? 12.190 -20.469 -19.491 1.00 91.38 376 ASP A N 1
ATOM 2854 C CA . ASP A 1 376 ? 12.833 -20.742 -20.774 1.00 91.38 376 ASP A CA 1
ATOM 2855 C C . ASP A 1 376 ? 13.479 -19.469 -21.368 1.00 91.38 376 ASP A C 1
ATOM 2857 O O . ASP A 1 376 ? 13.372 -18.364 -20.832 1.00 91.38 376 ASP A O 1
ATOM 2861 N N . ALA A 1 377 ? 14.152 -19.599 -22.515 1.00 87.88 377 ALA A N 1
ATOM 2862 C CA . ALA A 1 377 ? 14.798 -18.463 -23.183 1.00 87.88 377 ALA A CA 1
ATOM 2863 C C . ALA A 1 377 ? 13.817 -17.380 -23.683 1.00 87.88 377 ALA A C 1
ATOM 2865 O O . ALA A 1 377 ? 14.250 -16.283 -24.032 1.00 87.88 377 ALA A O 1
ATOM 2866 N N . LYS A 1 378 ? 12.515 -17.684 -23.746 1.00 87.62 378 LYS A N 1
ATOM 2867 C CA . LYS A 1 378 ? 11.440 -16.756 -24.118 1.00 87.62 378 LYS A CA 1
ATOM 2868 C C . LYS A 1 378 ? 10.745 -16.153 -22.890 1.00 87.62 378 LYS A C 1
ATOM 2870 O O . LYS A 1 378 ? 9.843 -15.340 -23.062 1.00 87.62 378 LYS A O 1
ATOM 2875 N N . GLY A 1 379 ? 11.173 -16.517 -21.680 1.00 88.38 379 GLY A N 1
ATOM 2876 C CA . GLY A 1 379 ? 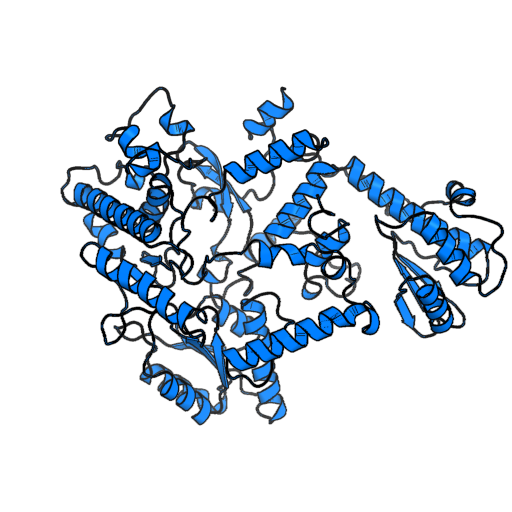10.613 -16.031 -20.424 1.00 88.38 379 GLY A CA 1
ATOM 2877 C C . GLY A 1 379 ? 9.358 -16.769 -19.952 1.00 88.38 379 GLY A C 1
ATOM 2878 O O . GLY A 1 379 ? 8.752 -16.314 -18.985 1.00 88.38 379 GLY A O 1
ATOM 2879 N N . ASN A 1 380 ? 8.960 -17.879 -20.579 1.00 92.69 380 ASN A N 1
ATOM 2880 C CA . ASN A 1 380 ? 7.847 -18.705 -20.088 1.00 92.69 380 ASN A CA 1
ATOM 2881 C C . ASN A 1 380 ? 8.319 -19.620 -18.958 1.00 92.69 380 ASN A C 1
ATOM 2883 O O . ASN A 1 380 ? 9.520 -19.864 -18.822 1.00 92.69 380 ASN A O 1
ATOM 2887 N N . ILE A 1 381 ? 7.400 -20.184 -18.179 1.00 95.31 381 ILE A N 1
ATOM 2888 C CA . ILE A 1 381 ? 7.741 -21.215 -17.197 1.00 95.31 381 ILE A CA 1
ATOM 2889 C C . ILE A 1 381 ? 8.365 -22.412 -17.919 1.00 95.31 381 ILE A C 1
ATOM 2891 O O . ILE A 1 381 ? 7.844 -22.910 -18.918 1.00 95.31 381 ILE A O 1
ATOM 2895 N N . ASN A 1 382 ? 9.490 -22.910 -17.402 1.00 96.50 382 ASN A N 1
ATOM 2896 C CA . ASN A 1 382 ? 10.096 -24.126 -17.928 1.00 96.50 382 ASN A CA 1
ATOM 2897 C C . ASN A 1 382 ? 9.245 -25.346 -17.529 1.00 96.50 382 ASN A C 1
ATOM 2899 O O . ASN A 1 382 ? 9.404 -25.897 -16.439 1.00 96.50 382 ASN A O 1
ATOM 2903 N N . ILE A 1 383 ? 8.338 -25.765 -18.417 1.00 96.75 383 ILE A N 1
ATOM 2904 C CA . ILE A 1 383 ? 7.375 -26.853 -18.173 1.00 96.75 383 ILE A CA 1
ATOM 2905 C C . ILE A 1 383 ? 8.077 -28.167 -17.811 1.00 96.75 383 ILE A C 1
ATOM 2907 O O . ILE A 1 383 ? 7.615 -28.889 -16.933 1.00 96.75 383 ILE A O 1
ATOM 2911 N N . GLU A 1 384 ? 9.215 -28.470 -18.434 1.00 97.00 384 GLU A N 1
ATOM 2912 C CA . GLU A 1 384 ? 9.966 -29.700 -18.159 1.00 97.00 384 GLU A CA 1
ATOM 2913 C C . GLU A 1 384 ? 10.608 -29.679 -16.763 1.00 97.00 384 GLU A C 1
ATOM 2915 O O . GLU A 1 384 ? 10.622 -30.685 -16.050 1.00 97.00 384 GLU A O 1
ATOM 2920 N N . GLU A 1 385 ? 11.121 -28.525 -16.339 1.00 97.56 385 GLU A N 1
ATOM 2921 C CA . GLU A 1 385 ? 11.623 -28.336 -14.977 1.00 97.56 385 GLU A CA 1
ATOM 2922 C C . GLU A 1 385 ? 10.487 -28.398 -13.948 1.00 97.56 385 GLU A C 1
ATOM 2924 O O . GLU A 1 385 ? 10.627 -29.062 -12.920 1.00 97.56 385 GLU A O 1
ATOM 2929 N N . LEU A 1 386 ? 9.335 -27.790 -14.254 1.00 98.31 386 LEU A N 1
ATOM 2930 C CA . LEU A 1 386 ? 8.128 -27.859 -13.431 1.00 98.31 386 LEU A CA 1
ATOM 2931 C C . LEU A 1 386 ? 7.609 -29.295 -13.300 1.00 98.31 386 LEU A C 1
ATOM 2933 O O . LEU A 1 386 ? 7.281 -29.722 -12.194 1.00 98.31 386 LEU A O 1
ATOM 2937 N N . ARG A 1 387 ? 7.597 -30.067 -14.392 1.00 98.50 387 ARG A N 1
ATOM 2938 C CA . ARG A 1 387 ? 7.226 -31.488 -14.403 1.00 98.50 387 ARG A CA 1
ATOM 2939 C C . ARG A 1 387 ? 8.126 -32.302 -13.486 1.00 98.50 387 ARG A C 1
ATOM 2941 O O . ARG A 1 387 ? 7.626 -32.979 -12.591 1.00 98.50 387 ARG A O 1
ATOM 2948 N N . LYS A 1 388 ? 9.445 -32.159 -13.632 1.00 98.44 388 LYS A N 1
ATOM 2949 C CA . LYS A 1 388 ? 10.424 -32.820 -12.755 1.00 98.44 388 LYS A CA 1
ATOM 2950 C C . LYS A 1 388 ? 10.248 -32.423 -11.293 1.00 98.44 388 LYS A C 1
ATOM 2952 O O . LYS A 1 388 ? 10.310 -33.284 -10.419 1.00 98.44 388 LYS A O 1
ATOM 2957 N N . ALA A 1 389 ? 10.017 -31.141 -11.015 1.00 98.44 389 ALA A N 1
ATOM 2958 C CA . ALA A 1 389 ? 9.788 -30.653 -9.661 1.00 98.44 389 ALA A CA 1
ATOM 2959 C C . ALA A 1 389 ? 8.497 -31.227 -9.053 1.00 98.44 389 ALA A C 1
ATOM 2961 O O . ALA A 1 389 ? 8.511 -31.645 -7.893 1.00 98.44 389 ALA A O 1
ATOM 2962 N N . ALA A 1 390 ? 7.408 -31.285 -9.824 1.00 98.62 390 ALA A N 1
ATOM 2963 C CA . ALA A 1 390 ? 6.132 -31.848 -9.394 1.00 98.62 390 ALA A CA 1
ATOM 2964 C C . ALA A 1 390 ? 6.243 -33.353 -9.118 1.00 98.62 390 ALA A C 1
ATOM 2966 O O . ALA A 1 390 ? 5.860 -33.799 -8.041 1.00 98.62 390 ALA A O 1
ATOM 2967 N N . GLU A 1 391 ? 6.842 -34.120 -10.033 1.00 98.50 391 GLU A N 1
ATOM 2968 C CA . GLU A 1 391 ? 7.037 -35.568 -9.888 1.00 98.50 391 GLU A CA 1
ATOM 2969 C C . GLU A 1 391 ? 7.961 -35.906 -8.708 1.00 98.50 391 GLU A C 1
ATOM 2971 O O . GLU A 1 391 ? 7.636 -36.764 -7.887 1.00 98.50 391 GLU A O 1
ATOM 2976 N N . ALA A 1 392 ? 9.079 -35.185 -8.555 1.00 98.44 392 ALA A N 1
ATOM 2977 C CA . ALA A 1 392 ? 10.018 -35.389 -7.450 1.00 98.44 392 ALA A CA 1
ATOM 2978 C C . ALA A 1 392 ? 9.417 -35.060 -6.072 1.00 98.44 392 ALA A C 1
ATOM 2980 O O . ALA A 1 392 ? 9.895 -35.562 -5.054 1.00 98.44 392 ALA A O 1
ATOM 2981 N N . ASN A 1 393 ? 8.381 -34.218 -6.026 1.00 98.44 393 ASN A N 1
ATOM 2982 C CA . ASN A 1 393 ? 7.696 -33.837 -4.794 1.00 98.44 393 ASN A CA 1
ATOM 2983 C C . ASN A 1 393 ? 6.266 -34.387 -4.716 1.00 98.44 393 ASN A C 1
ATOM 2985 O O . ASN A 1 393 ? 5.538 -33.957 -3.831 1.00 98.44 393 ASN A O 1
ATOM 2989 N N . LYS A 1 394 ? 5.861 -35.338 -5.569 1.00 98.12 394 LYS A N 1
ATOM 2990 C CA . LYS A 1 394 ? 4.469 -35.807 -5.714 1.00 98.12 394 LYS A CA 1
ATOM 2991 C C . LYS A 1 394 ? 3.761 -36.123 -4.395 1.00 98.12 394 LYS A C 1
ATOM 2993 O O . LYS A 1 394 ? 2.615 -35.724 -4.200 1.00 98.12 394 LYS A O 1
ATOM 2998 N N . GLU A 1 395 ? 4.444 -36.795 -3.473 1.00 97.75 395 GLU A N 1
ATOM 2999 C CA . GLU A 1 395 ? 3.877 -37.139 -2.162 1.00 97.75 395 GLU A CA 1
ATOM 3000 C C . GLU A 1 395 ? 3.677 -35.903 -1.270 1.00 97.75 395 GLU A C 1
ATOM 3002 O O . GLU A 1 395 ? 2.711 -35.826 -0.531 1.00 97.75 395 GLU A O 1
ATOM 3007 N N . ASN A 1 396 ? 4.535 -34.883 -1.374 1.00 98.44 396 ASN A N 1
ATOM 3008 C CA . ASN A 1 396 ? 4.488 -33.687 -0.523 1.00 98.44 396 ASN A CA 1
ATOM 3009 C C . ASN A 1 396 ? 3.952 -32.434 -1.242 1.00 98.44 396 ASN A C 1
ATOM 3011 O O . ASN A 1 396 ? 3.900 -31.362 -0.635 1.00 98.44 396 ASN A O 1
ATOM 3015 N N . LEU A 1 397 ? 3.585 -32.532 -2.524 1.00 98.81 397 LEU A N 1
ATOM 3016 C CA . LEU A 1 397 ? 3.175 -31.401 -3.353 1.00 98.81 397 LEU A CA 1
ATOM 3017 C C . LEU A 1 397 ? 1.854 -30.831 -2.840 1.00 98.81 397 LEU A C 1
ATOM 3019 O O . LEU A 1 397 ? 0.833 -31.518 -2.841 1.00 98.81 397 LEU A O 1
ATOM 3023 N N . SER A 1 398 ? 1.898 -29.574 -2.404 1.00 98.75 398 SER A N 1
ATOM 3024 C CA . SER A 1 398 ? 0.758 -28.828 -1.877 1.00 98.75 398 SER A CA 1
ATOM 3025 C C . SER A 1 398 ? 0.172 -27.907 -2.940 1.00 98.75 398 SER A C 1
ATOM 3027 O O . SER A 1 398 ? -1.018 -28.006 -3.245 1.00 98.75 398 SER A O 1
ATOM 3029 N N . ALA A 1 399 ? 1.008 -27.045 -3.530 1.00 98.69 399 ALA A N 1
ATOM 3030 C CA . ALA A 1 399 ? 0.553 -26.007 -4.445 1.00 98.69 399 ALA A CA 1
ATOM 3031 C C . ALA A 1 399 ? 1.577 -25.639 -5.532 1.00 98.69 399 ALA A C 1
ATOM 3033 O O . ALA A 1 399 ? 2.781 -25.832 -5.362 1.00 98.69 399 ALA A O 1
ATOM 3034 N N . LEU A 1 400 ? 1.087 -25.049 -6.619 1.00 98.81 400 LEU A N 1
ATOM 3035 C CA . LEU A 1 400 ? 1.827 -24.156 -7.514 1.00 98.81 400 LEU A CA 1
ATOM 3036 C C . LEU A 1 400 ? 1.286 -22.740 -7.321 1.00 98.81 400 LEU A C 1
ATOM 3038 O O . LEU A 1 400 ? 0.071 -22.566 -7.303 1.00 98.81 400 LEU A O 1
ATOM 3042 N N . MET A 1 401 ? 2.163 -21.741 -7.246 1.00 98.75 401 MET A N 1
ATOM 3043 C CA . MET A 1 401 ? 1.773 -20.341 -7.438 1.00 98.75 401 MET A CA 1
ATOM 3044 C C . MET A 1 401 ? 2.201 -19.879 -8.827 1.00 98.75 401 MET A C 1
ATOM 3046 O O . MET A 1 401 ? 3.385 -19.940 -9.149 1.00 98.75 401 MET A O 1
ATOM 3050 N N . VAL A 1 402 ? 1.259 -19.398 -9.633 1.00 97.75 402 VAL A N 1
ATOM 3051 C CA . VAL A 1 402 ? 1.507 -18.920 -11.001 1.00 97.75 402 VAL A CA 1
ATOM 3052 C C . VAL A 1 402 ? 0.839 -17.567 -11.221 1.00 97.75 402 VAL A C 1
ATOM 3054 O O . VAL A 1 402 ? -0.258 -17.345 -10.730 1.00 97.75 402 VAL A O 1
ATOM 3057 N N . THR A 1 403 ? 1.479 -16.664 -11.958 1.00 96.62 403 THR A N 1
ATOM 3058 C CA . THR A 1 403 ? 0.877 -15.391 -12.388 1.00 96.62 403 THR A CA 1
ATOM 3059 C C . THR A 1 403 ? 0.501 -15.518 -13.859 1.00 96.62 403 THR A C 1
ATOM 3061 O O . THR A 1 403 ? 1.332 -15.961 -14.654 1.00 96.62 403 THR A O 1
ATOM 3064 N N . TYR A 1 404 ? -0.723 -15.145 -14.234 1.00 94.38 404 TYR A N 1
ATOM 3065 C CA . TYR A 1 404 ? -1.170 -15.194 -15.628 1.00 94.38 404 TYR A CA 1
ATOM 3066 C C . TYR A 1 404 ? -1.841 -13.871 -16.051 1.00 94.38 404 TYR A C 1
ATOM 3068 O O . TYR A 1 404 ? -2.629 -13.329 -15.276 1.00 94.38 404 TYR A O 1
ATOM 3076 N N . PRO A 1 405 ? -1.551 -13.325 -17.251 1.00 92.88 405 PRO A N 1
ATOM 3077 C CA . PRO A 1 405 ? -0.286 -13.520 -17.968 1.00 92.88 405 PRO A CA 1
ATOM 3078 C C . PRO A 1 405 ? 0.912 -13.278 -17.039 1.00 92.88 405 PRO A C 1
ATOM 3080 O O . PRO A 1 405 ? 0.785 -12.630 -15.996 1.00 92.88 405 PRO A O 1
ATOM 3083 N N . SER A 1 406 ? 2.066 -13.839 -17.390 1.00 94.56 406 SER A N 1
ATOM 3084 C CA . SER A 1 406 ? 3.229 -13.814 -16.503 1.00 94.56 406 SER A CA 1
ATOM 3085 C C . SER A 1 406 ? 3.685 -12.382 -16.213 1.00 94.56 406 SER A C 1
ATOM 3087 O O . SER A 1 406 ? 3.379 -11.448 -16.954 1.00 94.56 406 SER A O 1
ATOM 3089 N N . THR A 1 407 ? 4.487 -12.211 -15.166 1.00 95.19 407 THR A N 1
ATOM 3090 C CA . THR A 1 407 ? 5.137 -10.932 -14.817 1.00 95.19 407 THR A CA 1
ATOM 3091 C C . THR A 1 407 ? 6.110 -10.435 -15.892 1.00 95.19 407 THR A C 1
ATOM 3093 O O . THR A 1 407 ? 6.643 -9.339 -15.790 1.00 95.19 407 THR A O 1
ATOM 3096 N N . HIS A 1 408 ? 6.372 -11.232 -16.931 1.00 95.56 408 HIS A N 1
ATOM 3097 C CA . HIS A 1 408 ? 7.094 -10.805 -18.126 1.00 95.56 408 HIS A CA 1
ATOM 3098 C C . HIS A 1 408 ? 6.191 -10.113 -19.164 1.00 95.56 408 HIS A C 1
ATOM 3100 O O . HIS A 1 408 ? 6.688 -9.715 -20.218 1.00 95.56 408 HIS A O 1
ATOM 3106 N N . GLY A 1 409 ? 4.887 -9.985 -18.897 1.00 92.50 409 GLY A N 1
ATOM 3107 C CA . GLY A 1 409 ? 3.921 -9.364 -19.801 1.00 92.50 409 GLY A CA 1
ATOM 3108 C C . GLY A 1 409 ? 3.545 -10.241 -20.997 1.00 92.50 409 GLY A C 1
ATOM 3109 O O . GLY A 1 409 ? 3.231 -9.725 -22.070 1.00 92.50 409 GLY A O 1
ATOM 3110 N N . VAL A 1 410 ? 3.595 -11.572 -20.854 1.00 91.69 410 VAL A N 1
ATOM 3111 C CA . VAL A 1 410 ? 3.317 -12.522 -21.947 1.00 91.69 410 VAL A CA 1
ATOM 3112 C C . VAL A 1 410 ? 2.289 -13.584 -21.554 1.00 91.69 410 VAL A C 1
ATOM 3114 O O . VAL A 1 410 ? 2.255 -14.056 -20.418 1.00 91.69 410 VAL A O 1
ATOM 3117 N N . TYR A 1 411 ? 1.450 -13.976 -22.518 1.00 90.75 411 TYR A N 1
ATOM 3118 C CA . TYR A 1 411 ? 0.551 -15.122 -22.374 1.00 90.75 411 TYR A CA 1
ATOM 3119 C C . TYR A 1 411 ? 1.312 -16.418 -22.624 1.00 90.75 411 TYR A C 1
ATOM 3121 O O . TYR A 1 411 ? 1.832 -16.631 -23.719 1.00 90.75 411 TYR A O 1
ATOM 3129 N N . GLU A 1 412 ? 1.338 -17.290 -21.623 1.00 86.31 412 GLU A N 1
ATOM 3130 C CA . GLU A 1 412 ? 1.906 -18.629 -21.763 1.00 86.31 412 GLU A CA 1
ATOM 3131 C C . GLU A 1 412 ? 0.896 -19.561 -22.451 1.00 86.31 412 GLU A C 1
ATOM 3133 O O . GLU A 1 412 ? -0.236 -19.704 -21.986 1.00 86.31 412 GLU A O 1
ATOM 3138 N N . GLU A 1 413 ? 1.295 -20.209 -23.552 1.00 85.88 413 GLU A N 1
ATOM 3139 C CA . GLU A 1 413 ? 0.440 -21.167 -24.280 1.00 85.88 413 GLU A CA 1
ATOM 3140 C C . GLU A 1 413 ? 0.230 -22.480 -23.503 1.00 85.88 413 GLU A C 1
ATOM 3142 O O . GLU A 1 413 ? -0.757 -23.176 -23.717 1.00 85.88 413 GLU A O 1
ATOM 3147 N N . GLY A 1 414 ? 1.141 -22.818 -22.583 1.00 91.25 414 GLY A N 1
ATOM 3148 C CA . GLY A 1 414 ? 1.144 -24.084 -21.841 1.00 91.25 414 GLY A CA 1
ATOM 3149 C C . GLY A 1 414 ? 0.433 -24.059 -20.484 1.00 91.25 414 GLY A C 1
ATOM 3150 O O . GLY A 1 414 ? 0.645 -24.975 -19.691 1.00 91.25 414 GLY A O 1
ATOM 3151 N N . ILE A 1 415 ? -0.370 -23.034 -20.172 1.00 94.56 415 ILE A N 1
ATOM 3152 C CA . ILE A 1 415 ? -0.961 -22.878 -18.829 1.00 94.56 415 ILE A CA 1
ATOM 3153 C C . ILE A 1 415 ? -1.859 -24.062 -18.430 1.00 94.56 415 ILE A C 1
ATOM 3155 O O . ILE A 1 415 ? -1.785 -24.530 -17.294 1.00 94.56 415 ILE A O 1
ATOM 3159 N N . ASP A 1 416 ? -2.616 -24.627 -19.374 1.00 95.44 416 ASP A N 1
ATOM 3160 C CA . ASP A 1 416 ? -3.454 -25.809 -19.133 1.00 95.44 416 ASP A CA 1
ATOM 3161 C C . ASP A 1 416 ? -2.612 -27.048 -18.798 1.00 95.44 416 ASP A C 1
ATOM 3163 O O . ASP A 1 416 ? -2.950 -27.821 -17.897 1.00 95.44 416 ASP A O 1
ATOM 3167 N N . GLU A 1 417 ? -1.483 -27.228 -19.493 1.00 97.50 417 GLU A N 1
ATOM 3168 C CA . GLU A 1 417 ? -0.538 -28.314 -19.224 1.00 97.50 417 GLU A CA 1
ATOM 3169 C C . GLU A 1 417 ? 0.098 -28.150 -17.840 1.00 97.50 417 GLU A C 1
ATOM 3171 O O . GLU A 1 417 ? 0.166 -29.116 -17.079 1.00 97.50 417 GLU A O 1
ATOM 3176 N N . ILE A 1 418 ? 0.506 -26.929 -17.484 1.00 97.81 418 ILE A N 1
ATOM 3177 C CA . ILE A 1 418 ? 1.065 -26.602 -16.168 1.00 97.81 418 ILE A CA 1
ATOM 3178 C C . ILE A 1 418 ? 0.064 -26.955 -15.062 1.00 97.81 418 ILE A C 1
ATOM 3180 O O . ILE A 1 418 ? 0.410 -27.689 -14.133 1.00 97.81 418 ILE A O 1
ATOM 3184 N N . CYS A 1 419 ? -1.190 -26.509 -15.182 1.00 98.38 419 CYS A N 1
ATOM 3185 C CA . CYS A 1 419 ? -2.245 -26.836 -14.223 1.00 98.38 419 CYS A CA 1
ATOM 3186 C C . CYS A 1 419 ? -2.471 -28.350 -14.125 1.00 98.38 419 CYS A C 1
ATOM 3188 O O . CYS A 1 419 ? -2.544 -28.904 -13.024 1.00 98.38 419 CYS A O 1
ATOM 3190 N N . LYS A 1 420 ? -2.520 -29.040 -15.271 1.00 98.50 420 LYS A N 1
ATOM 3191 C CA . LYS A 1 420 ? -2.684 -30.493 -15.325 1.00 98.50 420 LYS A CA 1
ATOM 3192 C C . LYS A 1 420 ? -1.547 -31.233 -14.622 1.00 98.50 420 LYS A C 1
ATOM 3194 O O . LYS A 1 420 ? -1.829 -32.140 -13.845 1.00 98.50 420 LYS A O 1
ATOM 3199 N N . ILE A 1 421 ? -0.289 -30.845 -14.839 1.00 98.69 421 ILE A N 1
ATOM 3200 C CA . ILE A 1 421 ? 0.871 -31.464 -14.177 1.00 98.69 421 ILE A CA 1
ATOM 3201 C C . ILE A 1 421 ? 0.732 -31.388 -12.654 1.00 98.69 421 ILE A C 1
ATOM 3203 O O . ILE A 1 421 ? 0.991 -32.372 -11.959 1.00 98.69 421 ILE A O 1
ATOM 3207 N N . ILE A 1 422 ? 0.319 -30.237 -12.124 1.00 98.69 422 ILE A N 1
ATOM 3208 C CA . ILE A 1 422 ? 0.170 -30.041 -10.679 1.00 98.69 422 ILE A CA 1
ATOM 3209 C C . ILE A 1 422 ? -0.975 -30.889 -10.122 1.00 98.69 422 ILE A C 1
ATOM 3211 O O . ILE A 1 422 ? -0.785 -31.579 -9.116 1.00 98.69 422 ILE A O 1
ATOM 3215 N N . HIS A 1 423 ? -2.129 -30.896 -10.793 1.00 98.75 423 HIS A N 1
ATOM 3216 C CA . HIS A 1 423 ? -3.283 -31.697 -10.383 1.00 98.75 423 HIS A CA 1
ATOM 3217 C C . HIS A 1 423 ? -3.011 -33.208 -10.463 1.00 98.75 423 HIS A C 1
ATOM 3219 O O . HIS A 1 423 ? -3.329 -33.930 -9.518 1.00 98.75 423 HIS A O 1
ATOM 3225 N N . ASP A 1 424 ? -2.353 -33.689 -11.525 1.00 98.56 424 ASP A N 1
ATOM 3226 C CA . ASP A 1 424 ? -1.978 -35.103 -11.694 1.00 98.56 424 ASP A CA 1
ATOM 3227 C C . ASP A 1 424 ? -0.998 -35.582 -10.594 1.00 98.56 424 ASP A C 1
ATOM 3229 O O . ASP A 1 424 ? -0.905 -36.779 -10.305 1.00 98.56 424 ASP A O 1
ATOM 3233 N N . ASN A 1 425 ? -0.290 -34.652 -9.940 1.00 98.62 425 ASN A N 1
ATOM 3234 C CA . ASN A 1 425 ? 0.603 -34.908 -8.805 1.00 98.62 425 ASN A CA 1
ATOM 3235 C C . ASN A 1 425 ? -0.014 -34.538 -7.437 1.00 98.62 425 ASN A C 1
ATOM 3237 O O . ASN A 1 425 ? 0.689 -34.507 -6.427 1.00 98.62 425 ASN A O 1
ATOM 3241 N N . GLY A 1 426 ? -1.328 -34.294 -7.382 1.00 97.69 426 GLY A N 1
ATOM 3242 C CA . GLY A 1 426 ? -2.089 -34.104 -6.141 1.00 97.69 426 GLY A CA 1
ATOM 3243 C C . GLY A 1 426 ? -2.001 -32.709 -5.513 1.00 97.69 426 GLY A C 1
ATOM 3244 O O . GLY A 1 426 ? -2.555 -32.508 -4.430 1.00 97.69 426 GLY A O 1
ATOM 3245 N N . GLY A 1 427 ? -1.335 -31.754 -6.169 1.00 98.50 427 GLY A N 1
ATOM 3246 C CA . GLY A 1 427 ? -1.273 -30.356 -5.740 1.00 98.50 427 GLY A CA 1
ATOM 3247 C C . GLY A 1 427 ? -2.518 -29.551 -6.129 1.00 98.50 427 GLY A C 1
ATOM 3248 O O . GLY A 1 427 ? -3.413 -30.045 -6.813 1.00 98.50 427 GLY A O 1
ATOM 3249 N N . GLN A 1 428 ? -2.575 -28.296 -5.690 1.00 98.75 428 GLN A N 1
ATOM 3250 C CA . GLN A 1 428 ? -3.551 -27.288 -6.128 1.00 98.75 428 GLN A CA 1
ATOM 3251 C C . GLN A 1 428 ? -2.848 -26.143 -6.865 1.00 98.75 428 GLN A C 1
ATOM 3253 O O . GLN A 1 428 ? -1.645 -25.943 -6.700 1.00 98.75 428 GLN A O 1
ATOM 3258 N N . VAL A 1 429 ? -3.577 -25.371 -7.666 1.00 98.75 429 VAL A N 1
ATOM 3259 C CA . VAL A 1 429 ? -3.021 -24.205 -8.365 1.00 98.75 429 VAL A CA 1
ATOM 3260 C C . VAL A 1 429 ? -3.578 -22.933 -7.745 1.00 98.75 429 VAL A C 1
ATOM 3262 O O . VAL A 1 429 ? -4.785 -22.712 -7.734 1.00 98.75 429 VAL A O 1
ATOM 3265 N N . TYR A 1 430 ? -2.687 -22.090 -7.236 1.00 98.69 430 TYR A N 1
ATOM 3266 C CA . TYR A 1 430 ? -2.983 -20.715 -6.872 1.00 98.69 430 TYR A CA 1
ATOM 3267 C C . TYR A 1 430 ? -2.576 -19.809 -8.036 1.00 98.69 430 TYR A C 1
ATOM 3269 O O . TYR A 1 430 ? -1.397 -19.758 -8.400 1.00 98.69 430 TYR A O 1
ATOM 3277 N N . MET A 1 431 ? -3.539 -19.085 -8.607 1.00 97.88 431 MET A N 1
ATOM 3278 C CA . MET A 1 431 ? -3.255 -18.055 -9.600 1.00 97.88 431 MET A CA 1
ATOM 3279 C C . MET A 1 431 ? -3.179 -16.687 -8.923 1.00 97.88 431 MET A C 1
ATOM 3281 O O . MET A 1 431 ? -4.146 -16.213 -8.333 1.00 97.88 431 MET A O 1
ATOM 3285 N N . ASP A 1 432 ? -2.030 -16.040 -9.041 1.00 97.62 432 ASP A N 1
ATOM 3286 C CA . ASP A 1 432 ? -1.863 -14.633 -8.727 1.00 97.62 432 ASP A CA 1
ATOM 3287 C C . ASP A 1 432 ? -2.596 -13.783 -9.774 1.00 97.62 432 ASP A C 1
ATOM 3289 O O . ASP A 1 432 ? -2.246 -13.767 -10.958 1.00 97.62 432 ASP A O 1
ATOM 3293 N N . GLY A 1 433 ? -3.650 -13.112 -9.309 1.00 94.88 433 GLY A N 1
ATOM 3294 C CA . GLY A 1 433 ? -4.557 -12.312 -10.119 1.00 94.88 433 GLY A CA 1
ATOM 3295 C C . GLY A 1 433 ? -4.137 -10.854 -10.315 1.00 94.88 433 GLY A C 1
ATOM 3296 O O . GLY A 1 433 ? -4.942 -10.086 -10.838 1.00 94.88 433 GLY A O 1
ATOM 3297 N N . ALA A 1 434 ? -2.923 -10.440 -9.928 1.00 93.81 434 ALA A N 1
ATOM 3298 C CA . ALA A 1 434 ? -2.470 -9.057 -10.129 1.00 93.81 434 ALA A CA 1
ATOM 3299 C C . ALA A 1 434 ? -2.562 -8.609 -11.604 1.00 93.81 434 ALA A C 1
ATOM 3301 O O . ALA A 1 434 ? -2.901 -7.465 -11.889 1.00 93.81 434 ALA A O 1
ATOM 3302 N N . ASN A 1 435 ? -2.376 -9.544 -12.542 1.00 93.94 435 ASN A N 1
ATOM 3303 C CA . ASN A 1 435 ? -2.434 -9.298 -13.985 1.00 93.94 435 ASN A CA 1
ATOM 3304 C C . ASN A 1 435 ? -3.822 -9.554 -14.615 1.00 93.94 435 ASN A C 1
ATOM 3306 O O . ASN A 1 435 ? -3.955 -9.657 -15.837 1.00 93.94 435 ASN A O 1
ATOM 3310 N N . MET A 1 436 ? -4.894 -9.612 -13.813 1.00 91.69 436 MET A N 1
ATOM 3311 C CA . MET A 1 436 ? -6.267 -9.841 -14.301 1.00 91.69 436 MET A CA 1
ATOM 3312 C C . MET A 1 436 ? -6.788 -8.757 -15.254 1.00 91.69 436 MET A C 1
ATOM 3314 O O . MET A 1 436 ? -7.721 -9.024 -16.017 1.00 91.69 436 MET A O 1
ATOM 3318 N N . ASN A 1 437 ? -6.174 -7.566 -15.290 1.00 88.69 437 ASN A N 1
ATOM 3319 C CA . ASN A 1 437 ? -6.522 -6.533 -16.274 1.00 88.69 437 ASN A CA 1
ATOM 3320 C C . ASN A 1 437 ? -6.306 -7.013 -17.725 1.00 88.69 437 ASN A C 1
ATOM 3322 O O . ASN A 1 437 ? -6.926 -6.513 -18.661 1.00 88.69 437 ASN A O 1
ATOM 3326 N N . ALA A 1 438 ? -5.476 -8.042 -17.903 1.00 87.75 438 ALA A N 1
ATOM 3327 C CA . ALA A 1 438 ? -5.238 -8.724 -19.163 1.00 87.75 438 ALA A CA 1
ATOM 3328 C C . ALA A 1 438 ? -6.081 -10.005 -19.346 1.00 87.75 438 ALA A C 1
ATOM 3330 O O . ALA A 1 438 ? -5.855 -10.747 -20.299 1.00 87.75 438 ALA A O 1
ATOM 3331 N N . GLN A 1 439 ? -7.048 -10.303 -18.476 1.00 81.69 439 GLN A N 1
ATOM 3332 C CA . GLN A 1 439 ? -7.879 -11.516 -18.567 1.00 81.69 439 GLN A CA 1
ATOM 3333 C C . GLN A 1 439 ? -9.391 -11.245 -18.674 1.00 81.69 439 GLN A C 1
ATOM 3335 O O . GLN A 1 439 ? -10.111 -12.058 -19.249 1.00 81.69 439 GLN A O 1
ATOM 3340 N N . GLY A 1 440 ? -9.889 -10.126 -18.135 1.00 61.53 440 GLY A N 1
ATOM 3341 C CA . GLY A 1 440 ? -11.327 -9.926 -17.892 1.00 61.53 440 GLY A CA 1
ATOM 3342 C C . GLY A 1 440 ? -12.226 -9.871 -19.139 1.00 61.53 440 GLY A C 1
ATOM 3343 O O . GLY A 1 440 ? -11.939 -9.153 -20.084 1.00 61.53 440 GLY A O 1
ATOM 3344 N N . GLN A 1 441 ? -13.387 -10.540 -19.105 1.00 47.84 441 GLN A N 1
ATOM 3345 C CA . GLN A 1 441 ? -14.348 -10.671 -20.222 1.00 47.84 441 GLN A CA 1
ATOM 3346 C C . GLN A 1 441 ? -14.985 -9.364 -20.748 1.00 47.84 441 GLN A C 1
ATOM 3348 O O . GLN A 1 441 ? -15.757 -9.402 -21.710 1.00 47.84 441 GLN A O 1
ATOM 3353 N N . MET A 1 442 ? -14.678 -8.192 -20.181 1.00 53.12 442 MET A N 1
ATOM 3354 C CA . MET A 1 442 ? -15.099 -6.926 -20.783 1.00 53.12 442 MET A CA 1
ATOM 3355 C C . MET A 1 442 ? -14.273 -6.668 -22.046 1.00 53.12 442 MET A C 1
ATOM 3357 O O . MET A 1 442 ? -13.163 -6.140 -22.001 1.00 53.12 442 MET A O 1
ATOM 3361 N N . TYR A 1 443 ? -14.850 -7.042 -23.189 1.00 48.75 443 TYR A N 1
ATOM 3362 C CA . TYR A 1 443 ? -14.272 -6.947 -24.534 1.00 48.75 443 TYR A CA 1
ATOM 3363 C C . TYR A 1 443 ? -13.585 -5.597 -24.827 1.00 48.75 443 TYR A C 1
ATOM 3365 O O . TYR A 1 443 ? -12.575 -5.553 -25.527 1.00 48.75 443 TYR A O 1
ATOM 3373 N N . VAL A 1 444 ? -14.091 -4.498 -24.256 1.00 52.16 444 VAL A N 1
ATOM 3374 C CA . VAL A 1 444 ? -13.545 -3.141 -24.427 1.00 52.16 444 VAL A CA 1
ATOM 3375 C C . VAL A 1 444 ? -12.199 -2.962 -23.709 1.00 52.16 444 VAL A C 1
ATOM 3377 O O . VAL A 1 444 ? -11.263 -2.434 -24.306 1.00 52.16 444 VAL A O 1
ATOM 3380 N N . THR A 1 445 ? -12.062 -3.453 -22.476 1.00 57.41 445 THR A N 1
ATOM 3381 C CA . THR A 1 445 ? -10.859 -3.288 -21.642 1.00 57.41 445 THR A CA 1
ATOM 3382 C C . THR A 1 445 ? -9.700 -4.144 -22.148 1.00 57.41 445 THR A C 1
ATOM 3384 O O . THR A 1 445 ? -8.609 -3.625 -22.373 1.00 57.41 445 THR A O 1
ATOM 3387 N N . LEU A 1 446 ? -9.955 -5.428 -22.435 1.00 56.41 446 LEU A N 1
ATOM 3388 C CA . LEU A 1 446 ? -8.955 -6.358 -22.983 1.00 56.41 446 LEU A CA 1
ATOM 3389 C C . LEU A 1 446 ? -8.390 -5.890 -24.321 1.00 56.41 446 LEU A C 1
ATOM 3391 O O . LEU A 1 446 ? -7.191 -6.003 -24.573 1.00 56.41 446 LEU A O 1
ATOM 3395 N N . THR A 1 447 ? -9.269 -5.397 -25.193 1.00 58.12 447 THR A N 1
ATOM 3396 C CA . THR A 1 447 ? -8.870 -4.887 -26.500 1.00 58.12 447 THR A CA 1
ATOM 3397 C C . THR A 1 447 ? -8.072 -3.605 -26.295 1.00 58.12 447 THR A C 1
ATOM 3399 O O . THR A 1 447 ? -6.925 -3.551 -26.721 1.00 58.12 447 THR A O 1
ATOM 3402 N N . SER A 1 448 ? -8.600 -2.619 -25.568 1.00 61.94 448 SER A N 1
ATOM 3403 C CA . SER A 1 448 ? -7.921 -1.333 -25.368 1.00 61.94 448 SER A CA 1
ATOM 3404 C C . SER A 1 448 ? -6.518 -1.489 -24.768 1.00 61.94 448 SER A C 1
ATOM 3406 O O . SER A 1 448 ? -5.556 -0.980 -25.337 1.00 61.94 448 SER A O 1
ATOM 3408 N N . ILE A 1 449 ? -6.351 -2.277 -23.699 1.00 68.06 449 ILE A N 1
ATOM 3409 C CA . ILE A 1 449 ? -5.054 -2.374 -23.017 1.00 68.06 449 ILE A CA 1
ATOM 3410 C C . ILE A 1 449 ? -3.983 -3.102 -23.833 1.00 68.06 449 ILE A C 1
ATOM 3412 O O . ILE A 1 449 ? -2.846 -2.634 -23.918 1.00 68.06 449 ILE A O 1
ATOM 3416 N N . LYS A 1 450 ? -4.349 -4.211 -24.495 1.00 68.12 450 LYS A N 1
ATOM 3417 C CA . LYS A 1 450 ? -3.434 -4.932 -25.392 1.00 68.12 450 LYS A CA 1
ATOM 3418 C C . LYS A 1 450 ? -3.000 -4.048 -26.548 1.00 68.12 450 LYS A C 1
ATOM 3420 O O . LYS A 1 450 ? -1.832 -4.080 -26.933 1.00 68.12 450 LYS A O 1
ATOM 3425 N N . HIS A 1 451 ? -3.930 -3.261 -27.090 1.00 77.06 451 HIS A N 1
ATOM 3426 C CA . HIS A 1 451 ? -3.631 -2.318 -28.160 1.00 77.06 451 HIS A CA 1
ATOM 3427 C C . HIS A 1 451 ? -2.718 -1.194 -27.666 1.00 77.06 451 HIS A C 1
ATOM 3429 O O . HIS A 1 451 ? -1.764 -0.881 -28.369 1.00 77.06 451 HIS A O 1
ATOM 3435 N N . SER A 1 452 ? -2.934 -0.640 -26.468 1.00 85.62 452 SER A N 1
ATOM 3436 C CA . SER A 1 452 ? -2.053 0.382 -25.885 1.00 85.62 452 SER A CA 1
ATOM 3437 C C . SER A 1 452 ? -0.621 -0.129 -25.712 1.00 85.62 452 SER A C 1
ATOM 3439 O O . SER A 1 452 ? 0.311 0.470 -26.249 1.00 85.62 452 SER A O 1
ATOM 3441 N N . ALA A 1 453 ? -0.434 -1.267 -25.034 1.00 87.81 453 ALA A N 1
ATOM 3442 C CA . ALA A 1 453 ? 0.894 -1.837 -24.799 1.00 87.81 453 ALA A CA 1
ATOM 3443 C C . ALA A 1 453 ? 1.584 -2.264 -26.106 1.00 87.81 453 ALA A C 1
ATOM 3445 O O . ALA A 1 453 ? 2.737 -1.903 -26.348 1.00 87.81 453 ALA A O 1
ATOM 3446 N N . SER A 1 454 ? 0.871 -2.967 -26.993 1.00 87.50 454 SER A N 1
ATOM 3447 C CA . SER A 1 454 ? 1.432 -3.417 -28.276 1.00 87.50 454 SER A CA 1
ATOM 3448 C C . SER A 1 454 ? 1.776 -2.246 -29.199 1.00 87.50 454 SER A C 1
ATOM 3450 O O . SER A 1 454 ? 2.820 -2.267 -29.843 1.00 87.50 454 SER A O 1
ATOM 3452 N N . ARG A 1 455 ? 0.960 -1.185 -29.215 1.00 88.69 455 ARG A N 1
ATOM 3453 C CA . ARG A 1 455 ? 1.254 0.048 -29.955 1.00 88.69 455 ARG A CA 1
ATOM 3454 C C . ARG A 1 455 ? 2.543 0.701 -29.467 1.00 88.69 455 ARG A C 1
ATOM 3456 O O . ARG A 1 455 ? 3.360 1.112 -30.285 1.00 88.69 455 ARG A O 1
ATOM 3463 N N . MET A 1 456 ? 2.720 0.835 -28.153 1.00 95.06 456 MET A N 1
ATOM 3464 C CA . MET A 1 456 ? 3.953 1.407 -27.607 1.00 95.06 456 MET A CA 1
ATOM 3465 C C . MET A 1 456 ? 5.161 0.562 -28.007 1.00 95.06 456 MET A C 1
ATOM 3467 O O . MET A 1 456 ? 6.169 1.114 -28.444 1.00 95.06 456 MET A O 1
ATOM 3471 N N . VAL A 1 457 ? 5.034 -0.769 -27.941 1.00 93.94 457 VAL A N 1
ATOM 3472 C CA . VAL A 1 457 ? 6.060 -1.698 -28.427 1.00 93.94 457 VAL A CA 1
ATOM 3473 C C . VAL A 1 457 ? 6.397 -1.436 -29.895 1.00 93.94 457 VAL A C 1
ATOM 3475 O O . VAL A 1 457 ? 7.575 -1.297 -30.203 1.00 93.94 457 VAL A O 1
ATOM 3478 N N . GLU A 1 458 ? 5.413 -1.311 -30.790 1.00 92.25 458 GLU A N 1
ATOM 3479 C CA . GLU A 1 458 ? 5.656 -1.014 -32.214 1.00 92.25 458 GLU A CA 1
ATOM 3480 C C . GLU A 1 458 ? 6.483 0.262 -32.422 1.00 92.25 458 GLU A C 1
ATOM 3482 O O . GLU A 1 458 ? 7.365 0.286 -33.281 1.00 92.25 458 GLU A O 1
ATOM 3487 N N . VAL A 1 459 ? 6.235 1.300 -31.618 1.00 94.06 459 VAL A N 1
ATOM 3488 C CA . VAL A 1 459 ? 6.958 2.577 -31.694 1.00 94.06 459 VAL A CA 1
ATOM 3489 C C . VAL A 1 459 ? 8.384 2.452 -31.147 1.00 94.06 459 VAL A C 1
ATOM 3491 O O . VAL A 1 459 ? 9.327 2.943 -31.766 1.00 94.06 459 VAL A O 1
ATOM 3494 N N . VAL A 1 460 ? 8.580 1.776 -30.009 1.00 95.31 460 VAL A N 1
ATOM 3495 C CA . VAL A 1 460 ? 9.890 1.742 -29.330 1.00 95.31 460 VAL A CA 1
ATOM 3496 C C . VAL A 1 460 ? 10.817 0.608 -29.781 1.00 95.31 460 VAL A C 1
ATOM 3498 O O . VAL A 1 460 ? 12.015 0.668 -29.503 1.00 95.31 460 VAL A O 1
ATOM 3501 N N . LEU A 1 461 ? 10.316 -0.405 -30.499 1.00 92.00 461 LEU A N 1
ATOM 3502 C CA . LEU A 1 461 ? 11.077 -1.606 -30.888 1.00 92.00 461 LEU A CA 1
ATOM 3503 C C . LEU A 1 461 ? 12.333 -1.297 -31.723 1.00 92.00 461 LEU A C 1
ATOM 3505 O O . LEU A 1 461 ? 13.316 -2.032 -31.650 1.00 92.00 461 LEU A O 1
ATOM 3509 N N . GLY A 1 462 ? 12.320 -0.212 -32.506 1.00 92.62 462 GLY A N 1
ATOM 3510 C CA . GLY A 1 462 ? 13.483 0.245 -33.281 1.00 92.62 462 GLY A CA 1
ATOM 3511 C C . GLY A 1 462 ? 14.587 0.902 -32.442 1.00 92.62 462 GLY A C 1
ATOM 3512 O O . GLY A 1 462 ? 15.706 1.074 -32.921 1.00 92.62 462 GLY A O 1
ATOM 3513 N N . HIS A 1 463 ? 14.286 1.252 -31.191 1.00 97.00 463 HIS A N 1
ATOM 3514 C CA . HIS A 1 463 ? 15.151 2.028 -30.300 1.00 97.00 463 HIS A CA 1
ATOM 3515 C C . HIS A 1 463 ? 15.642 1.200 -29.109 1.00 97.00 463 HIS A C 1
ATOM 3517 O O . HIS A 1 463 ? 16.788 1.351 -28.676 1.00 97.00 463 HIS A O 1
ATOM 3523 N N . TYR A 1 464 ? 14.789 0.299 -28.617 1.00 97.25 464 TYR A N 1
ATOM 3524 C CA . TYR A 1 464 ? 15.022 -0.526 -27.441 1.00 97.25 464 TYR A CA 1
ATOM 3525 C C . TYR A 1 464 ? 14.703 -2.001 -27.709 1.00 97.25 464 TYR A C 1
ATOM 3527 O O . TYR A 1 464 ? 13.660 -2.305 -28.295 1.00 97.25 464 TYR A O 1
ATOM 3535 N N . PRO A 1 465 ? 15.531 -2.947 -27.227 1.00 96.19 465 PRO A N 1
ATOM 3536 C CA . PRO A 1 465 ? 15.155 -4.352 -27.232 1.00 96.19 465 PRO A CA 1
ATOM 3537 C C . PRO A 1 465 ? 13.973 -4.599 -26.286 1.00 96.19 465 PRO A C 1
ATOM 3539 O O . PRO A 1 465 ? 13.997 -4.193 -25.122 1.00 96.19 465 PRO A O 1
ATOM 3542 N N . ILE A 1 466 ? 12.960 -5.313 -26.779 1.00 96.62 466 ILE A N 1
ATOM 3543 C CA . ILE A 1 466 ? 11.840 -5.805 -25.969 1.00 96.62 466 ILE A CA 1
ATOM 3544 C C . ILE A 1 466 ? 12.162 -7.226 -25.527 1.00 96.62 466 ILE A C 1
ATOM 3546 O O . ILE A 1 466 ? 12.330 -8.112 -26.369 1.00 96.62 466 ILE A O 1
ATOM 3550 N N . LEU A 1 467 ? 12.292 -7.420 -24.213 1.00 95.94 467 LEU A N 1
ATOM 3551 C CA . LEU A 1 467 ? 12.938 -8.606 -23.655 1.00 95.94 467 LEU A CA 1
ATOM 3552 C C . LEU A 1 467 ? 12.135 -9.892 -23.888 1.00 95.94 467 LEU A C 1
ATOM 3554 O O . LEU A 1 467 ? 12.710 -10.912 -24.259 1.00 95.94 467 LEU A O 1
ATOM 3558 N N . PHE A 1 468 ? 10.816 -9.830 -23.710 1.00 94.75 468 PHE A N 1
ATOM 3559 C CA . PHE A 1 468 ? 9.918 -10.970 -23.879 1.00 94.75 468 PHE A CA 1
ATOM 3560 C C . PHE A 1 468 ? 8.723 -10.583 -24.744 1.00 94.75 468 PHE A C 1
ATOM 3562 O O . PHE A 1 468 ? 8.194 -9.477 -24.638 1.00 94.75 468 PHE A O 1
ATOM 3569 N N . ARG A 1 469 ? 8.322 -11.497 -25.632 1.00 91.81 469 ARG A N 1
ATOM 3570 C CA . ARG A 1 469 ? 7.170 -11.357 -26.530 1.00 91.81 469 ARG A CA 1
ATOM 3571 C C . ARG A 1 469 ? 6.526 -12.725 -26.728 1.00 91.81 469 ARG A C 1
ATOM 3573 O O . ARG A 1 469 ? 7.225 -13.737 -26.768 1.00 91.81 469 ARG A O 1
ATOM 3580 N N . GLY A 1 470 ? 5.206 -12.740 -26.876 1.00 86.19 470 GLY A N 1
ATOM 3581 C CA . GLY A 1 470 ? 4.444 -13.938 -27.210 1.00 86.19 470 GLY A CA 1
ATOM 3582 C C . GLY A 1 470 ? 4.750 -14.455 -28.619 1.00 86.19 470 GLY A C 1
ATOM 3583 O O . GLY A 1 470 ? 5.490 -13.839 -29.389 1.00 86.19 470 GLY A O 1
ATOM 3584 N N . VAL A 1 471 ? 4.142 -15.587 -28.980 1.00 81.19 471 VAL A N 1
ATOM 3585 C CA . VAL A 1 471 ? 4.429 -16.317 -30.231 1.00 81.19 471 VAL A CA 1
ATOM 3586 C C . VAL A 1 471 ? 4.222 -15.469 -31.491 1.00 81.19 471 VAL A C 1
ATOM 3588 O O . VAL A 1 471 ? 5.008 -15.569 -32.430 1.00 81.19 471 VAL A O 1
ATOM 3591 N N . ASN A 1 472 ? 3.244 -14.560 -31.480 1.00 83.00 472 ASN A N 1
ATOM 3592 C CA . ASN A 1 472 ? 2.961 -13.647 -32.594 1.00 83.00 472 ASN A CA 1
ATOM 3593 C C . ASN A 1 472 ? 3.732 -12.315 -32.516 1.00 83.00 472 ASN A C 1
ATOM 3595 O O . ASN A 1 472 ? 3.386 -11.360 -33.205 1.00 83.00 472 ASN A O 1
ATOM 3599 N N . GLY A 1 473 ? 4.748 -12.211 -31.653 1.00 83.50 473 GLY A N 1
ATOM 3600 C CA . GLY A 1 473 ? 5.498 -10.971 -31.429 1.00 83.50 473 GLY A CA 1
ATOM 3601 C C . GLY A 1 473 ? 4.747 -9.915 -30.608 1.00 83.50 473 GLY A C 1
ATOM 3602 O O . GLY A 1 473 ? 5.249 -8.803 -30.462 1.00 83.50 473 GLY A O 1
ATOM 3603 N N . THR A 1 474 ? 3.578 -10.255 -30.065 1.00 86.19 474 THR A N 1
ATOM 3604 C CA . THR A 1 474 ? 2.729 -9.378 -29.247 1.00 86.19 474 THR A CA 1
ATOM 3605 C C . THR A 1 474 ? 3.080 -9.462 -27.764 1.00 86.19 474 THR A C 1
ATOM 3607 O O . THR A 1 474 ? 3.699 -10.426 -27.311 1.00 86.19 474 THR A O 1
ATOM 3610 N N . VAL A 1 475 ? 2.622 -8.483 -26.992 1.00 92.00 475 VAL A N 1
ATOM 3611 C CA . VAL A 1 475 ? 2.674 -8.476 -25.521 1.00 92.00 475 VAL A CA 1
ATOM 3612 C C . VAL A 1 475 ? 1.251 -8.513 -24.951 1.00 92.00 475 VAL A C 1
ATOM 3614 O O . VAL A 1 475 ? 0.280 -8.430 -25.707 1.00 92.00 475 VAL A O 1
ATOM 3617 N N . ALA A 1 476 ? 1.116 -8.705 -23.641 1.00 91.88 476 ALA A N 1
ATOM 3618 C CA . ALA A 1 476 ? -0.166 -8.644 -22.948 1.00 91.88 476 ALA A CA 1
ATOM 3619 C C . ALA A 1 476 ? -0.555 -7.180 -22.651 1.00 91.88 476 ALA A C 1
ATOM 3621 O O . ALA A 1 476 ? -0.762 -6.397 -23.574 1.00 91.88 476 ALA A O 1
ATOM 3622 N N . HIS A 1 477 ? -0.687 -6.810 -21.379 1.00 93.25 477 HIS A N 1
ATOM 3623 C CA . HIS A 1 477 ? -0.984 -5.451 -20.909 1.00 93.25 477 HIS A CA 1
ATOM 3624 C C . HIS A 1 477 ? 0.266 -4.633 -20.565 1.00 93.25 477 HIS A C 1
ATOM 3626 O O . HIS A 1 477 ? 0.182 -3.417 -20.417 1.00 93.25 477 HIS A O 1
ATOM 3632 N N . GLU A 1 478 ? 1.416 -5.290 -20.463 1.00 95.75 478 GLU A N 1
ATOM 3633 C CA . GLU A 1 478 ? 2.692 -4.701 -20.069 1.00 95.75 478 GLU A CA 1
ATOM 3634 C C . GLU A 1 478 ? 3.847 -5.309 -20.871 1.00 95.75 478 GLU A C 1
ATOM 3636 O O . GLU A 1 478 ? 3.697 -6.362 -21.497 1.00 95.75 478 GLU A O 1
ATOM 3641 N N . PHE A 1 479 ? 5.001 -4.644 -20.880 1.00 97.19 479 PHE A N 1
ATOM 3642 C CA . PHE A 1 479 ? 6.198 -5.120 -21.575 1.00 97.19 479 PHE A CA 1
ATOM 3643 C C . PHE A 1 479 ? 7.486 -4.644 -20.904 1.00 97.19 479 PHE A C 1
ATOM 3645 O O . PHE A 1 479 ? 7.497 -3.660 -20.165 1.00 97.19 479 PHE A O 1
ATOM 3652 N N . ILE A 1 480 ? 8.594 -5.335 -21.188 1.00 98.25 480 ILE A N 1
ATOM 3653 C CA . ILE A 1 480 ? 9.905 -5.048 -20.595 1.00 98.25 480 ILE A CA 1
ATOM 3654 C C . ILE A 1 480 ? 10.866 -4.509 -21.652 1.00 98.25 480 ILE A C 1
ATOM 3656 O O . ILE A 1 480 ? 11.187 -5.191 -22.629 1.00 98.25 480 ILE A O 1
ATOM 3660 N N . VAL A 1 481 ? 11.370 -3.302 -21.406 1.00 98.19 481 VAL A N 1
ATOM 3661 C CA . VAL A 1 481 ? 12.468 -2.682 -22.150 1.00 98.19 481 VAL A CA 1
ATOM 3662 C C . VAL A 1 481 ? 13.799 -3.089 -21.520 1.00 98.19 481 VAL A C 1
ATOM 3664 O O . VAL A 1 481 ? 14.061 -2.823 -20.342 1.00 98.19 481 VAL A O 1
ATOM 3667 N N . ASP A 1 482 ? 14.659 -3.725 -22.314 1.00 97.56 482 ASP A N 1
ATOM 3668 C CA . ASP A 1 482 ? 15.985 -4.149 -21.875 1.00 97.56 482 ASP A CA 1
ATOM 3669 C C . ASP A 1 482 ? 17.006 -3.012 -22.001 1.00 97.56 482 ASP A C 1
ATOM 3671 O O . ASP A 1 482 ? 17.375 -2.598 -23.101 1.00 97.56 482 ASP A O 1
ATOM 3675 N N . LEU A 1 483 ? 17.494 -2.525 -20.859 1.00 97.81 483 LEU A N 1
ATOM 3676 C CA . LEU A 1 483 ? 18.504 -1.467 -20.787 1.00 97.81 483 LEU A CA 1
ATOM 3677 C C . LEU A 1 483 ? 19.902 -1.995 -20.443 1.00 97.81 483 LEU A C 1
ATOM 3679 O O . LEU A 1 483 ? 20.856 -1.219 -20.386 1.00 97.81 483 LEU A O 1
ATOM 3683 N N . ARG A 1 484 ? 20.058 -3.305 -20.208 1.00 97.12 484 ARG A N 1
ATOM 3684 C CA . ARG A 1 484 ? 21.284 -3.885 -19.630 1.00 97.12 484 ARG A CA 1
ATOM 3685 C C . ARG A 1 484 ? 22.514 -3.656 -20.509 1.00 97.12 484 ARG A C 1
ATOM 3687 O O . ARG A 1 484 ? 23.606 -3.438 -19.987 1.00 97.12 484 ARG A O 1
ATOM 3694 N N . GLY A 1 485 ? 22.336 -3.665 -21.832 1.00 96.19 485 GLY A N 1
ATOM 3695 C CA . GLY A 1 485 ? 23.412 -3.419 -22.797 1.00 96.19 485 GLY A CA 1
ATOM 3696 C C . GLY A 1 485 ? 24.036 -2.023 -22.681 1.00 96.19 485 GLY A C 1
ATOM 3697 O O . GLY A 1 485 ? 25.245 -1.878 -22.870 1.00 96.19 485 GLY A O 1
ATOM 3698 N N . PHE A 1 486 ? 23.256 -1.013 -22.280 1.00 97.62 486 PHE A N 1
ATOM 3699 C CA . PHE A 1 486 ? 23.706 0.384 -22.251 1.00 97.62 486 PHE A CA 1
ATOM 3700 C C . PHE A 1 486 ? 24.705 0.690 -21.136 1.00 97.62 486 PHE A C 1
ATOM 3702 O O . PHE A 1 486 ? 25.446 1.670 -21.220 1.00 97.62 486 PHE A O 1
ATOM 3709 N N . LYS A 1 487 ? 24.817 -0.180 -20.126 1.00 95.75 487 LYS A N 1
ATOM 3710 C CA . LYS A 1 487 ? 25.877 -0.065 -19.119 1.00 95.75 487 LYS A CA 1
ATOM 3711 C C . LYS A 1 487 ? 27.259 -0.264 -19.738 1.00 95.75 487 LYS A C 1
ATOM 3713 O O . LYS A 1 487 ? 28.197 0.436 -19.370 1.00 95.75 487 LYS A O 1
ATOM 3718 N N . ALA A 1 488 ? 27.384 -1.203 -20.675 1.00 95.06 488 ALA A N 1
ATOM 3719 C CA . ALA A 1 488 ? 28.650 -1.498 -21.336 1.00 95.06 488 ALA A CA 1
ATOM 3720 C C . ALA A 1 488 ? 28.991 -0.472 -22.426 1.00 95.06 488 ALA A C 1
ATOM 3722 O O . ALA A 1 488 ? 30.162 -0.144 -22.596 1.00 95.06 488 ALA A O 1
ATOM 3723 N N . THR A 1 489 ? 27.987 0.034 -23.150 1.00 96.12 489 THR A N 1
ATOM 3724 C CA . THR A 1 489 ? 28.206 0.944 -24.288 1.00 96.12 489 THR A CA 1
ATOM 3725 C C . THR A 1 489 ? 28.254 2.419 -23.889 1.00 96.12 489 THR A C 1
ATOM 3727 O O . THR A 1 489 ? 29.024 3.175 -24.471 1.00 96.12 489 THR A O 1
ATOM 3730 N N . ALA A 1 490 ? 27.474 2.825 -22.883 1.00 97.25 490 ALA A N 1
ATOM 3731 C CA . ALA A 1 490 ? 27.286 4.224 -22.495 1.00 97.25 490 ALA A CA 1
ATOM 3732 C C . ALA A 1 490 ? 27.405 4.475 -20.981 1.00 97.25 490 ALA A C 1
ATOM 3734 O O . ALA A 1 490 ? 27.184 5.593 -20.522 1.00 97.25 490 ALA A O 1
ATOM 3735 N N . GLY A 1 491 ? 27.700 3.455 -20.167 1.00 97.12 491 GLY A N 1
ATOM 3736 C CA . GLY A 1 491 ? 27.718 3.594 -18.706 1.00 97.12 491 GLY A CA 1
ATOM 3737 C C . GLY A 1 491 ? 26.351 3.925 -18.091 1.00 97.12 491 GLY A C 1
ATOM 3738 O O . GLY A 1 491 ? 26.302 4.352 -16.937 1.00 97.12 491 GLY A O 1
ATOM 3739 N N . ILE A 1 492 ? 25.258 3.750 -18.840 1.00 98.31 492 ILE A N 1
ATOM 3740 C CA . ILE A 1 492 ? 23.891 4.108 -18.442 1.00 98.31 492 ILE A CA 1
ATOM 3741 C C . ILE A 1 492 ? 23.185 2.911 -17.806 1.00 98.31 492 ILE A C 1
ATOM 3743 O O . ILE A 1 492 ? 23.255 1.790 -18.307 1.00 98.31 492 ILE A O 1
ATOM 3747 N N . GLU A 1 493 ? 22.495 3.157 -16.695 1.00 97.81 493 GLU A N 1
ATOM 3748 C CA . GLU A 1 493 ? 21.716 2.161 -15.959 1.00 97.81 493 GLU A CA 1
ATOM 3749 C C . GLU A 1 493 ? 20.216 2.496 -15.987 1.00 97.81 493 GLU A C 1
ATOM 3751 O O . GLU A 1 493 ? 19.816 3.615 -16.308 1.00 97.81 493 GLU A O 1
ATOM 3756 N N . ALA A 1 494 ? 19.363 1.533 -15.618 1.00 97.88 494 ALA A N 1
ATOM 3757 C CA . ALA A 1 494 ? 17.909 1.728 -15.608 1.00 97.88 494 ALA A CA 1
ATOM 3758 C C . ALA A 1 494 ? 17.463 2.903 -14.721 1.00 97.88 494 ALA A C 1
ATOM 3760 O O . ALA A 1 494 ? 16.518 3.612 -15.067 1.00 97.88 494 ALA A O 1
ATOM 3761 N N . GLU A 1 495 ? 18.174 3.154 -13.616 1.00 97.31 495 GLU A N 1
ATOM 3762 C CA . GLU A 1 495 ? 17.908 4.308 -12.756 1.00 97.31 495 GLU A CA 1
ATOM 3763 C C . GLU A 1 495 ? 18.143 5.635 -13.488 1.00 97.31 495 GLU A C 1
ATOM 3765 O O . GLU A 1 495 ? 17.362 6.562 -13.306 1.00 97.31 495 GLU A O 1
ATOM 3770 N N . ASP A 1 496 ? 19.155 5.736 -14.354 1.00 98.50 496 ASP A N 1
ATOM 3771 C CA . ASP A 1 496 ? 19.425 6.973 -15.094 1.00 98.50 496 ASP A CA 1
ATOM 3772 C C . ASP A 1 496 ? 18.275 7.332 -16.032 1.00 98.50 496 ASP A C 1
ATOM 3774 O O . ASP A 1 496 ? 17.829 8.478 -16.049 1.00 98.50 496 ASP A O 1
ATOM 3778 N N . VAL A 1 497 ? 17.747 6.338 -16.750 1.00 98.75 497 VAL A N 1
ATOM 3779 C CA . VAL A 1 497 ? 16.569 6.506 -17.610 1.00 98.75 497 VAL A CA 1
ATOM 3780 C C . VAL A 1 497 ? 15.343 6.872 -16.770 1.00 98.75 497 VAL A C 1
ATOM 3782 O O . VAL A 1 497 ? 14.644 7.832 -17.090 1.00 98.75 497 VAL A O 1
ATOM 3785 N N . ALA A 1 498 ? 15.112 6.179 -15.649 1.00 98.50 498 ALA A N 1
ATOM 3786 C CA . ALA A 1 498 ? 13.982 6.455 -14.761 1.00 98.50 498 ALA A CA 1
ATOM 3787 C C . ALA A 1 498 ? 14.029 7.869 -14.152 1.00 98.50 498 ALA A C 1
ATOM 3789 O O . ALA A 1 498 ? 12.999 8.533 -14.056 1.00 98.50 498 ALA A O 1
ATOM 3790 N N . LYS A 1 499 ? 15.212 8.357 -13.755 1.00 98.44 499 LYS A N 1
ATOM 3791 C CA . LYS A 1 499 ? 15.383 9.731 -13.259 1.00 98.44 499 LYS A CA 1
ATOM 3792 C C . LYS A 1 499 ? 15.265 10.758 -14.376 1.00 98.44 499 LYS A C 1
ATOM 3794 O O . LYS A 1 499 ? 14.685 11.816 -14.152 1.00 98.44 499 LYS A O 1
ATOM 3799 N N . ARG A 1 500 ? 15.773 10.460 -15.573 1.00 98.75 500 ARG A N 1
ATOM 3800 C CA . ARG A 1 500 ? 15.669 11.367 -16.718 1.00 98.75 500 ARG A CA 1
ATOM 3801 C C . ARG A 1 500 ? 14.232 11.544 -17.189 1.00 98.75 500 ARG A C 1
ATOM 3803 O O . ARG A 1 500 ? 13.860 12.665 -17.513 1.00 98.75 500 ARG A O 1
ATOM 3810 N N . LEU A 1 501 ? 13.397 10.505 -17.126 1.00 98.81 501 LEU A N 1
ATOM 3811 C CA . LEU A 1 501 ? 11.959 10.609 -17.411 1.00 98.81 501 LEU A CA 1
ATOM 3812 C C . LEU A 1 501 ? 11.244 11.666 -16.548 1.00 98.81 501 LEU A C 1
ATOM 3814 O O . LEU A 1 501 ? 10.319 12.314 -17.038 1.00 98.81 501 LEU A O 1
ATOM 3818 N N . MET A 1 502 ? 11.722 11.937 -15.326 1.00 98.62 502 MET A N 1
ATOM 3819 C CA . MET A 1 502 ? 11.182 13.018 -14.486 1.00 98.62 502 MET A CA 1
ATOM 3820 C C . MET A 1 502 ? 11.350 14.393 -15.144 1.00 98.62 502 MET A C 1
ATOM 3822 O O . MET A 1 502 ? 10.460 15.238 -15.062 1.00 98.62 502 MET A O 1
ATOM 3826 N N . ASP A 1 503 ? 12.455 14.619 -15.862 1.00 98.69 503 ASP A N 1
ATOM 3827 C CA . ASP A 1 503 ? 12.668 15.864 -16.603 1.00 98.69 503 ASP A CA 1
ATOM 3828 C C . ASP A 1 503 ? 11.740 15.975 -17.823 1.00 98.69 503 ASP A C 1
ATOM 3830 O O . ASP A 1 503 ? 11.396 17.088 -18.221 1.00 98.69 503 ASP A O 1
ATOM 3834 N N . TYR A 1 504 ? 11.275 14.842 -18.360 1.00 98.69 504 TYR A N 1
ATOM 3835 C CA . TYR A 1 504 ? 10.250 14.763 -19.408 1.00 98.69 504 TYR A CA 1
ATOM 3836 C C . TYR A 1 504 ? 8.811 14.841 -18.867 1.00 98.69 504 TYR A C 1
ATOM 3838 O O . TYR A 1 504 ? 7.862 14.835 -19.653 1.00 98.69 504 TYR A O 1
ATOM 3846 N N . GLY A 1 505 ? 8.643 14.986 -17.546 1.00 98.12 505 GLY A N 1
ATOM 3847 C CA . GLY A 1 505 ? 7.338 15.099 -16.895 1.00 98.12 505 GLY A CA 1
ATOM 3848 C C . GLY A 1 505 ? 6.656 13.756 -16.633 1.00 98.12 505 GLY A C 1
ATOM 3849 O O . GLY A 1 505 ? 5.437 13.728 -16.500 1.00 98.12 505 GLY A O 1
ATOM 3850 N N . PHE A 1 506 ? 7.416 12.661 -16.557 1.00 98.69 506 PHE A N 1
ATOM 3851 C CA . PHE A 1 506 ? 6.898 11.317 -16.310 1.00 98.69 506 PHE A CA 1
ATOM 3852 C C . PHE A 1 506 ? 7.495 10.684 -15.056 1.00 98.69 506 PHE A C 1
ATOM 3854 O O . PHE A 1 506 ? 8.664 10.883 -14.720 1.00 98.69 506 PHE A O 1
ATOM 3861 N N . HIS A 1 507 ? 6.696 9.856 -14.386 1.00 98.69 507 HIS A N 1
ATOM 3862 C CA . HIS A 1 507 ? 7.215 8.930 -13.388 1.00 98.69 507 HIS A CA 1
ATOM 3863 C C . HIS A 1 507 ? 7.997 7.798 -14.079 1.00 98.69 507 HIS A C 1
ATOM 3865 O O . HIS A 1 507 ? 7.627 7.341 -15.162 1.00 98.69 507 HIS A O 1
ATOM 3871 N N . GLY A 1 508 ? 9.073 7.318 -13.450 1.00 97.25 508 GLY A N 1
ATOM 3872 C CA . GLY A 1 508 ? 9.807 6.152 -13.947 1.00 97.25 508 GLY A CA 1
ATOM 3873 C C . GLY A 1 508 ? 8.935 4.881 -13.932 1.00 97.25 508 GLY A C 1
ATOM 3874 O O . GLY A 1 508 ? 8.212 4.676 -12.958 1.00 97.25 508 GLY A O 1
ATOM 3875 N N . PRO A 1 509 ? 8.993 4.009 -14.953 1.00 98.19 509 PRO A N 1
ATOM 3876 C CA . PRO A 1 509 ? 8.314 2.713 -14.925 1.00 98.19 509 PRO A CA 1
ATOM 3877 C C . PRO A 1 509 ? 8.835 1.805 -13.807 1.00 98.19 509 PRO A C 1
ATOM 3879 O O . PRO A 1 509 ? 9.805 2.129 -13.112 1.00 98.19 509 PRO A O 1
ATOM 3882 N N . THR A 1 510 ? 8.229 0.626 -13.667 1.00 98.44 510 THR A N 1
ATOM 3883 C CA . THR A 1 510 ? 8.687 -0.376 -12.700 1.00 98.44 510 THR A CA 1
ATOM 3884 C C . THR A 1 510 ? 10.125 -0.765 -13.026 1.00 98.44 510 THR A C 1
ATOM 3886 O O . THR A 1 510 ? 10.443 -1.196 -14.132 1.00 98.44 510 THR A O 1
ATOM 3889 N N . MET A 1 511 ? 11.028 -0.543 -12.072 1.00 97.31 511 MET A N 1
ATOM 3890 C CA . MET A 1 511 ? 12.465 -0.563 -12.323 1.00 97.31 511 MET A CA 1
ATOM 3891 C C . MET A 1 511 ? 13.112 -1.824 -11.756 1.00 97.31 511 MET A C 1
ATOM 3893 O O . MET A 1 511 ? 12.971 -2.127 -10.575 1.00 97.31 511 MET A O 1
ATOM 3897 N N . SER A 1 512 ? 13.922 -2.498 -12.578 1.00 96.00 512 SER A N 1
ATOM 3898 C CA . SER A 1 512 ? 14.748 -3.652 -12.188 1.00 96.00 512 SER A CA 1
ATOM 3899 C C . SER A 1 512 ? 13.984 -4.851 -11.610 1.00 96.00 512 SER A C 1
ATOM 3901 O O . SER A 1 512 ? 14.583 -5.704 -10.955 1.00 96.00 512 SER A O 1
ATOM 3903 N N . TRP A 1 513 ? 12.687 -4.945 -11.893 1.00 96.19 513 TRP A N 1
ATOM 3904 C CA . TRP A 1 513 ? 11.847 -6.099 -11.604 1.00 96.19 513 TRP A CA 1
ATOM 3905 C C . TRP A 1 513 ? 10.882 -6.326 -12.786 1.00 96.19 513 TRP A C 1
ATOM 3907 O O . TRP A 1 513 ? 10.406 -5.337 -13.345 1.00 96.19 513 TRP A O 1
ATOM 3917 N N . PRO A 1 514 ? 10.622 -7.584 -13.197 1.00 94.00 514 PRO A N 1
ATOM 3918 C CA . PRO A 1 514 ? 11.178 -8.836 -12.661 1.00 94.00 514 PRO A CA 1
ATOM 3919 C C . PRO A 1 514 ? 12.636 -9.106 -13.069 1.00 94.00 514 PRO A C 1
ATOM 3921 O O . PRO A 1 514 ? 13.286 -9.961 -12.471 1.00 94.00 514 PRO A O 1
ATOM 3924 N N . VAL A 1 515 ? 13.185 -8.359 -14.037 1.00 96.00 515 VAL A N 1
ATOM 3925 C CA . VAL A 1 515 ? 14.571 -8.524 -14.504 1.00 96.00 515 VAL A CA 1
ATOM 3926 C C . VAL A 1 515 ? 15.442 -7.335 -14.069 1.00 96.00 515 VAL A C 1
ATOM 3928 O O . VAL A 1 515 ? 15.160 -6.198 -14.460 1.00 96.00 515 VAL A O 1
ATOM 3931 N N . PRO A 1 516 ? 16.536 -7.554 -13.312 1.00 95.88 516 PRO A N 1
ATOM 3932 C CA . PRO A 1 516 ? 17.443 -6.481 -12.910 1.00 95.88 516 PRO A CA 1
ATOM 3933 C C . PRO A 1 516 ? 18.013 -5.696 -14.098 1.00 95.88 516 PRO A C 1
ATOM 3935 O O . PRO A 1 516 ? 18.442 -6.284 -15.092 1.00 95.88 516 PRO A O 1
ATOM 3938 N N . GLY A 1 517 ? 18.058 -4.365 -13.983 1.00 96.62 517 GLY A N 1
ATOM 3939 C CA . GLY A 1 517 ? 18.589 -3.486 -15.030 1.00 96.62 517 GLY A CA 1
ATOM 3940 C C . GLY A 1 517 ? 17.646 -3.248 -16.215 1.00 96.62 517 GLY A C 1
ATOM 3941 O O . GLY A 1 517 ? 18.107 -2.810 -17.264 1.00 96.62 517 GLY A O 1
ATOM 3942 N N . THR A 1 518 ? 16.350 -3.526 -16.063 1.00 98.25 518 THR A N 1
ATOM 3943 C CA . THR A 1 518 ? 15.312 -3.283 -17.083 1.00 98.25 518 THR A CA 1
ATOM 3944 C C . THR A 1 518 ? 14.237 -2.319 -16.572 1.00 98.25 518 THR A C 1
ATOM 3946 O O . THR A 1 518 ? 14.230 -1.975 -15.383 1.00 98.25 518 THR A O 1
ATOM 3949 N N . LEU A 1 519 ? 13.347 -1.875 -17.464 1.00 98.56 519 LEU A N 1
ATOM 3950 C CA . LEU A 1 519 ? 12.125 -1.143 -17.121 1.00 98.56 519 LEU A CA 1
ATOM 3951 C C . LEU A 1 519 ? 10.903 -1.917 -17.615 1.00 98.56 519 LEU A C 1
ATOM 3953 O O . LEU A 1 519 ? 10.853 -2.293 -18.786 1.00 98.56 519 LEU A O 1
ATOM 3957 N N . MET A 1 520 ? 9.918 -2.113 -16.742 1.00 98.44 520 MET A N 1
ATOM 3958 C CA . MET A 1 520 ? 8.634 -2.720 -17.075 1.00 98.44 520 MET A CA 1
ATOM 3959 C C . MET A 1 520 ? 7.536 -1.660 -17.131 1.00 98.44 520 MET A C 1
ATOM 3961 O O . MET A 1 520 ? 7.337 -0.909 -16.172 1.00 98.44 520 MET A O 1
ATOM 3965 N N . ILE A 1 521 ? 6.860 -1.596 -18.276 1.00 98.50 521 ILE A N 1
ATOM 3966 C CA . ILE A 1 521 ? 5.964 -0.513 -18.682 1.00 98.50 521 ILE A CA 1
ATOM 3967 C C . ILE A 1 521 ? 4.554 -1.077 -18.860 1.00 98.50 521 ILE A C 1
ATOM 3969 O O . ILE A 1 521 ? 4.351 -1.983 -19.668 1.00 98.50 521 ILE A O 1
ATOM 3973 N N . GLU A 1 522 ? 3.588 -0.494 -18.152 1.00 97.38 522 GLU A N 1
ATOM 3974 C CA . GLU A 1 522 ? 2.156 -0.794 -18.277 1.00 97.38 522 GLU A CA 1
ATOM 3975 C C . GLU A 1 522 ? 1.372 0.521 -18.440 1.00 97.38 522 GLU A C 1
ATOM 3977 O O . GLU A 1 522 ? 1.264 1.281 -17.479 1.00 97.38 522 GLU A O 1
ATOM 3982 N N . PRO A 1 523 ? 0.836 0.832 -19.634 1.00 93.88 523 PRO A N 1
ATOM 3983 C CA . PRO A 1 523 ? 0.130 2.095 -19.873 1.00 93.88 523 PRO A CA 1
ATOM 3984 C C . PRO A 1 523 ? -1.315 2.125 -19.364 1.00 93.88 523 PRO A C 1
ATOM 3986 O O . PRO A 1 523 ? -1.857 3.196 -19.122 1.00 93.88 523 PRO A O 1
ATOM 3989 N N . THR A 1 524 ? -1.948 0.961 -19.205 1.00 93.38 524 THR A N 1
ATOM 3990 C CA . THR A 1 524 ? -3.396 0.803 -18.971 1.00 93.38 524 THR A CA 1
ATOM 3991 C C . THR A 1 524 ? -4.295 1.288 -20.119 1.00 93.38 524 THR A C 1
ATOM 3993 O O . THR A 1 524 ? -3.861 1.871 -21.113 1.00 93.38 524 THR A O 1
ATOM 3996 N N . GLU A 1 525 ? -5.584 0.981 -20.011 1.00 90.38 525 GLU A N 1
ATOM 3997 C CA . GLU A 1 525 ? -6.628 1.364 -20.959 1.00 90.38 525 GLU A CA 1
ATOM 3998 C C . GLU A 1 525 ? -7.126 2.809 -20.800 1.00 90.38 525 GLU A C 1
ATOM 4000 O O . GLU A 1 525 ? -7.882 3.281 -21.649 1.00 90.38 525 GLU A O 1
ATOM 4005 N N . SER A 1 526 ? -6.770 3.484 -19.700 1.00 92.44 526 SER A N 1
ATOM 4006 C CA . SER A 1 526 ? -7.268 4.830 -19.375 1.00 92.44 526 SER A CA 1
ATOM 4007 C C . SER A 1 526 ? -6.512 5.944 -20.093 1.00 92.44 526 SER A C 1
ATOM 4009 O O . SER A 1 526 ? -7.012 7.064 -20.192 1.00 92.44 526 SER A O 1
ATOM 4011 N N . GLU A 1 527 ? -5.322 5.642 -20.606 1.00 94.44 527 GLU A N 1
ATOM 4012 C CA . GLU A 1 527 ? -4.433 6.643 -21.174 1.00 94.44 527 GLU A CA 1
ATOM 4013 C C . GLU A 1 527 ? -4.716 6.893 -22.653 1.00 94.44 527 GLU A C 1
ATOM 4015 O O . GLU A 1 527 ? -4.896 5.982 -23.466 1.00 94.44 527 GLU A O 1
ATOM 4020 N N . SER A 1 528 ? -4.751 8.173 -23.021 1.00 95.00 528 SER A N 1
ATOM 4021 C CA . SER A 1 528 ? -5.013 8.569 -24.402 1.00 95.00 528 SER A CA 1
ATOM 4022 C C . SER A 1 528 ? -3.832 8.223 -25.309 1.00 95.00 528 SER A C 1
ATOM 4024 O O . SER A 1 528 ? -2.676 8.292 -24.900 1.00 95.00 528 SER A O 1
ATOM 4026 N N . LYS A 1 529 ? -4.094 7.979 -26.598 1.00 94.81 529 LYS A N 1
ATOM 4027 C CA . LYS A 1 529 ? -3.035 7.791 -27.605 1.00 94.81 529 LYS A CA 1
ATOM 4028 C C . LYS A 1 529 ? -1.973 8.901 -27.564 1.00 94.81 529 LYS A C 1
ATOM 4030 O O . LYS A 1 529 ? -0.794 8.609 -27.712 1.00 94.81 529 LYS A O 1
ATOM 4035 N N . ALA A 1 530 ? -2.390 10.155 -27.373 1.00 96.06 530 ALA A N 1
ATOM 4036 C CA . ALA A 1 530 ? -1.469 11.286 -27.297 1.00 96.06 530 ALA A CA 1
ATOM 4037 C C . ALA A 1 530 ? -0.524 11.176 -26.090 1.00 96.06 530 ALA A C 1
ATOM 4039 O O . ALA A 1 530 ? 0.651 11.496 -26.216 1.00 96.06 530 ALA A O 1
ATOM 4040 N N . GLU A 1 531 ? -1.014 10.681 -24.951 1.00 97.62 531 GLU A N 1
ATOM 4041 C CA . GLU A 1 531 ? -0.198 10.426 -23.761 1.00 97.62 531 GLU A CA 1
ATOM 4042 C C . GLU A 1 531 ? 0.831 9.319 -24.005 1.00 97.62 531 GLU A C 1
ATOM 4044 O O . GLU A 1 531 ? 2.014 9.489 -23.700 1.00 97.62 531 GLU A O 1
ATOM 4049 N N . LEU A 1 532 ? 0.392 8.218 -24.627 1.00 97.50 532 LEU A N 1
ATOM 4050 C CA . LEU A 1 532 ? 1.268 7.105 -25.000 1.00 97.50 532 LEU A CA 1
ATOM 4051 C C . LEU A 1 532 ? 2.372 7.566 -25.953 1.00 97.50 532 LEU A C 1
ATOM 4053 O O . LEU A 1 532 ? 3.535 7.208 -25.769 1.00 97.50 532 LEU A O 1
ATOM 4057 N N . ASP A 1 533 ? 2.011 8.375 -26.953 1.00 97.50 533 ASP A N 1
ATOM 4058 C CA . ASP A 1 533 ? 2.955 8.924 -27.923 1.00 97.50 533 ASP A CA 1
ATOM 4059 C C . ASP A 1 533 ? 3.968 9.857 -27.226 1.00 97.50 533 ASP A C 1
ATOM 4061 O O . ASP A 1 533 ? 5.164 9.682 -27.436 1.00 97.50 533 ASP A O 1
ATOM 4065 N N . ARG A 1 534 ? 3.548 10.752 -26.309 1.00 98.06 534 ARG A N 1
ATOM 4066 C CA . ARG A 1 534 ? 4.486 11.596 -25.529 1.00 98.06 534 ARG A CA 1
ATOM 4067 C C . ARG A 1 534 ? 5.496 10.768 -24.739 1.00 98.06 534 ARG A C 1
ATOM 4069 O O . ARG A 1 534 ? 6.670 11.129 -24.667 1.00 98.06 534 ARG A O 1
ATOM 4076 N N . PHE A 1 535 ? 5.046 9.681 -24.117 1.00 98.62 535 PHE A N 1
ATOM 4077 C CA . PHE A 1 535 ? 5.937 8.808 -23.359 1.00 98.62 535 PHE A CA 1
ATOM 4078 C C . PHE A 1 535 ? 6.906 8.048 -24.275 1.00 98.62 535 PHE A C 1
ATOM 4080 O O . PHE A 1 535 ? 8.093 7.944 -23.964 1.00 98.62 535 PHE A O 1
ATOM 4087 N N . CYS A 1 536 ? 6.434 7.561 -25.427 1.00 98.62 536 CYS A N 1
ATOM 4088 C CA . CYS A 1 536 ? 7.298 6.933 -26.429 1.00 98.62 536 CYS A CA 1
ATOM 4089 C C . CYS A 1 536 ? 8.329 7.923 -26.988 1.00 98.62 536 CYS A C 1
ATOM 4091 O O . CYS A 1 536 ? 9.506 7.582 -27.058 1.00 98.62 536 CYS A O 1
ATOM 4093 N N . ASP A 1 537 ? 7.920 9.152 -27.307 1.00 98.56 537 ASP A N 1
ATOM 4094 C CA . ASP A 1 537 ? 8.811 10.219 -27.771 1.00 98.56 537 ASP A CA 1
ATOM 4095 C C . ASP A 1 537 ? 9.869 10.560 -26.712 1.00 98.56 537 ASP A C 1
ATOM 4097 O O . ASP A 1 537 ? 11.042 10.738 -27.040 1.00 98.56 537 ASP A O 1
ATOM 4101 N N . ALA A 1 538 ? 9.492 10.588 -25.427 1.00 98.75 538 ALA A N 1
ATOM 4102 C CA . ALA A 1 538 ? 10.440 10.770 -24.329 1.00 98.75 538 ALA A CA 1
ATOM 4103 C C . ALA A 1 538 ? 11.469 9.629 -24.263 1.00 98.75 538 ALA A C 1
ATOM 4105 O O . ALA A 1 538 ? 12.664 9.891 -24.130 1.00 98.75 538 ALA A O 1
ATOM 4106 N N . LEU A 1 539 ? 11.036 8.369 -24.399 1.00 98.75 539 LEU A N 1
ATOM 4107 C CA . LEU A 1 539 ? 11.950 7.226 -24.470 1.00 98.75 539 LEU A CA 1
ATOM 4108 C C . LEU A 1 539 ? 12.871 7.310 -25.692 1.00 98.75 539 LEU A C 1
ATOM 4110 O O . LEU A 1 539 ? 14.071 7.099 -25.561 1.00 98.75 539 LEU A O 1
ATOM 4114 N N . ILE A 1 540 ? 12.347 7.640 -26.871 1.00 98.69 540 ILE A N 1
ATOM 4115 C CA . ILE A 1 540 ? 13.144 7.774 -28.099 1.00 98.69 540 ILE A CA 1
ATOM 4116 C C . ILE A 1 540 ? 14.189 8.885 -27.950 1.00 98.69 540 ILE A C 1
ATOM 4118 O O . ILE A 1 540 ? 15.362 8.662 -28.240 1.00 98.69 540 ILE A O 1
ATOM 4122 N N . SER A 1 541 ? 13.800 10.040 -27.412 1.00 98.69 541 SER A N 1
ATOM 4123 C CA . SER A 1 541 ? 14.719 11.146 -27.123 1.00 98.69 541 SER A CA 1
ATOM 4124 C C . SER A 1 541 ? 15.804 10.735 -26.117 1.00 98.69 541 SER A C 1
ATOM 4126 O O . SER A 1 541 ? 16.989 10.993 -26.315 1.00 98.69 541 SER A O 1
ATOM 4128 N N . ILE A 1 542 ? 15.443 9.987 -25.069 1.00 98.81 542 ILE A N 1
ATOM 4129 C CA . ILE A 1 542 ? 16.420 9.413 -24.132 1.00 98.81 542 ILE A CA 1
ATOM 4130 C C . ILE A 1 542 ? 17.340 8.397 -24.831 1.00 98.81 542 ILE A C 1
ATOM 4132 O O . ILE A 1 542 ? 18.531 8.331 -24.522 1.00 98.81 542 ILE A O 1
ATOM 4136 N N . ARG A 1 543 ? 16.847 7.614 -25.797 1.00 98.62 543 ARG A N 1
ATOM 4137 C CA . ARG A 1 543 ? 17.701 6.715 -26.587 1.00 98.62 543 ARG A CA 1
ATOM 4138 C C . ARG A 1 543 ? 18.745 7.495 -27.376 1.00 98.62 543 ARG A C 1
ATOM 4140 O O . ARG A 1 543 ? 19.887 7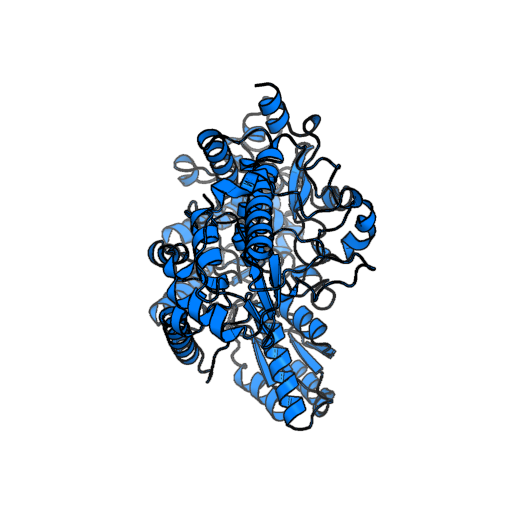.034 -27.448 1.00 98.62 543 ARG A O 1
ATOM 4147 N N . GLU A 1 544 ? 18.370 8.639 -27.938 1.00 98.50 544 GLU A N 1
ATOM 4148 C CA . GLU A 1 544 ? 19.288 9.544 -28.632 1.00 98.50 544 GLU A CA 1
ATOM 4149 C C . GLU A 1 544 ? 20.332 10.120 -27.667 1.00 98.50 544 GLU A C 1
ATOM 4151 O O . GLU A 1 544 ? 21.521 10.054 -27.975 1.00 98.50 544 GLU A O 1
ATOM 4156 N N . GLU A 1 545 ? 19.934 10.550 -26.461 1.00 98.75 545 GLU A N 1
ATOM 4157 C CA . GLU A 1 545 ? 20.861 10.966 -25.390 1.00 98.75 545 GLU A CA 1
ATOM 4158 C C . GLU A 1 545 ? 21.884 9.856 -25.057 1.00 98.75 545 GLU A C 1
ATOM 4160 O O . GLU A 1 545 ? 23.073 10.126 -24.879 1.00 98.75 545 GLU A O 1
ATOM 4165 N N . ILE A 1 546 ? 21.457 8.585 -25.028 1.00 98.69 546 ILE A N 1
ATOM 4166 C CA . ILE A 1 546 ? 22.361 7.431 -24.862 1.00 98.69 546 ILE A CA 1
ATOM 4167 C C . ILE A 1 546 ? 23.296 7.300 -26.075 1.00 98.69 546 ILE A C 1
ATOM 4169 O O . ILE A 1 546 ? 24.502 7.130 -25.903 1.00 98.69 546 ILE A O 1
ATOM 4173 N N . THR A 1 547 ? 22.776 7.414 -27.302 1.00 98.38 547 THR A N 1
ATOM 4174 C CA . THR A 1 547 ? 23.570 7.351 -28.543 1.00 98.38 547 THR A CA 1
ATOM 4175 C C . THR A 1 547 ? 24.626 8.457 -28.618 1.00 98.38 547 THR A C 1
ATOM 4177 O O . THR A 1 547 ? 25.709 8.242 -29.166 1.00 98.38 547 THR A O 1
ATOM 4180 N N . GLU A 1 548 ? 24.354 9.644 -28.078 1.00 98.25 548 GLU A N 1
ATOM 4181 C CA . GLU A 1 548 ? 25.346 10.718 -27.990 1.00 98.25 548 GLU A CA 1
ATOM 4182 C C . GLU A 1 548 ? 26.538 10.326 -27.114 1.00 98.25 548 GLU A C 1
ATOM 4184 O O . GLU A 1 548 ? 27.678 10.627 -27.475 1.00 98.25 548 GLU A O 1
ATOM 4189 N N . ILE A 1 549 ? 26.303 9.605 -26.016 1.00 98.50 549 ILE A N 1
ATOM 4190 C CA . ILE A 1 549 ? 27.370 9.073 -25.160 1.00 98.50 549 ILE A CA 1
ATOM 4191 C C . ILE A 1 549 ? 28.133 7.959 -25.890 1.00 98.50 549 ILE A C 1
ATOM 4193 O O . ILE A 1 549 ? 29.361 7.995 -25.933 1.00 98.50 549 ILE A O 1
ATOM 4197 N N . GLU A 1 550 ? 27.427 7.012 -26.524 1.00 98.12 550 GLU A N 1
ATOM 4198 C CA . GLU A 1 550 ? 28.036 5.903 -27.288 1.00 98.12 550 GLU A CA 1
ATOM 4199 C C . GLU A 1 550 ? 28.972 6.413 -28.399 1.00 98.12 550 GLU A C 1
ATOM 4201 O O . GLU A 1 550 ? 30.021 5.827 -28.661 1.00 98.12 550 GLU A O 1
ATOM 4206 N N . ASN A 1 551 ? 28.617 7.538 -29.026 1.00 97.81 551 ASN A N 1
ATOM 4207 C CA . ASN A 1 551 ? 29.402 8.174 -30.085 1.00 97.81 551 ASN A CA 1
ATOM 4208 C C . ASN A 1 551 ? 30.447 9.183 -29.574 1.00 97.81 551 ASN A C 1
ATOM 4210 O O . ASN A 1 551 ? 31.083 9.860 -30.384 1.00 97.81 551 ASN A O 1
ATOM 4214 N N . GLY A 1 552 ? 30.606 9.338 -28.256 1.00 96.75 552 GLY A N 1
ATOM 4215 C CA . GLY A 1 552 ? 31.569 10.262 -27.649 1.00 96.75 552 GLY A CA 1
ATOM 4216 C C . GLY A 1 552 ? 31.228 11.750 -27.804 1.00 96.75 552 GLY A C 1
ATOM 4217 O O . GLY A 1 552 ? 32.108 12.594 -27.644 1.00 96.75 552 GLY A O 1
ATOM 4218 N N . LYS A 1 553 ? 29.971 12.094 -28.120 1.00 97.25 553 LYS A N 1
ATOM 4219 C CA . LYS A 1 553 ? 29.483 13.486 -28.174 1.00 97.25 553 LYS A CA 1
ATOM 4220 C C . LYS A 1 553 ? 29.154 14.047 -26.788 1.00 97.25 553 LYS A C 1
ATOM 4222 O O . LYS A 1 553 ? 29.208 15.259 -26.602 1.00 97.25 553 LYS A O 1
ATOM 4227 N N . ALA A 1 554 ? 28.836 13.179 -25.829 1.00 97.12 554 ALA A N 1
ATOM 4228 C CA . ALA A 1 554 ? 28.612 13.524 -24.430 1.00 97.12 554 ALA A CA 1
ATOM 4229 C C . ALA A 1 554 ? 29.527 12.693 -23.517 1.00 97.12 554 ALA A C 1
ATOM 4231 O O . ALA A 1 554 ? 29.821 11.534 -23.806 1.00 97.12 554 ALA A O 1
ATOM 4232 N N . ASP A 1 555 ? 29.981 13.286 -22.410 1.00 97.12 555 ASP A N 1
ATOM 4233 C CA . ASP A 1 555 ? 30.827 12.594 -21.433 1.00 97.12 555 ASP A CA 1
ATOM 4234 C C . ASP A 1 555 ? 30.052 11.475 -20.721 1.00 97.12 555 ASP A C 1
ATOM 4236 O O . ASP A 1 555 ? 28.897 11.653 -20.343 1.00 97.12 555 ASP A O 1
ATOM 4240 N N . ILE A 1 556 ? 30.691 10.328 -20.493 1.00 96.56 556 ILE A N 1
ATOM 4241 C CA . ILE A 1 556 ? 30.047 9.138 -19.916 1.00 96.56 556 ILE A CA 1
ATOM 4242 C C . ILE A 1 556 ? 29.630 9.311 -18.442 1.00 96.56 556 ILE A C 1
ATOM 4244 O O . ILE A 1 556 ? 28.673 8.682 -17.991 1.00 96.56 556 ILE A O 1
ATOM 4248 N N . GLN A 1 557 ? 30.311 10.176 -17.685 1.00 95.94 557 GLN A N 1
ATOM 4249 C CA . GLN A 1 557 ? 30.041 10.431 -16.264 1.00 95.94 557 GLN A CA 1
ATOM 4250 C C . GLN A 1 557 ? 29.313 11.760 -16.020 1.00 95.94 557 GLN A C 1
ATOM 4252 O O . GLN A 1 557 ? 28.621 11.907 -15.015 1.00 95.94 557 GLN A O 1
ATOM 4257 N N . ASN A 1 558 ? 29.444 12.729 -16.925 1.00 96.31 558 ASN A N 1
ATOM 4258 C CA . ASN A 1 558 ? 28.892 14.072 -16.797 1.00 96.31 558 ASN A CA 1
ATOM 4259 C C . ASN A 1 558 ? 28.033 14.440 -18.013 1.00 96.31 558 ASN A C 1
ATOM 4261 O O . ASN A 1 558 ? 28.394 15.267 -18.847 1.00 96.31 558 ASN A O 1
ATOM 4265 N N . ASN A 1 559 ? 26.860 13.825 -18.086 1.00 98.06 559 ASN A N 1
ATOM 4266 C CA . ASN A 1 559 ? 25.845 14.067 -19.108 1.00 98.06 559 ASN A CA 1
ATOM 4267 C C . ASN A 1 559 ? 24.482 14.333 -18.456 1.00 98.06 559 ASN A C 1
ATOM 4269 O O . ASN A 1 559 ? 24.354 14.413 -17.228 1.00 98.06 559 ASN A O 1
ATOM 4273 N N . VAL A 1 560 ? 23.464 14.534 -19.288 1.00 98.31 560 VAL A N 1
ATOM 4274 C CA . VAL A 1 560 ? 22.126 14.892 -18.823 1.00 98.31 560 VAL A CA 1
ATOM 4275 C C . VAL A 1 560 ? 21.420 13.724 -18.117 1.00 98.31 560 VAL A C 1
ATOM 4277 O O . VAL A 1 560 ? 20.742 13.950 -17.120 1.00 98.31 560 VAL A O 1
ATOM 4280 N N . LEU A 1 561 ? 21.672 12.473 -18.523 1.00 98.56 561 LEU A N 1
ATOM 4281 C CA . LEU A 1 561 ? 21.131 11.267 -17.878 1.00 98.56 561 LEU A CA 1
ATOM 4282 C C . LEU A 1 561 ? 21.703 11.079 -16.465 1.00 98.56 561 LEU A C 1
ATOM 4284 O O . LEU A 1 561 ? 20.958 10.921 -15.497 1.00 98.56 561 LEU A O 1
ATOM 4288 N N . LYS A 1 562 ? 23.030 11.178 -16.317 1.00 97.62 562 LYS A N 1
ATOM 4289 C CA . LYS A 1 562 ? 23.715 11.117 -15.011 1.00 97.62 562 LYS A CA 1
ATOM 4290 C C . LYS A 1 562 ? 23.390 12.313 -14.119 1.00 97.62 562 LYS A C 1
ATOM 4292 O O . LYS A 1 562 ? 23.392 12.193 -12.897 1.00 97.62 562 LYS A O 1
ATOM 4297 N N . GLY A 1 563 ? 23.102 13.462 -14.727 1.00 96.69 563 GLY A N 1
ATOM 4298 C CA . GLY A 1 563 ? 22.719 14.681 -14.025 1.00 96.69 563 GLY A CA 1
ATOM 4299 C C . GLY A 1 563 ? 21.275 14.720 -13.534 1.00 96.69 563 GLY A C 1
ATOM 4300 O O . GLY A 1 563 ? 20.985 15.562 -12.687 1.00 96.69 563 GLY A O 1
ATOM 4301 N N . ALA A 1 564 ? 20.407 13.847 -14.053 1.00 98.00 564 ALA A N 1
ATOM 4302 C CA . ALA A 1 564 ? 18.987 13.827 -13.740 1.00 98.00 564 ALA A CA 1
ATOM 4303 C C . ALA A 1 564 ? 18.682 13.247 -12.340 1.00 98.00 564 ALA A C 1
ATOM 4305 O O . ALA A 1 564 ? 19.394 12.342 -11.871 1.00 98.00 564 ALA A O 1
ATOM 4306 N N . PRO A 1 565 ? 17.584 13.694 -11.694 1.00 98.06 565 PRO A N 1
ATOM 4307 C CA . PRO A 1 565 ? 16.654 14.733 -12.159 1.00 98.06 565 PRO A CA 1
ATOM 4308 C C . PRO A 1 565 ? 17.184 16.157 -11.912 1.00 98.06 565 PRO A C 1
ATOM 4310 O O . PRO A 1 565 ? 18.060 16.364 -11.070 1.00 98.06 565 PRO A O 1
ATOM 4313 N N . HIS A 1 566 ? 16.635 17.147 -12.624 1.00 98.06 566 HIS A N 1
ATOM 4314 C CA . HIS A 1 566 ? 17.070 18.546 -12.548 1.00 98.06 566 HIS A CA 1
ATOM 4315 C C . HIS A 1 566 ? 16.057 19.425 -11.790 1.00 98.06 566 HIS A C 1
ATOM 4317 O O . HIS A 1 566 ? 15.170 20.023 -12.408 1.00 98.06 566 HIS A O 1
ATOM 4323 N N . PRO A 1 567 ? 16.172 19.552 -10.453 1.00 96.00 567 PRO A N 1
ATOM 4324 C CA . PRO A 1 567 ? 15.253 20.368 -9.673 1.00 96.00 567 PRO A CA 1
ATOM 4325 C C . PRO A 1 567 ? 15.435 21.864 -9.945 1.00 96.00 567 PRO A C 1
ATOM 4327 O O . PRO A 1 567 ? 16.531 22.329 -10.278 1.00 96.00 567 PRO A O 1
ATOM 4330 N N . LEU A 1 568 ? 14.382 22.651 -9.699 1.00 94.38 568 LEU A N 1
ATOM 4331 C CA . LEU A 1 568 ? 14.405 24.107 -9.900 1.00 94.38 568 LEU A CA 1
ATOM 4332 C C . LEU A 1 568 ? 15.562 24.779 -9.143 1.00 94.38 568 LEU A C 1
ATOM 4334 O O . LEU A 1 568 ? 16.230 25.663 -9.677 1.00 94.38 568 LEU A O 1
ATOM 4338 N N . SER A 1 569 ? 15.859 24.310 -7.926 1.00 91.00 569 SER A N 1
ATOM 4339 C CA . SER A 1 569 ? 16.954 24.854 -7.113 1.00 91.00 569 SER A CA 1
ATOM 4340 C C . SER A 1 569 ? 18.347 24.650 -7.725 1.00 91.00 569 SER A C 1
ATOM 4342 O O . SER A 1 569 ? 19.248 25.439 -7.454 1.00 91.00 569 SER A O 1
ATOM 4344 N N . MET A 1 570 ? 18.528 23.633 -8.575 1.00 92.75 570 MET A N 1
ATOM 4345 C CA . MET A 1 570 ? 19.763 23.414 -9.334 1.00 92.75 570 MET A CA 1
ATOM 4346 C C . MET A 1 570 ? 19.816 24.317 -10.572 1.00 92.75 570 MET A C 1
ATOM 4348 O O . MET A 1 570 ? 20.853 24.903 -10.876 1.00 92.75 570 MET A O 1
ATOM 4352 N N . LEU A 1 571 ? 18.694 24.444 -11.283 1.00 94.56 571 LEU A N 1
ATOM 4353 C CA . LEU A 1 571 ? 18.595 25.224 -12.521 1.00 94.56 571 LEU A CA 1
ATOM 4354 C C . LEU A 1 571 ? 18.731 26.732 -12.288 1.00 94.56 571 LEU A C 1
ATOM 4356 O O . LEU A 1 571 ? 19.268 27.438 -13.141 1.00 94.56 571 LEU A O 1
ATOM 4360 N N . MET A 1 572 ? 18.278 27.215 -11.132 1.00 94.44 572 MET A N 1
ATOM 4361 C CA . MET A 1 572 ? 18.340 28.627 -10.743 1.00 94.44 572 MET A CA 1
ATOM 4362 C C . MET A 1 572 ? 19.634 29.014 -10.016 1.00 94.44 572 MET A C 1
ATOM 4364 O O . MET A 1 572 ? 19.778 30.169 -9.632 1.00 94.44 572 MET A O 1
ATOM 4368 N N . GLY A 1 573 ? 20.580 28.088 -9.826 1.00 91.25 573 GLY A N 1
ATOM 4369 C CA . GLY A 1 573 ? 21.857 28.404 -9.182 1.00 91.25 573 GLY A CA 1
ATOM 4370 C C . GLY A 1 573 ? 22.672 29.441 -9.966 1.00 91.25 573 GLY A C 1
ATOM 4371 O O . GLY A 1 573 ? 22.581 29.517 -11.190 1.00 91.25 573 GLY A O 1
ATOM 4372 N N . ASP A 1 574 ? 23.522 30.214 -9.288 1.00 92.56 574 ASP A N 1
ATOM 4373 C CA . ASP A 1 574 ? 24.313 31.279 -9.933 1.00 92.56 574 ASP A CA 1
ATOM 4374 C C . ASP A 1 574 ? 25.311 30.744 -10.971 1.00 92.56 574 ASP A C 1
ATOM 4376 O O . ASP A 1 574 ? 25.595 31.388 -11.980 1.00 92.56 574 ASP A O 1
ATOM 4380 N N . LYS A 1 575 ? 25.849 29.541 -10.738 1.00 92.12 575 LYS A N 1
ATOM 4381 C CA . LYS A 1 575 ? 26.834 28.887 -11.608 1.00 92.12 575 LYS A CA 1
ATOM 4382 C C . LYS A 1 575 ? 26.231 27.652 -12.264 1.00 92.12 575 LYS A C 1
ATOM 4384 O O . LYS A 1 575 ? 25.549 26.866 -11.616 1.00 92.12 575 LYS A O 1
ATOM 4389 N N . TRP A 1 576 ? 26.522 27.457 -13.549 1.00 95.25 576 TRP A N 1
ATOM 4390 C CA . TRP A 1 576 ? 26.175 26.246 -14.290 1.00 95.25 576 TRP A CA 1
ATOM 4391 C C . TRP A 1 576 ? 27.440 25.610 -14.858 1.00 95.25 576 TRP A C 1
ATOM 4393 O O . TRP A 1 576 ? 28.066 26.159 -15.758 1.00 95.25 576 TRP A O 1
ATOM 4403 N N . THR A 1 577 ? 27.839 24.477 -14.287 1.00 91.69 577 THR A N 1
ATOM 4404 C CA . THR A 1 577 ? 29.099 23.782 -14.603 1.00 91.69 577 THR A CA 1
ATOM 4405 C C . THR A 1 577 ? 28.891 22.503 -15.416 1.00 91.69 577 THR A C 1
ATOM 4407 O O . THR A 1 577 ? 29.840 21.759 -15.655 1.00 91.69 577 THR A O 1
ATOM 4410 N N . LYS A 1 578 ? 27.649 22.226 -15.827 1.00 95.06 578 LYS A N 1
ATOM 4411 C CA . LYS A 1 578 ? 27.292 21.051 -16.627 1.00 95.06 578 LYS A CA 1
ATOM 4412 C C . LYS A 1 578 ? 27.565 21.318 -18.117 1.00 95.06 578 LYS A C 1
ATOM 4414 O O . LYS A 1 578 ? 27.337 22.441 -18.567 1.00 95.06 578 LYS A O 1
ATOM 4419 N N . PRO A 1 579 ? 28.000 20.310 -18.897 1.00 96.38 579 PRO A N 1
ATOM 4420 C CA . PRO A 1 579 ? 28.384 20.469 -20.306 1.00 96.38 579 PRO A CA 1
ATOM 4421 C C . PRO A 1 579 ? 27.194 20.531 -21.284 1.00 96.38 579 PRO A C 1
ATOM 4423 O O . PRO A 1 579 ? 27.372 20.429 -22.491 1.00 96.38 579 PRO A O 1
ATOM 4426 N N . TYR A 1 580 ? 25.977 20.700 -20.773 1.00 97.62 580 TYR A N 1
ATOM 4427 C CA . TYR A 1 580 ? 24.725 20.831 -21.521 1.00 97.62 580 TYR A CA 1
ATOM 4428 C C . TYR A 1 580 ? 23.943 22.026 -20.981 1.00 97.62 580 TYR A C 1
ATOM 4430 O O . TYR A 1 580 ? 24.176 22.443 -19.853 1.00 97.62 580 TYR A O 1
ATOM 4438 N N . SER A 1 581 ? 23.021 22.604 -21.750 1.00 97.94 581 SER A N 1
ATOM 4439 C CA . SER A 1 581 ? 22.298 23.805 -21.316 1.00 97.94 581 SER A CA 1
ATOM 4440 C C . SER A 1 581 ? 21.250 23.509 -20.230 1.00 97.94 581 SER A C 1
ATOM 4442 O O . SER A 1 581 ? 20.726 22.399 -20.119 1.00 97.94 581 SER A O 1
ATOM 4444 N N . ARG A 1 582 ? 20.896 24.534 -19.444 1.00 97.88 582 ARG A N 1
ATOM 4445 C CA . ARG A 1 582 ? 19.765 24.474 -18.496 1.00 97.88 582 ARG A CA 1
ATOM 4446 C C . ARG A 1 582 ? 18.448 24.178 -19.201 1.00 97.88 582 ARG A C 1
ATOM 4448 O O . ARG A 1 582 ? 17.621 23.441 -18.680 1.00 97.88 582 ARG A O 1
ATOM 4455 N N . GLU A 1 583 ? 18.270 24.762 -20.382 1.00 97.00 583 GLU A N 1
ATOM 4456 C CA . GLU A 1 583 ? 17.079 24.558 -21.197 1.00 97.00 583 GLU A CA 1
ATOM 4457 C C . GLU A 1 583 ? 16.953 23.099 -21.631 1.00 97.00 583 GLU A C 1
ATOM 4459 O O . GLU A 1 583 ? 15.883 22.527 -21.478 1.00 97.00 583 GLU A O 1
ATOM 4464 N N . TYR A 1 584 ? 18.044 22.465 -22.063 1.00 97.56 584 TYR A N 1
ATOM 4465 C CA . TYR A 1 584 ? 18.030 21.049 -22.429 1.00 97.56 584 TYR A CA 1
ATOM 4466 C C . TYR A 1 584 ? 17.793 20.123 -21.226 1.00 97.56 584 TYR A C 1
ATOM 4468 O O . TYR A 1 584 ? 17.118 19.098 -21.326 1.00 97.56 584 TYR A O 1
ATOM 4476 N N . ALA A 1 585 ? 18.307 20.506 -20.055 1.00 98.12 585 ALA A N 1
ATOM 4477 C CA . ALA A 1 585 ? 18.040 19.794 -18.814 1.00 98.12 585 ALA A CA 1
ATOM 4478 C C . ALA A 1 585 ? 16.553 19.867 -18.416 1.00 98.12 585 ALA A C 1
ATOM 4480 O O . ALA A 1 585 ? 15.960 18.839 -18.097 1.00 98.12 585 ALA A O 1
ATOM 4481 N N . ALA A 1 586 ? 15.949 21.059 -18.460 1.00 97.06 586 ALA A N 1
ATOM 4482 C CA . ALA A 1 586 ? 14.613 21.324 -17.924 1.00 97.06 586 ALA A CA 1
ATOM 4483 C C . ALA A 1 586 ? 13.461 21.140 -18.928 1.00 97.06 586 ALA A C 1
ATOM 4485 O O . ALA A 1 586 ? 12.365 20.746 -18.532 1.00 97.06 586 ALA A O 1
ATOM 4486 N N . PHE A 1 587 ? 13.691 21.432 -20.207 1.00 97.88 587 PHE A N 1
ATOM 4487 C CA . PHE A 1 587 ? 12.690 21.426 -21.275 1.00 97.88 587 PHE A CA 1
ATOM 4488 C C . PHE A 1 587 ? 13.162 20.603 -22.486 1.00 97.88 587 PHE A C 1
ATOM 4490 O O . PHE A 1 587 ? 13.212 21.135 -23.598 1.00 97.88 587 PHE A O 1
ATOM 4497 N N . PRO A 1 588 ? 13.502 19.310 -22.311 1.00 98.06 588 PRO A N 1
ATOM 4498 C CA . PRO A 1 588 ? 13.930 18.470 -23.430 1.00 98.06 588 PRO A CA 1
ATOM 4499 C C . PRO A 1 588 ? 12.823 18.194 -24.461 1.00 98.06 588 PRO A C 1
ATOM 4501 O O . PRO A 1 588 ? 13.113 17.760 -25.568 1.00 98.06 588 PRO A O 1
ATOM 4504 N N . ALA A 1 589 ? 11.562 18.476 -24.126 1.00 97.88 589 ALA A N 1
ATOM 4505 C CA . ALA A 1 589 ? 10.415 18.301 -25.005 1.00 97.88 589 ALA A CA 1
ATOM 4506 C C . ALA A 1 589 ? 9.518 19.548 -25.033 1.00 97.88 589 ALA A C 1
ATOM 4508 O O . ALA A 1 589 ? 9.427 20.300 -24.059 1.00 97.88 589 ALA A O 1
ATOM 4509 N N . SER A 1 590 ? 8.828 19.770 -26.155 1.00 96.88 590 SER A N 1
ATOM 4510 C CA . SER A 1 590 ? 8.037 20.987 -26.392 1.00 96.88 590 SER A CA 1
ATOM 4511 C C . SER A 1 590 ? 6.828 21.123 -25.460 1.00 96.88 590 SER A C 1
ATOM 4513 O O . SER A 1 590 ? 6.536 22.236 -25.020 1.00 96.88 590 SER A O 1
ATOM 4515 N N . TRP A 1 591 ? 6.168 20.016 -25.096 1.00 97.19 591 TRP A N 1
ATOM 4516 C CA . TRP A 1 591 ? 4.990 20.018 -24.211 1.00 97.19 591 TRP A CA 1
ATOM 4517 C C . TRP A 1 591 ? 5.291 20.563 -22.809 1.00 97.19 591 TRP A C 1
ATOM 4519 O O . TRP A 1 591 ? 4.420 21.150 -22.165 1.00 97.19 591 TRP A O 1
ATOM 4529 N N . LEU A 1 592 ? 6.546 20.459 -22.368 1.00 97.62 592 LEU A N 1
ATOM 4530 C CA . LEU A 1 592 ? 6.996 20.958 -21.070 1.00 97.62 592 LEU A CA 1
ATOM 4531 C C . LEU A 1 592 ? 6.961 22.483 -20.969 1.00 97.62 592 LEU A C 1
ATOM 4533 O O . LEU A 1 592 ? 6.983 23.024 -19.869 1.00 97.62 592 LEU A O 1
ATOM 4537 N N . ARG A 1 593 ? 6.910 23.194 -22.103 1.00 95.62 593 ARG A N 1
ATOM 4538 C CA . ARG A 1 593 ? 6.774 24.658 -22.109 1.00 95.62 593 ARG A CA 1
ATOM 4539 C C . ARG A 1 593 ? 5.360 25.112 -21.759 1.00 95.62 593 ARG A C 1
ATOM 4541 O O . ARG A 1 593 ? 5.184 26.256 -21.357 1.00 95.62 593 ARG A O 1
ATOM 4548 N N . THR A 1 594 ? 4.371 24.234 -21.915 1.00 93.62 594 THR A N 1
ATOM 4549 C CA . THR A 1 594 ? 2.975 24.514 -21.565 1.00 93.62 594 THR A CA 1
ATOM 4550 C C . THR A 1 594 ? 2.670 24.092 -20.134 1.00 93.62 594 THR A C 1
ATOM 4552 O O . THR A 1 594 ? 2.032 24.844 -19.405 1.00 93.62 594 THR A O 1
ATOM 4555 N N . SER A 1 595 ? 3.137 22.912 -19.721 1.00 93.44 595 SER A N 1
ATOM 4556 C CA . SER A 1 595 ? 2.960 22.404 -18.360 1.00 93.44 595 SER A CA 1
ATOM 4557 C C . SER A 1 595 ? 4.221 21.675 -17.909 1.00 93.44 595 SER A C 1
ATOM 4559 O O . SER A 1 595 ? 4.645 20.709 -18.545 1.00 93.44 595 SER A O 1
ATOM 4561 N N . LYS A 1 596 ? 4.831 22.144 -16.815 1.00 96.56 596 LYS A N 1
ATOM 4562 C CA . LYS A 1 596 ? 6.055 21.572 -16.247 1.00 96.56 596 LYS A CA 1
ATOM 4563 C C . LYS A 1 596 ? 5.816 21.159 -14.804 1.00 96.56 596 LYS A C 1
ATOM 4565 O O . LYS A 1 596 ? 5.563 22.005 -13.950 1.00 96.56 596 LYS A O 1
ATOM 4570 N N . PHE A 1 597 ? 5.995 19.872 -14.536 1.00 97.88 597 PHE A N 1
ATOM 4571 C CA . PHE A 1 597 ? 6.179 19.372 -13.182 1.00 97.88 597 PHE A CA 1
ATOM 4572 C C . PHE A 1 597 ? 7.666 19.445 -12.811 1.00 97.88 597 PHE A C 1
ATOM 4574 O O . PHE A 1 597 ? 8.524 19.027 -13.595 1.00 97.88 597 PHE A O 1
ATOM 4581 N N . TRP A 1 598 ? 7.985 20.002 -11.644 1.00 97.44 598 TRP A N 1
ATOM 4582 C CA . TRP A 1 598 ? 9.366 20.197 -11.204 1.00 97.44 598 TRP A CA 1
ATOM 4583 C C . TRP A 1 598 ? 9.774 19.129 -10.190 1.00 97.44 598 TRP A C 1
ATOM 4585 O O . TRP A 1 598 ? 9.167 19.060 -9.122 1.00 97.44 598 TRP A O 1
ATOM 4595 N N . PRO A 1 599 ? 10.852 18.363 -10.446 1.00 97.00 599 PRO A N 1
ATOM 4596 C CA . PRO A 1 599 ? 11.517 17.621 -9.386 1.00 97.00 599 PRO A CA 1
ATOM 4597 C C . PRO A 1 599 ? 11.904 18.577 -8.252 1.00 97.00 599 PRO A C 1
ATOM 4599 O O . PRO A 1 599 ? 12.419 19.674 -8.490 1.00 97.00 599 PRO A O 1
ATOM 4602 N N . THR A 1 600 ? 11.645 18.180 -7.012 1.00 94.94 600 THR A N 1
ATOM 4603 C CA . THR A 1 600 ? 11.879 19.037 -5.838 1.00 94.94 600 THR A CA 1
ATOM 4604 C C . THR A 1 600 ? 13.273 18.846 -5.252 1.00 94.94 600 THR A C 1
ATOM 4606 O O . THR A 1 600 ? 13.835 19.777 -4.673 1.00 94.94 600 THR A O 1
ATOM 4609 N N . THR A 1 601 ? 13.870 17.675 -5.474 1.00 94.69 601 THR A N 1
ATOM 4610 C CA . THR A 1 601 ? 15.220 17.302 -5.041 1.00 94.69 601 THR A CA 1
ATOM 4611 C C . THR A 1 601 ? 16.048 16.770 -6.209 1.00 94.69 601 THR A C 1
ATOM 4613 O O . THR A 1 601 ? 15.518 16.400 -7.260 1.00 94.69 601 THR A O 1
ATOM 4616 N N . GLY A 1 602 ? 17.375 16.778 -6.047 1.00 95.62 602 GLY A N 1
ATOM 4617 C CA . GLY A 1 602 ? 18.279 16.090 -6.965 1.00 95.62 602 GLY A CA 1
ATOM 4618 C C . GLY A 1 602 ? 18.223 14.570 -6.788 1.00 95.62 602 GLY A C 1
ATOM 4619 O O . GLY A 1 602 ? 17.391 14.026 -6.060 1.00 95.62 602 GLY A O 1
ATOM 4620 N N . ARG A 1 603 ? 19.150 13.853 -7.428 1.00 96.56 603 ARG A N 1
ATOM 4621 C CA . ARG A 1 603 ? 19.229 12.395 -7.277 1.00 96.56 603 ARG A CA 1
ATOM 4622 C C . ARG A 1 603 ? 19.568 12.034 -5.830 1.00 96.56 603 ARG A C 1
ATOM 4624 O O . ARG A 1 603 ? 20.582 12.490 -5.316 1.00 96.56 603 ARG A O 1
ATOM 4631 N N . VAL A 1 604 ? 18.735 11.215 -5.192 1.00 96.56 604 VAL A N 1
ATOM 4632 C CA . VAL A 1 604 ? 18.900 10.808 -3.787 1.00 96.56 604 VAL A CA 1
ATOM 4633 C C . VAL A 1 604 ? 19.964 9.717 -3.654 1.00 96.56 604 VAL A C 1
ATOM 4635 O O . VAL A 1 604 ? 19.938 8.735 -4.393 1.00 96.56 604 VAL A O 1
ATOM 4638 N N . ASP A 1 605 ? 20.869 9.852 -2.685 1.00 95.88 605 ASP A N 1
ATOM 4639 C CA . ASP A 1 605 ? 21.855 8.822 -2.356 1.00 95.88 605 ASP A CA 1
ATOM 4640 C C . ASP A 1 605 ? 21.217 7.725 -1.487 1.00 95.88 605 ASP A C 1
ATOM 4642 O O . ASP A 1 605 ? 20.997 7.883 -0.286 1.00 95.88 605 ASP A O 1
ATOM 4646 N N . ASN A 1 606 ? 20.902 6.579 -2.087 1.00 93.75 606 ASN A N 1
ATOM 4647 C CA . ASN A 1 606 ? 20.292 5.462 -1.362 1.00 93.75 606 ASN A CA 1
ATOM 4648 C C . ASN A 1 606 ? 21.250 4.812 -0.345 1.00 93.75 606 ASN A C 1
ATOM 4650 O O . ASN A 1 606 ? 20.814 4.364 0.717 1.00 93.75 606 ASN A O 1
ATOM 4654 N N . VAL A 1 607 ? 22.553 4.768 -0.646 1.00 94.31 607 VAL A N 1
ATOM 4655 C CA . VAL A 1 607 ? 23.556 4.084 0.186 1.00 94.31 607 VAL A CA 1
ATOM 4656 C C . VAL A 1 607 ? 23.884 4.915 1.421 1.00 94.31 607 VAL A C 1
ATOM 4658 O O . VAL A 1 607 ? 24.030 4.355 2.511 1.00 94.31 607 VAL A O 1
ATOM 4661 N N . TYR A 1 608 ? 23.977 6.238 1.274 1.00 94.88 608 TYR A N 1
ATOM 4662 C CA . TYR A 1 608 ? 24.187 7.150 2.393 1.00 94.88 608 TYR A CA 1
ATOM 4663 C C . TYR A 1 608 ? 23.079 7.012 3.441 1.00 94.88 608 TYR A C 1
ATOM 4665 O O . TYR A 1 608 ? 23.391 6.833 4.618 1.00 94.88 608 TYR A O 1
ATOM 4673 N N . GLY A 1 609 ? 21.809 7.030 3.024 1.00 93.19 609 GLY A N 1
ATOM 4674 C CA . GLY A 1 609 ? 20.664 6.941 3.937 1.00 93.19 609 GLY A CA 1
ATOM 4675 C C . GLY A 1 609 ? 20.600 5.612 4.694 1.00 93.19 609 GLY A C 1
ATOM 4676 O O . GLY A 1 609 ? 20.347 5.591 5.895 1.00 93.19 609 GLY A O 1
ATOM 4677 N N . ASP A 1 610 ? 20.913 4.491 4.035 1.00 91.25 610 ASP A N 1
ATOM 4678 C CA . ASP A 1 610 ? 20.934 3.182 4.703 1.00 91.25 610 ASP A CA 1
ATOM 4679 C C . ASP A 1 610 ? 22.107 3.040 5.697 1.00 91.25 610 ASP A C 1
ATOM 4681 O O . ASP A 1 610 ? 21.996 2.314 6.690 1.00 91.25 610 ASP A O 1
ATOM 4685 N N . ARG A 1 611 ? 23.228 3.742 5.464 1.00 90.88 611 ARG A N 1
ATOM 4686 C CA . ARG A 1 611 ? 24.369 3.804 6.398 1.00 90.88 611 ARG A CA 1
ATOM 4687 C C . ARG A 1 611 ? 24.125 4.766 7.563 1.00 90.88 611 ARG A C 1
ATOM 4689 O O . ARG A 1 611 ? 24.565 4.477 8.673 1.00 90.88 611 ARG A O 1
ATOM 4696 N N . ASN A 1 612 ? 23.414 5.865 7.320 1.00 89.81 612 ASN A N 1
ATOM 4697 C CA . ASN A 1 612 ? 23.124 6.932 8.280 1.00 89.81 612 ASN A CA 1
ATOM 4698 C C . ASN A 1 612 ? 21.626 6.970 8.589 1.00 89.81 612 ASN A C 1
ATOM 4700 O O . ASN A 1 612 ? 20.942 7.957 8.336 1.00 89.81 612 ASN A O 1
ATOM 4704 N N . LEU A 1 613 ? 21.107 5.850 9.089 1.00 87.81 613 LEU A N 1
ATOM 4705 C CA . LEU A 1 613 ? 19.670 5.658 9.201 1.00 87.81 613 LEU A CA 1
ATOM 4706 C C . LEU A 1 613 ? 19.034 6.608 10.227 1.00 87.81 613 LEU A C 1
ATOM 4708 O O . LEU A 1 613 ? 19.160 6.393 11.432 1.00 87.81 613 LEU A O 1
ATOM 4712 N N . VAL A 1 614 ? 18.257 7.566 9.726 1.00 88.69 614 VAL A N 1
ATOM 4713 C CA . VAL A 1 614 ? 17.375 8.442 10.506 1.00 88.69 614 VAL A CA 1
ATOM 4714 C C . VAL A 1 614 ? 15.952 8.265 9.986 1.00 88.69 614 VAL A C 1
ATOM 4716 O O . VAL A 1 614 ? 15.696 8.526 8.816 1.00 88.69 614 VAL A O 1
ATOM 4719 N N . CYS A 1 615 ? 15.045 7.771 10.834 1.00 86.56 615 CYS A N 1
ATOM 4720 C CA . CYS A 1 615 ? 13.652 7.441 10.471 1.00 86.56 615 CYS A CA 1
ATOM 4721 C C . CYS A 1 615 ? 12.617 8.325 11.185 1.00 86.56 615 CYS A C 1
ATOM 4723 O O . CYS A 1 615 ? 11.430 8.015 11.196 1.00 86.56 615 CYS A O 1
ATOM 4725 N N . THR A 1 616 ? 13.075 9.400 11.819 1.00 84.44 616 THR A N 1
ATOM 4726 C CA . THR A 1 616 ? 12.235 10.416 12.456 1.00 84.44 616 THR A CA 1
ATOM 4727 C C . THR A 1 616 ? 12.474 11.762 11.786 1.00 84.44 616 THR A C 1
ATOM 4729 O O . THR A 1 616 ? 13.383 11.908 10.967 1.00 84.44 616 THR A O 1
ATOM 4732 N N . LEU A 1 617 ? 11.667 12.754 12.157 1.00 84.88 617 LEU A N 1
ATOM 4733 C CA . LEU A 1 617 ? 11.880 14.143 11.758 1.00 84.88 617 LEU A CA 1
ATOM 4734 C C . LEU A 1 617 ? 13.295 14.594 12.152 1.00 84.88 617 LEU A C 1
ATOM 4736 O O . LEU A 1 617 ? 13.794 14.229 13.223 1.00 84.88 617 LEU A O 1
ATOM 4740 N N . LEU A 1 618 ? 13.946 15.345 11.263 1.00 82.31 618 LEU A N 1
ATOM 4741 C CA . LEU A 1 618 ? 15.237 15.957 11.560 1.00 82.31 618 LEU A CA 1
ATOM 4742 C C . LEU A 1 618 ? 15.051 17.110 12.547 1.00 82.31 618 LEU A C 1
ATOM 4744 O O . LEU A 1 618 ? 13.983 17.704 12.588 1.00 82.31 618 LEU A O 1
ATOM 4748 N N . PRO A 1 619 ? 16.088 17.494 13.306 1.00 77.44 619 PRO A N 1
ATOM 4749 C CA . PRO A 1 619 ? 16.047 18.742 14.051 1.00 77.44 619 PRO A CA 1
ATOM 4750 C C . PRO A 1 619 ? 15.777 19.928 13.115 1.00 77.44 619 PRO A C 1
ATOM 4752 O O . PRO A 1 619 ? 16.364 20.012 12.038 1.00 77.44 619 PRO A O 1
ATOM 4755 N N . VAL A 1 620 ? 14.983 20.891 13.582 1.00 67.88 620 VAL A N 1
ATOM 4756 C CA . VAL A 1 620 ? 14.617 22.136 12.872 1.00 67.88 620 VAL A CA 1
ATOM 4757 C C . VAL A 1 620 ? 15.820 22.832 12.229 1.00 67.88 620 VAL A C 1
ATOM 4759 O O . VAL A 1 620 ? 15.741 23.315 11.106 1.00 67.88 620 VAL A O 1
ATOM 4762 N N . SER A 1 621 ? 16.967 22.842 12.917 1.00 61.50 621 SER A N 1
ATOM 4763 C CA . SER A 1 621 ? 18.220 23.453 12.446 1.00 61.50 621 SER A CA 1
ATOM 4764 C C . SER A 1 621 ? 18.812 22.806 11.189 1.00 61.50 621 SER A C 1
ATOM 4766 O O . SER A 1 621 ? 19.733 23.352 10.585 1.00 61.50 621 SER A O 1
ATOM 4768 N N . GLN A 1 622 ? 18.319 21.630 10.809 1.00 61.53 622 GLN A N 1
ATOM 4769 C CA . GLN A 1 622 ? 18.725 20.877 9.625 1.00 61.53 622 GLN A CA 1
ATOM 4770 C C . GLN A 1 622 ? 17.641 20.889 8.538 1.00 61.53 622 GLN A C 1
ATOM 4772 O O . GLN A 1 622 ? 17.851 20.337 7.458 1.00 61.53 622 GLN A O 1
ATOM 4777 N N . MET A 1 623 ? 16.503 21.541 8.790 1.00 62.72 623 MET A N 1
ATOM 4778 C CA . MET A 1 623 ? 15.386 21.655 7.859 1.00 62.72 623 MET A CA 1
ATOM 4779 C C . MET A 1 623 ? 15.156 23.122 7.515 1.00 62.72 623 MET A C 1
ATOM 4781 O O . MET A 1 623 ? 14.435 23.833 8.205 1.00 62.72 623 MET A O 1
ATOM 4785 N N . ALA A 1 624 ? 15.751 23.573 6.408 1.00 61.00 624 ALA A N 1
ATOM 4786 C CA . ALA A 1 624 ? 15.685 24.970 5.970 1.00 61.00 624 ALA A CA 1
ATOM 4787 C C . ALA A 1 624 ? 14.246 25.522 5.884 1.00 61.00 624 ALA A C 1
ATOM 4789 O O . ALA A 1 624 ? 14.017 26.686 6.200 1.00 61.00 624 ALA A O 1
ATOM 4790 N N . GLU A 1 625 ? 13.278 24.685 5.492 1.00 59.62 625 GLU A N 1
ATOM 4791 C CA . GLU A 1 625 ? 11.857 25.056 5.418 1.00 59.62 625 GLU A CA 1
ATOM 4792 C C . GLU A 1 625 ? 11.233 25.277 6.806 1.00 59.62 625 GLU A C 1
ATOM 4794 O O . GLU A 1 625 ? 10.475 26.224 7.000 1.00 59.62 625 GLU A O 1
ATOM 4799 N N . GLU A 1 626 ? 11.565 24.439 7.786 1.00 56.44 626 GLU A N 1
ATOM 4800 C CA . GLU A 1 626 ? 11.034 24.555 9.148 1.00 56.44 626 GLU A CA 1
ATOM 4801 C C . GLU A 1 626 ? 11.747 25.645 9.933 1.00 56.44 626 GLU A C 1
ATOM 4803 O O . GLU A 1 626 ? 11.127 26.355 10.716 1.00 56.44 626 GLU A O 1
ATOM 4808 N N . GLN A 1 627 ? 13.036 25.846 9.666 1.00 50.81 627 GLN A N 1
ATOM 4809 C CA . GLN A 1 627 ? 13.770 26.975 10.203 1.00 50.81 627 GLN A CA 1
ATOM 4810 C C . GLN A 1 627 ? 13.190 28.301 9.704 1.00 50.81 627 GLN A C 1
ATOM 4812 O O . GLN A 1 627 ? 13.033 29.212 10.508 1.00 50.81 627 GLN A O 1
ATOM 4817 N N . ALA A 1 628 ? 12.797 28.389 8.426 1.00 56.31 628 ALA A N 1
ATOM 4818 C CA . ALA A 1 628 ? 12.099 29.558 7.893 1.00 56.31 628 ALA A CA 1
ATOM 4819 C C . ALA A 1 628 ? 10.724 29.772 8.552 1.00 56.31 628 ALA A C 1
ATOM 4821 O O . ALA A 1 628 ? 10.389 30.910 8.870 1.00 56.31 628 ALA A O 1
ATOM 4822 N N . ALA A 1 629 ? 9.964 28.697 8.801 1.00 55.97 629 ALA A N 1
ATOM 4823 C CA . ALA A 1 629 ? 8.660 28.757 9.469 1.00 55.97 629 ALA A CA 1
ATOM 4824 C C . ALA A 1 629 ? 8.749 29.143 10.957 1.00 55.97 629 ALA A C 1
ATOM 4826 O O . ALA A 1 629 ? 7.865 29.822 11.453 1.00 55.97 629 ALA A O 1
ATOM 4827 N N . VAL A 1 630 ? 9.812 28.745 11.663 1.00 55.84 630 VAL A N 1
ATOM 4828 C CA . VAL A 1 630 ? 10.049 29.132 13.068 1.00 55.84 630 VAL A CA 1
ATOM 4829 C C . VAL A 1 630 ? 10.526 30.586 13.195 1.00 55.84 630 VAL A C 1
ATOM 4831 O O . VAL A 1 630 ? 10.363 31.196 14.248 1.00 55.84 630 VAL A O 1
ATOM 4834 N N . THR A 1 631 ? 11.148 31.144 12.152 1.00 48.59 631 THR A N 1
ATOM 4835 C CA . THR A 1 631 ? 11.652 32.532 12.148 1.00 48.59 631 THR A CA 1
ATOM 4836 C C . THR A 1 631 ? 10.675 33.572 11.595 1.00 48.59 631 THR A C 1
ATOM 4838 O O . THR A 1 631 ? 10.968 34.764 11.709 1.00 48.59 631 THR A O 1
ATOM 4841 N N . ALA A 1 632 ? 9.590 33.135 10.952 1.00 43.97 632 ALA A N 1
ATOM 4842 C CA . ALA A 1 632 ? 8.515 33.981 10.430 1.00 43.97 632 ALA A CA 1
ATOM 4843 C C . ALA A 1 632 ? 7.435 34.178 11.498 1.00 43.97 632 ALA A C 1
ATOM 4845 O O . ALA A 1 632 ? 6.876 35.298 11.542 1.00 43.97 632 ALA A O 1
#

Secondary structure (DSSP, 8-state):
--GGGT--SHHHHHHHHS-GGGS-S---TT---SSS---GGGGGGGGG--S--EEEEEBTTS-EEEEE--GGGSHHHHGGGSS-S--S--HHHHHHHHHHHHHHHHHHHHHHHHHHHHHHHHHHHHHHHHTSSEE--S--SSEEEEE-S-HHHHHHHHHTTT---EEEETTEEEEE--TT--HHHHHHHHHHHTTTPPP---HHHHGGGPPPSS-GGGS--S----SGGGTS--SHHHHHHHHHHHHTTS--TTTS---BTTT------HHHHGGGGSHHHHT--TTS-GGG-HHHHHHHHHHHHHHHHHH--S-------SHHHHHHHHHHHHHHHHHHTT-TT--EEEEETTS-SHHHHHHHHTT-EEEEE-B-TTSSB-HHHHHHHHHHTTTTEEEEEEESS-TTS---TTHHHHHHHHHHTT-EEEEEGGGGGGT-S-HHHHHHHHHHHHHHHHHHTTTS-BS---TTS--SS-EEEE-TTHHHHH---HHHHHHHHHHTT----EES-SSTTEEEE---SSS-HHHHHHHHHHHHHHHHHHHHHHTTSS-SSSSHHHH-S--HHHHTSS---SSS-HHHHH-SSGGGGT--PPPSS--B-HHHHHHS-B-SPPPGGG-HHHHHHHH-

Foldseek 3Di:
DCLQLLRVALVLLCCVQPPVVQVDDPPDPPDDPDDPPADPVRCVCVLLDPDWFKWWFAFPVRAIDIDTFPCCLELQNPQLNHSFLDDDHPVVSVVVSVLVLLQCPPPNVVVLQVVLQLLQLLLQVLLVVLVQWDWDLAFDRFKTKIFHPAPVQLQVLCVVVVDHWDDPDRGITMDGTGSPDDQVNSQSSSVSSSVPPDRPDGSVRCSVVGDGSQDPVRDDPDDPSPACSSVQQNDPVSSVVVVVVVVLQDFAPVFAFAFAQLQQNFDPDPVNSVCSSPNLNSVDDPPPPVVSNVVVVVVQVVVFVVVCVFPVDPTDDPPQPDLLSVLLVVLVVLCVVCVVVVLNQQQEEEEELQDGSSNSSSSSVNVGHYDYFYADQQRHTPLVSLLVVLVVCLSRHREYEAEPVTSQQAHDPCVVVSQVSSVVSPYHYHYRCSVVLQPTPPPLSNVLQQCLAQVLCVLCVVLFPWRHAYPVRGGTNKTKTAQPVLCVQQVDFLVLLQQLVVLLVYHFYHACPPHHRIGMGGRGNRDDPVSSVSSSVSVNLVSVQSVCRSVVVAPSCQGLSNFGDDAPVNLPDPDDPGPDHSCCNRPVDDVCVVPPRGNHGHHTDNVRCNVVTDRDDDHCVSPPVSVVSVVD

Organism: Acorus calamus (NCBI:txid4465)